Protein AF-A0A1F9M3B6-F1 (afdb_monomer)

Structure (mmCIF, N/CA/C/O backbone):
data_AF-A0A1F9M3B6-F1
#
_entry.id   AF-A0A1F9M3B6-F1
#
loop_
_atom_site.group_PDB
_atom_site.id
_atom_site.type_symbol
_atom_site.label_atom_id
_atom_site.label_alt_id
_atom_site.label_comp_id
_atom_site.label_asym_id
_atom_site.label_entity_id
_atom_site.label_seq_id
_atom_site.pdbx_PDB_ins_code
_atom_site.Cartn_x
_atom_site.Cartn_y
_atom_site.Cartn_z
_atom_site.occupancy
_atom_site.B_iso_or_equiv
_atom_site.auth_seq_id
_atom_site.auth_comp_id
_atom_site.auth_asym_id
_atom_site.auth_atom_id
_atom_site.pdbx_PDB_model_num
ATOM 1 N N . MET A 1 1 ? 60.936 -4.540 32.575 1.00 33.62 1 MET A N 1
ATOM 2 C CA . MET A 1 1 ? 61.205 -4.247 31.145 1.00 33.62 1 MET A CA 1
ATOM 3 C C . MET A 1 1 ? 60.098 -4.897 30.308 1.00 33.62 1 MET A C 1
ATOM 5 O O . MET A 1 1 ? 59.907 -6.091 30.442 1.00 33.62 1 MET A O 1
ATOM 9 N N . ARG A 1 2 ? 59.137 -4.101 29.801 1.00 29.03 2 ARG A N 1
ATOM 10 C CA . ARG A 1 2 ? 58.834 -3.843 28.363 1.00 29.03 2 ARG A CA 1
ATOM 11 C C . ARG A 1 2 ? 58.482 -5.090 27.513 1.00 29.03 2 ARG A C 1
ATOM 13 O O . ARG A 1 2 ? 59.373 -5.875 27.248 1.00 29.03 2 ARG A O 1
ATOM 20 N N . ARG A 1 3 ? 57.188 -5.215 27.123 1.00 29.23 3 ARG A N 1
ATOM 21 C CA . ARG A 1 3 ? 56.575 -5.156 25.745 1.00 29.23 3 ARG A CA 1
ATOM 22 C C . ARG A 1 3 ? 56.938 -6.348 24.826 1.00 29.23 3 ARG A C 1
ATOM 24 O O . ARG A 1 3 ? 58.091 -6.720 24.800 1.00 29.23 3 ARG A O 1
ATOM 31 N N . ASN A 1 4 ? 56.085 -6.974 24.000 1.00 26.50 4 ASN A N 1
ATOM 32 C CA . ASN A 1 4 ? 54.889 -6.592 23.217 1.00 26.50 4 ASN A CA 1
ATOM 33 C C . ASN A 1 4 ? 54.205 -7.903 22.711 1.00 26.50 4 ASN A C 1
ATOM 35 O O . ASN A 1 4 ? 54.915 -8.844 22.389 1.00 26.50 4 ASN A O 1
ATOM 39 N N . ARG A 1 5 ? 52.870 -8.069 22.769 1.00 28.47 5 ARG A N 1
ATOM 40 C CA . ARG A 1 5 ? 51.833 -7.854 21.712 1.00 28.47 5 ARG A CA 1
ATOM 41 C C . ARG A 1 5 ? 51.874 -8.749 20.448 1.00 28.47 5 ARG A C 1
ATOM 43 O O . ARG A 1 5 ? 52.707 -8.509 19.583 1.00 28.47 5 ARG A O 1
ATOM 50 N N . ARG A 1 6 ? 50.836 -9.596 20.288 1.00 27.84 6 ARG A N 1
ATOM 51 C CA . ARG A 1 6 ? 49.785 -9.660 19.216 1.00 27.84 6 ARG A CA 1
ATOM 52 C C . ARG A 1 6 ? 49.130 -11.062 19.261 1.00 27.84 6 ARG A C 1
ATOM 54 O O . ARG A 1 6 ? 49.827 -12.044 19.074 1.00 27.84 6 ARG A O 1
ATOM 61 N N . PHE A 1 7 ? 47.921 -11.236 19.808 1.00 27.02 7 PHE A N 1
ATOM 62 C CA . PHE A 1 7 ? 46.591 -11.142 19.164 1.00 27.02 7 PHE A CA 1
ATOM 63 C C . PHE A 1 7 ? 46.457 -11.896 17.830 1.00 27.02 7 PHE A C 1
ATOM 65 O O . PHE A 1 7 ? 46.957 -11.416 16.819 1.00 27.02 7 PHE A O 1
ATOM 72 N N . LEU A 1 8 ? 45.689 -12.993 17.838 1.00 26.89 8 LEU A N 1
ATOM 73 C CA . LEU A 1 8 ? 44.470 -13.144 17.032 1.00 26.89 8 LEU A CA 1
ATOM 74 C C . LEU A 1 8 ? 43.601 -14.277 17.603 1.00 26.89 8 LEU A C 1
ATOM 76 O O . LEU A 1 8 ? 44.039 -15.413 17.754 1.00 26.89 8 LEU A O 1
ATOM 80 N N . ALA A 1 9 ? 42.380 -13.895 17.967 1.00 25.42 9 ALA A N 1
ATOM 81 C CA . ALA A 1 9 ? 41.282 -14.757 18.359 1.00 25.42 9 ALA A CA 1
ATOM 82 C C . ALA A 1 9 ? 40.594 -15.313 17.103 1.00 25.42 9 ALA A C 1
ATOM 84 O O . ALA A 1 9 ? 40.478 -14.605 16.105 1.00 25.42 9 ALA A O 1
ATOM 85 N N . GLY A 1 10 ? 40.109 -16.550 17.172 1.00 22.55 10 GLY A N 1
ATOM 86 C CA . GLY A 1 10 ? 39.183 -17.121 16.199 1.00 22.55 10 GLY A CA 1
ATOM 87 C C . GLY A 1 10 ? 37.981 -17.672 16.949 1.00 22.55 10 GLY A C 1
ATOM 88 O O . GLY A 1 10 ? 38.063 -18.753 17.523 1.00 22.55 10 GLY A O 1
ATOM 89 N N . ALA A 1 11 ? 36.893 -16.907 16.984 1.00 25.41 11 ALA A N 1
ATOM 90 C CA . ALA A 1 11 ? 35.610 -17.338 17.516 1.00 25.41 11 ALA A CA 1
ATOM 91 C C . ALA A 1 11 ? 34.472 -16.830 16.620 1.00 25.41 11 ALA A C 1
ATOM 93 O O . ALA A 1 11 ? 34.481 -15.672 16.219 1.00 25.41 11 ALA A O 1
ATOM 94 N N . ALA A 1 12 ? 33.503 -17.727 16.417 1.00 24.95 12 ALA A N 1
ATOM 95 C CA . ALA A 1 12 ? 32.073 -17.493 16.211 1.00 24.95 12 ALA A CA 1
ATOM 96 C C . ALA A 1 12 ? 31.567 -16.832 14.906 1.00 24.95 12 ALA A C 1
ATOM 98 O O . ALA A 1 12 ? 31.822 -15.673 14.610 1.00 24.95 12 ALA A O 1
ATOM 99 N N . VAL A 1 13 ? 30.771 -17.628 14.175 1.00 26.39 13 VAL A N 1
ATOM 100 C CA . VAL A 1 13 ? 29.361 -17.381 13.797 1.00 26.39 13 VAL A CA 1
ATOM 101 C C . VAL A 1 13 ? 28.926 -15.916 13.691 1.00 26.39 13 VAL A C 1
ATOM 103 O O . VAL A 1 13 ? 28.887 -15.231 14.705 1.00 26.39 13 VAL A O 1
ATOM 106 N N . LEU A 1 14 ? 28.424 -15.520 12.515 1.00 25.77 14 LEU A N 1
ATOM 107 C CA . LEU A 1 14 ? 27.197 -14.723 12.371 1.00 25.77 14 LEU A CA 1
ATOM 108 C C . LEU A 1 14 ? 26.766 -14.673 10.899 1.00 25.77 14 LEU A C 1
ATOM 110 O O . LEU A 1 14 ? 27.479 -14.162 10.038 1.00 25.77 14 LEU A O 1
ATOM 114 N N . GLY A 1 15 ? 25.577 -15.217 10.631 1.00 27.16 15 GLY A N 1
ATOM 115 C CA . GLY A 1 15 ? 24.799 -14.845 9.461 1.00 27.16 15 GLY A CA 1
ATOM 116 C C . GLY A 1 15 ? 24.265 -13.428 9.657 1.00 27.16 15 GLY A C 1
ATOM 117 O O . GLY A 1 15 ? 23.541 -13.167 10.612 1.00 27.16 15 GLY A O 1
ATOM 118 N N . LEU A 1 16 ? 24.643 -12.525 8.757 1.00 26.03 16 LEU A N 1
ATOM 119 C CA . LEU A 1 16 ? 23.864 -11.337 8.413 1.00 26.03 16 LEU A CA 1
ATOM 120 C C . LEU A 1 16 ? 22.920 -11.790 7.285 1.00 26.03 16 LEU A C 1
ATOM 122 O O . LEU A 1 16 ? 23.377 -12.390 6.319 1.00 26.03 16 LEU A O 1
ATOM 126 N N . GLY A 1 17 ? 21.600 -11.652 7.365 1.00 24.17 17 GLY A N 1
ATOM 127 C CA . GLY A 1 17 ? 20.894 -10.433 7.743 1.00 24.17 17 GLY A CA 1
ATOM 128 C C . GLY A 1 17 ? 20.456 -9.729 6.460 1.00 24.17 17 GLY A C 1
ATOM 129 O O . GLY A 1 17 ? 20.950 -8.652 6.153 1.00 24.17 17 GLY A O 1
ATOM 130 N N . VAL A 1 18 ? 19.582 -10.371 5.674 1.00 26.06 18 VAL A N 1
ATOM 131 C CA . VAL A 1 18 ? 18.881 -9.715 4.562 1.00 26.06 18 VAL A CA 1
ATOM 132 C C . VAL A 1 18 ? 17.763 -8.888 5.189 1.00 26.06 18 VAL A C 1
ATOM 134 O O . VAL A 1 18 ? 16.643 -9.356 5.360 1.00 26.06 18 VAL A O 1
ATOM 137 N N . VAL A 1 19 ? 18.118 -7.679 5.612 1.00 29.34 19 VAL A N 1
ATOM 138 C CA . VAL A 1 19 ? 17.183 -6.580 5.842 1.00 29.34 19 VAL A CA 1
ATOM 139 C C . VAL A 1 19 ? 17.275 -5.709 4.591 1.00 29.34 19 VAL A C 1
ATOM 141 O O . VAL A 1 19 ? 18.247 -4.992 4.392 1.00 29.34 19 VAL A O 1
ATOM 144 N N . LEU A 1 20 ? 16.297 -5.853 3.706 1.00 32.09 20 LEU A N 1
ATOM 145 C CA . LEU A 1 20 ? 16.024 -4.989 2.556 1.00 32.09 20 LEU A CA 1
ATOM 146 C C . LEU A 1 20 ? 14.514 -4.744 2.654 1.00 32.09 20 LEU A C 1
ATOM 148 O O . LEU A 1 20 ? 13.760 -5.709 2.660 1.00 32.09 20 LEU A O 1
ATOM 152 N N . GLY A 1 21 ? 13.968 -3.548 2.812 1.00 27.00 21 GLY A N 1
ATOM 153 C CA . GLY A 1 21 ? 14.497 -2.198 2.684 1.00 27.00 21 GLY A CA 1
ATOM 154 C C . GLY A 1 21 ? 13.285 -1.339 2.334 1.00 27.00 21 GLY A C 1
ATOM 155 O O . GLY A 1 21 ? 13.084 -1.019 1.174 1.00 27.00 21 GLY A O 1
ATOM 156 N N . PHE A 1 22 ? 12.421 -1.073 3.318 1.00 28.47 22 PHE A N 1
ATOM 157 C CA . PHE A 1 22 ? 11.375 -0.054 3.213 1.00 28.47 22 PHE A CA 1
ATOM 158 C C . PHE A 1 22 ? 11.881 1.169 3.973 1.00 28.47 22 PHE A C 1
ATOM 160 O O . PHE A 1 22 ? 11.623 1.329 5.162 1.00 28.47 22 PHE A O 1
ATOM 167 N N . ILE A 1 23 ? 12.679 1.985 3.288 1.00 28.38 23 ILE A N 1
ATOM 168 C CA . ILE A 1 23 ? 12.999 3.345 3.714 1.00 28.38 23 ILE A CA 1
ATOM 169 C C . ILE A 1 23 ? 12.337 4.281 2.705 1.00 28.38 23 ILE A C 1
ATOM 171 O O . ILE A 1 23 ? 12.361 4.050 1.500 1.00 28.38 23 ILE A O 1
ATOM 175 N N . LEU A 1 24 ? 11.673 5.284 3.263 1.00 30.67 24 LEU A N 1
ATOM 176 C CA . LEU A 1 24 ? 10.805 6.258 2.623 1.00 30.67 24 LEU A CA 1
ATOM 177 C C . LEU A 1 24 ? 11.565 7.198 1.682 1.00 30.67 24 LEU A C 1
ATOM 179 O O . LEU A 1 24 ? 12.669 7.630 2.005 1.00 30.67 24 LEU A O 1
ATOM 183 N N . VAL A 1 25 ? 10.892 7.661 0.627 1.00 25.55 25 VAL A N 1
ATOM 184 C CA . VAL A 1 25 ? 11.222 8.931 -0.034 1.00 25.55 25 VAL A CA 1
ATOM 185 C C . VAL A 1 25 ? 9.966 9.811 -0.061 1.00 25.55 25 VAL A C 1
ATOM 187 O O . VAL A 1 25 ? 8.895 9.385 -0.479 1.00 25.55 25 VAL A O 1
ATOM 190 N N . ARG A 1 26 ? 10.095 11.032 0.480 1.00 27.73 26 ARG A N 1
ATOM 191 C CA . ARG A 1 26 ? 9.114 12.136 0.435 1.00 27.73 26 ARG A CA 1
ATOM 192 C C . ARG A 1 26 ? 9.364 12.997 -0.811 1.00 27.73 26 ARG A C 1
ATOM 194 O O . ARG A 1 26 ? 10.528 13.198 -1.153 1.00 27.73 26 ARG A O 1
ATOM 201 N N . PRO A 1 27 ? 8.326 13.680 -1.327 1.00 29.05 27 PRO A N 1
ATOM 202 C CA . PRO A 1 27 ? 8.353 15.150 -1.281 1.00 29.05 27 PRO A CA 1
ATOM 203 C C . PRO A 1 27 ? 6.993 15.789 -0.926 1.00 29.05 27 PRO A C 1
ATOM 205 O O . PRO A 1 27 ? 5.942 15.217 -1.183 1.00 29.05 27 PRO A O 1
ATOM 208 N N . GLY A 1 28 ? 7.032 16.993 -0.332 1.00 23.86 28 GLY A N 1
ATOM 209 C CA . GLY A 1 28 ? 5.853 17.854 -0.128 1.00 23.86 28 GLY A CA 1
ATOM 210 C C . GLY A 1 28 ? 5.350 18.011 1.313 1.00 23.86 28 GLY A C 1
ATOM 211 O O . GLY A 1 28 ? 4.154 17.940 1.549 1.00 23.86 28 GLY A O 1
ATOM 212 N N . VAL A 1 29 ? 6.226 18.225 2.304 1.00 30.44 29 VAL A N 1
ATOM 213 C CA . VAL A 1 29 ? 5.779 18.753 3.611 1.00 30.44 29 VAL A CA 1
ATOM 214 C C . VAL A 1 29 ? 6.211 20.219 3.693 1.00 30.44 29 VAL A C 1
ATOM 216 O O . VAL A 1 29 ? 7.397 20.485 3.480 1.00 30.44 29 VAL A O 1
ATOM 219 N N . PRO A 1 30 ? 5.294 21.177 3.948 1.00 26.62 30 PRO A N 1
ATOM 220 C CA . PRO A 1 30 ? 5.658 22.578 4.154 1.00 26.62 30 PRO A CA 1
ATOM 221 C C . PRO A 1 30 ? 6.675 22.707 5.302 1.00 26.62 30 PRO A C 1
ATOM 223 O O . PRO A 1 30 ? 6.781 21.794 6.121 1.00 26.62 30 PRO A O 1
ATOM 226 N N . PRO A 1 31 ? 7.449 23.807 5.377 1.00 26.52 31 PRO A N 1
ATOM 227 C CA . PRO A 1 31 ? 8.522 23.969 6.353 1.00 26.52 31 PRO A CA 1
ATOM 228 C C . PRO A 1 31 ? 7.940 24.150 7.760 1.00 26.52 31 PRO A C 1
ATOM 230 O O . PRO A 1 31 ? 7.831 25.256 8.286 1.00 26.52 31 PRO A O 1
ATOM 233 N N . GLU A 1 32 ? 7.561 23.043 8.379 1.00 34.53 32 GLU A N 1
ATOM 234 C CA . GLU A 1 32 ? 7.251 22.936 9.792 1.00 34.53 32 GLU A CA 1
ATOM 235 C C . GLU A 1 32 ? 8.414 22.212 10.466 1.00 34.53 32 GLU A C 1
ATOM 237 O O . GLU A 1 32 ? 9.011 21.293 9.910 1.00 34.53 32 GLU A O 1
ATOM 242 N N . ALA A 1 33 ? 8.814 22.734 11.622 1.00 32.44 33 ALA A N 1
ATOM 243 C CA . ALA A 1 33 ? 10.117 22.495 12.223 1.00 32.44 33 ALA A CA 1
ATOM 244 C C . ALA A 1 33 ? 10.504 21.015 12.295 1.00 32.44 33 ALA A C 1
ATOM 246 O O . ALA A 1 33 ? 9.775 20.206 12.865 1.00 32.44 33 ALA A O 1
ATOM 247 N N . GLU A 1 34 ? 11.689 20.704 11.772 1.00 33.47 34 GLU A N 1
ATOM 248 C CA . GLU A 1 34 ? 12.340 19.405 11.900 1.00 33.47 34 GLU A CA 1
ATOM 249 C C . GLU A 1 34 ? 12.463 19.035 13.386 1.00 33.47 34 GLU A C 1
ATOM 251 O O . GLU A 1 34 ? 13.300 19.572 14.112 1.00 33.47 34 GLU A O 1
ATOM 256 N N . VAL A 1 35 ? 11.610 18.126 13.860 1.00 39.12 35 VAL A N 1
ATOM 257 C CA . VAL A 1 35 ? 11.829 17.417 15.123 1.00 39.12 35 VAL A CA 1
ATOM 258 C C . VAL A 1 35 ? 12.514 16.101 14.753 1.00 39.12 35 VAL A C 1
ATOM 260 O O . VAL A 1 35 ? 11.899 15.283 14.063 1.00 39.12 35 VAL A O 1
ATOM 263 N N . PRO A 1 36 ? 13.779 15.875 15.145 1.00 37.34 36 PRO A N 1
ATOM 264 C CA . PRO A 1 36 ? 14.452 14.625 14.830 1.00 37.34 36 PRO A CA 1
ATOM 265 C C . PRO A 1 36 ? 13.763 13.472 15.572 1.00 37.34 36 PRO A C 1
ATOM 267 O O . PRO A 1 36 ? 13.664 13.489 16.801 1.00 37.34 36 PRO A O 1
ATOM 270 N N . ALA A 1 37 ? 13.285 12.461 14.842 1.00 42.44 37 ALA A N 1
ATOM 271 C CA . ALA A 1 37 ? 12.822 11.220 15.460 1.00 42.44 37 ALA A CA 1
ATOM 272 C C . ALA A 1 37 ? 14.002 10.450 16.059 1.00 42.44 37 ALA A C 1
ATOM 274 O O . ALA A 1 37 ? 15.045 10.296 15.422 1.00 42.44 37 ALA A O 1
ATOM 275 N N . GLY A 1 38 ? 13.800 9.902 17.258 1.00 44.03 38 GLY A N 1
ATOM 276 C CA . GLY A 1 38 ? 14.740 8.958 17.859 1.00 44.03 38 GLY A CA 1
ATOM 277 C C . GLY A 1 38 ? 15.958 9.588 18.536 1.00 44.03 38 GLY A C 1
ATOM 278 O O . GLY A 1 38 ? 16.966 8.904 18.680 1.00 44.03 38 GLY A O 1
ATOM 279 N N . VAL A 1 39 ? 15.899 10.854 18.973 1.00 49.16 39 VAL A N 1
ATOM 280 C CA . VAL A 1 39 ? 16.942 11.406 19.858 1.00 49.16 39 VAL A CA 1
ATOM 281 C C . VAL A 1 39 ? 16.865 10.676 21.208 1.00 49.16 39 VAL A C 1
ATOM 283 O O . VAL A 1 39 ? 15.843 10.791 21.891 1.00 49.16 39 VAL A O 1
ATOM 286 N N . PRO A 1 40 ? 17.905 9.927 21.623 1.00 49.44 40 PRO A N 1
ATOM 287 C CA . PRO A 1 40 ? 17.935 9.325 22.953 1.00 49.44 40 PRO A CA 1
ATOM 288 C C . PRO A 1 40 ? 17.766 10.423 24.009 1.00 49.44 40 PRO A C 1
ATOM 290 O O . PRO A 1 40 ? 18.475 11.429 23.958 1.00 49.44 40 PRO A O 1
ATOM 293 N N . GLY A 1 41 ? 16.823 10.264 24.938 1.00 57.09 41 GLY A N 1
ATOM 294 C CA . GLY A 1 41 ? 16.530 11.287 25.944 1.00 57.09 41 GLY A CA 1
ATOM 295 C C . GLY A 1 41 ? 15.456 12.314 25.577 1.00 57.09 41 GLY A C 1
ATOM 296 O O . GLY A 1 41 ? 15.132 13.128 26.435 1.00 57.09 41 GLY A O 1
ATOM 297 N N . LEU A 1 42 ? 14.883 12.299 24.360 1.00 64.56 42 LEU A N 1
ATOM 298 C CA . LEU A 1 42 ? 13.908 13.321 23.928 1.00 64.56 42 LEU A CA 1
ATOM 299 C C . LEU A 1 42 ? 12.679 13.398 24.840 1.00 64.56 42 LEU A C 1
ATOM 301 O O . LEU A 1 42 ? 12.251 14.487 25.202 1.00 64.56 42 LEU A O 1
ATOM 305 N N . CYS A 1 43 ? 12.131 12.237 25.197 1.00 67.88 43 CYS A N 1
ATOM 306 C CA . CYS A 1 43 ? 10.897 12.115 25.972 1.00 67.88 43 CYS A CA 1
ATOM 307 C C . CYS A 1 43 ? 11.151 11.619 27.407 1.00 67.88 43 CYS A C 1
ATOM 309 O O . CYS A 1 43 ? 10.217 11.482 28.190 1.00 67.88 43 CYS A O 1
ATOM 311 N N . ASP A 1 44 ? 12.409 11.361 27.779 1.00 67.94 44 ASP A N 1
ATOM 312 C CA . ASP A 1 44 ? 12.769 10.788 29.087 1.00 67.94 44 ASP A CA 1
ATOM 313 C C . ASP A 1 44 ? 12.580 11.785 30.247 1.00 67.94 44 ASP A C 1
ATOM 315 O O . ASP A 1 44 ? 12.563 11.387 31.410 1.00 67.94 44 ASP A O 1
ATOM 319 N N . GLY A 1 45 ? 12.437 13.078 29.933 1.00 65.50 45 GLY A N 1
ATOM 320 C CA . GLY A 1 45 ? 12.120 14.138 30.892 1.00 65.50 45 GLY A CA 1
ATOM 321 C C . GLY A 1 45 ? 10.626 14.305 31.192 1.00 65.50 45 GLY A C 1
ATOM 322 O O . GLY A 1 45 ? 10.285 15.129 32.041 1.00 65.50 45 GLY A O 1
ATOM 323 N N . GLU A 1 46 ? 9.744 13.561 30.515 1.00 66.75 46 GLU A N 1
ATOM 324 C CA . GLU A 1 46 ? 8.296 13.667 30.715 1.00 66.75 46 GLU A CA 1
ATOM 325 C C . GLU A 1 46 ? 7.869 13.068 32.072 1.00 66.75 46 GLU A C 1
ATOM 327 O O . GLU A 1 46 ? 8.308 11.973 32.439 1.00 66.75 46 GLU A O 1
ATOM 332 N N . PRO A 1 47 ? 7.019 13.770 32.845 1.00 62.50 47 PRO A N 1
ATOM 333 C CA . PRO A 1 47 ? 6.751 13.440 34.245 1.00 62.50 47 PRO A CA 1
ATOM 334 C C . PRO A 1 47 ? 5.819 12.238 34.445 1.00 62.50 47 PRO A C 1
ATOM 336 O O . PRO A 1 47 ? 5.815 11.653 35.530 1.00 62.50 47 PRO A O 1
ATOM 339 N N . ASP A 1 48 ? 5.030 11.867 33.435 1.00 72.00 48 ASP A N 1
ATOM 340 C CA . ASP A 1 48 ? 4.110 10.732 33.482 1.00 72.00 48 ASP A CA 1
ATOM 341 C C . ASP A 1 48 ? 4.233 9.840 32.237 1.00 72.00 48 ASP A C 1
ATOM 343 O O . ASP A 1 48 ? 4.729 10.248 31.183 1.00 72.00 48 ASP A O 1
ATOM 347 N N . SER A 1 49 ? 3.809 8.579 32.376 1.00 72.88 49 SER A N 1
ATOM 348 C CA . SER A 1 49 ? 3.990 7.566 31.335 1.00 72.88 49 SER A CA 1
ATOM 349 C C . SER A 1 49 ? 3.202 7.873 30.063 1.00 72.88 49 SER A C 1
ATOM 351 O O . SER A 1 49 ? 3.693 7.579 28.979 1.00 72.88 49 SER A O 1
ATOM 353 N N . LEU A 1 50 ? 2.018 8.486 30.172 1.00 73.75 50 LEU A N 1
ATOM 354 C CA . LEU A 1 50 ? 1.199 8.817 29.011 1.00 73.75 50 LEU A CA 1
ATOM 355 C C . LEU A 1 50 ? 1.793 10.008 28.251 1.00 73.75 50 LEU A C 1
ATOM 357 O O . LEU A 1 50 ? 1.896 9.953 27.031 1.00 73.75 50 LEU A O 1
ATOM 361 N N . ALA A 1 51 ? 2.243 11.054 28.944 1.00 69.00 51 ALA A N 1
ATOM 362 C CA . ALA A 1 51 ? 2.944 12.188 28.347 1.00 69.00 51 ALA A CA 1
ATOM 363 C C . ALA A 1 51 ? 4.198 11.732 27.588 1.00 69.00 51 ALA A C 1
ATOM 365 O O . ALA A 1 51 ? 4.420 12.139 26.445 1.00 69.00 51 ALA A O 1
ATOM 366 N N . ARG A 1 52 ? 4.962 10.803 28.172 1.00 73.19 52 ARG A N 1
ATOM 367 C CA . ARG A 1 52 ? 6.115 10.185 27.512 1.00 73.19 52 ARG A CA 1
ATOM 368 C C . ARG A 1 52 ? 5.725 9.421 26.245 1.00 73.19 52 ARG A C 1
ATOM 370 O O . ARG A 1 52 ? 6.319 9.634 25.189 1.00 73.19 52 ARG A O 1
ATOM 377 N N . ASP A 1 53 ? 4.724 8.552 26.333 1.00 75.06 53 ASP A N 1
ATOM 378 C CA . ASP A 1 53 ? 4.240 7.742 25.210 1.00 75.06 53 ASP A CA 1
ATOM 379 C C . ASP A 1 53 ? 3.694 8.618 24.070 1.00 75.06 53 ASP A C 1
ATOM 381 O O . ASP A 1 53 ? 3.956 8.376 22.889 1.00 75.06 53 ASP A O 1
ATOM 385 N N . LEU A 1 54 ? 3.003 9.703 24.421 1.00 73.69 54 LEU A N 1
ATOM 386 C CA . LEU A 1 54 ? 2.525 10.717 23.488 1.00 73.69 54 LEU A CA 1
ATOM 387 C C . LEU A 1 54 ? 3.667 11.488 22.827 1.00 73.69 54 LEU A C 1
ATOM 389 O O . LEU A 1 54 ? 3.568 11.788 21.636 1.00 73.69 54 LEU A O 1
ATOM 393 N N . CYS A 1 55 ? 4.729 11.809 23.564 1.00 70.56 55 CYS A N 1
ATOM 394 C CA . CYS A 1 55 ? 5.932 12.433 23.019 1.00 70.56 55 CYS A CA 1
ATOM 395 C C . CYS A 1 55 ? 6.616 11.506 21.997 1.00 70.56 55 CYS A C 1
ATOM 397 O O . CYS A 1 55 ? 6.908 11.935 20.875 1.00 70.56 55 CYS A O 1
ATOM 399 N N . PHE A 1 56 ? 6.780 10.215 22.312 1.00 73.75 56 PHE A N 1
ATOM 400 C CA . PHE A 1 56 ? 7.323 9.229 21.370 1.00 73.75 56 PHE A CA 1
ATOM 401 C C . PHE A 1 56 ? 6.446 9.077 20.125 1.00 73.75 56 PHE A C 1
ATOM 403 O O . PHE A 1 56 ? 6.942 9.179 19.003 1.00 73.75 56 PHE A O 1
ATOM 410 N N . PHE A 1 57 ? 5.133 8.917 20.301 1.00 74.56 57 PHE A N 1
ATOM 411 C CA . PHE A 1 57 ? 4.207 8.804 19.179 1.00 74.56 57 PHE A CA 1
ATOM 412 C C . PHE A 1 57 ? 4.210 10.061 18.297 1.00 74.56 57 PHE A C 1
ATOM 414 O O . PHE A 1 57 ? 4.293 9.960 17.076 1.00 74.56 57 PHE A O 1
ATOM 421 N N . SER A 1 58 ? 4.158 11.255 18.898 1.00 69.56 58 SER A N 1
ATOM 422 C CA . SER A 1 58 ? 4.127 12.527 18.156 1.00 69.56 58 SER A CA 1
ATOM 423 C C . SER A 1 58 ? 5.426 12.787 17.414 1.00 69.56 58 SER A C 1
ATOM 425 O O . SER A 1 58 ? 5.391 13.208 16.260 1.00 69.56 58 SER A O 1
ATOM 427 N N . SER A 1 59 ? 6.570 12.552 18.060 1.00 67.25 59 SER A N 1
ATOM 428 C CA . SER A 1 59 ? 7.875 12.721 17.416 1.00 67.25 59 SER A CA 1
ATOM 429 C C . SER A 1 59 ? 8.016 11.782 16.221 1.00 67.25 59 SER A C 1
ATOM 431 O O . SER A 1 59 ? 8.495 12.205 15.175 1.00 67.25 59 SER A O 1
ATOM 433 N N . TYR A 1 60 ? 7.510 10.552 16.317 1.00 70.88 60 TYR A N 1
ATOM 434 C CA . TYR A 1 60 ? 7.532 9.597 15.214 1.00 70.88 60 TYR A CA 1
ATOM 435 C C . TYR A 1 60 ? 6.548 9.930 14.087 1.00 70.88 60 TYR A C 1
ATOM 437 O O . TYR A 1 60 ? 6.928 9.961 12.914 1.00 70.88 60 TYR A O 1
ATOM 445 N N . ALA A 1 61 ? 5.289 10.207 14.433 1.00 66.56 61 ALA A N 1
ATOM 446 C CA . ALA A 1 61 ? 4.234 10.508 13.470 1.00 66.56 61 ALA A CA 1
ATOM 447 C C . ALA A 1 61 ? 4.556 11.761 12.636 1.00 66.56 61 ALA A C 1
ATOM 449 O O . ALA A 1 61 ? 4.233 11.805 11.446 1.00 66.56 61 ALA A O 1
ATOM 450 N N . ASN A 1 62 ? 5.241 12.738 13.244 1.00 60.44 62 ASN A N 1
ATOM 451 C CA . ASN A 1 62 ? 5.623 13.997 12.603 1.00 60.44 62 ASN A CA 1
ATOM 452 C C . ASN A 1 62 ? 7.041 13.996 12.013 1.00 60.44 62 ASN A C 1
ATOM 454 O O . ASN A 1 62 ? 7.375 14.888 11.232 1.00 60.44 62 ASN A O 1
ATOM 458 N N . ALA A 1 63 ? 7.879 13.007 12.333 1.00 59.66 63 ALA A N 1
ATOM 459 C CA . ALA A 1 63 ? 9.232 12.968 11.804 1.00 59.66 63 ALA A CA 1
ATOM 460 C C . ALA A 1 63 ? 9.256 12.829 10.283 1.00 59.66 63 ALA A C 1
ATOM 462 O O . ALA A 1 63 ? 8.497 12.068 9.664 1.00 59.66 63 ALA A O 1
ATOM 463 N N . ALA A 1 64 ? 10.203 13.550 9.688 1.00 50.78 64 ALA A N 1
ATOM 464 C CA . ALA A 1 64 ? 10.558 13.426 8.292 1.00 50.78 64 ALA A CA 1
ATOM 465 C C . ALA A 1 64 ? 11.227 12.082 8.025 1.00 50.78 64 ALA A C 1
ATOM 467 O O . ALA A 1 64 ? 12.436 12.013 8.006 1.00 50.78 64 ALA A O 1
ATOM 468 N N . ALA A 1 65 ? 10.422 11.032 7.858 1.00 48.41 65 ALA A N 1
ATOM 469 C CA . ALA A 1 65 ? 10.684 9.796 7.114 1.00 48.41 65 ALA A CA 1
ATOM 470 C C . ALA A 1 65 ? 12.047 9.050 7.237 1.00 48.41 65 ALA A C 1
ATOM 472 O O . ALA A 1 65 ? 12.227 8.062 6.538 1.00 48.41 65 ALA A O 1
ATOM 473 N N . SER A 1 66 ? 12.985 9.426 8.109 1.00 46.16 66 SER A N 1
ATOM 474 C CA . SER A 1 66 ? 14.386 8.980 8.005 1.00 46.16 66 SER A CA 1
ATOM 475 C C . SER A 1 66 ? 15.039 8.534 9.314 1.00 46.16 66 SER A C 1
ATOM 477 O O . SER A 1 66 ? 16.261 8.429 9.376 1.00 46.16 66 SER A O 1
ATOM 479 N N . SER A 1 67 ? 14.273 8.258 10.373 1.00 50.03 67 SER A N 1
ATOM 480 C CA . SER A 1 67 ? 14.877 7.683 11.581 1.00 50.03 67 SER A CA 1
ATOM 481 C C . SER A 1 67 ? 14.922 6.160 11.484 1.00 50.03 67 SER A C 1
ATOM 483 O O . SER A 1 67 ? 13.876 5.513 11.460 1.00 50.03 67 SER A O 1
ATOM 485 N N . ASP A 1 68 ? 16.136 5.601 11.479 1.00 52.12 68 ASP A N 1
ATOM 486 C CA . ASP A 1 68 ? 16.406 4.154 11.551 1.00 52.12 68 ASP A CA 1
ATOM 487 C C . ASP A 1 68 ? 15.988 3.533 12.900 1.00 52.12 68 ASP A C 1
ATOM 489 O O . ASP A 1 68 ? 16.018 2.313 13.078 1.00 52.12 68 ASP A O 1
ATOM 493 N N . VAL A 1 69 ? 15.611 4.359 13.882 1.00 63.16 69 VAL A N 1
ATOM 494 C CA . VAL A 1 69 ? 15.200 3.910 15.213 1.00 63.16 69 VAL A CA 1
ATOM 495 C C . VAL A 1 69 ? 13.680 3.894 15.287 1.00 63.16 69 VAL A C 1
ATOM 497 O O . VAL A 1 69 ? 13.049 4.946 15.369 1.00 63.16 69 VAL A O 1
ATOM 500 N N . ASN A 1 70 ? 13.094 2.694 15.309 1.00 68.88 70 ASN A N 1
ATOM 501 C CA . ASN A 1 70 ? 11.682 2.509 15.634 1.00 68.88 70 ASN A CA 1
ATOM 502 C C . ASN A 1 70 ? 11.454 2.858 17.128 1.00 68.88 70 ASN A C 1
ATOM 504 O O . ASN A 1 70 ? 11.956 2.127 17.987 1.00 68.88 70 ASN A O 1
ATOM 508 N N . PRO A 1 71 ? 10.719 3.937 17.468 1.00 72.06 71 PRO A N 1
ATOM 509 C CA . PRO A 1 71 ? 10.484 4.330 18.856 1.00 72.06 71 PRO A CA 1
ATOM 510 C C . PRO A 1 71 ? 9.325 3.565 19.512 1.00 72.06 71 PRO A C 1
ATOM 512 O O . PRO A 1 71 ? 9.142 3.664 20.724 1.00 72.06 71 PRO A O 1
ATOM 515 N N . CYS A 1 72 ? 8.548 2.798 18.744 1.00 78.69 72 CYS A N 1
ATOM 516 C CA . CYS A 1 72 ? 7.338 2.127 19.212 1.00 78.69 72 CYS A CA 1
ATOM 517 C C . CYS A 1 72 ? 7.565 1.125 20.360 1.00 78.69 72 CYS A C 1
ATOM 519 O O . CYS A 1 72 ? 6.749 1.124 21.280 1.00 78.69 72 CYS A O 1
ATOM 521 N N . PRO A 1 73 ? 8.683 0.363 20.430 1.00 80.06 73 PRO A N 1
ATOM 522 C CA . PRO A 1 73 ? 8.983 -0.481 21.592 1.00 80.06 73 PRO A CA 1
ATOM 523 C C . PRO A 1 73 ? 9.144 0.282 22.919 1.00 80.06 73 PRO A C 1
ATOM 525 O O . PRO A 1 73 ? 9.118 -0.337 23.980 1.00 80.06 73 PRO A O 1
ATOM 528 N N . GLY A 1 74 ? 9.355 1.605 22.876 1.00 74.81 74 GLY A N 1
ATOM 529 C CA . GLY A 1 74 ? 9.449 2.467 24.058 1.00 74.81 74 GLY A CA 1
ATOM 530 C C . GLY A 1 74 ? 8.101 2.964 24.594 1.00 74.81 74 GLY A C 1
ATOM 531 O O . GLY A 1 74 ? 8.071 3.553 25.676 1.00 74.81 74 GLY A O 1
ATOM 532 N N . ILE A 1 75 ? 7.005 2.731 23.863 1.00 80.06 75 ILE A N 1
ATOM 533 C CA . ILE A 1 75 ? 5.649 3.154 24.226 1.00 80.06 75 ILE A CA 1
ATOM 534 C C . ILE A 1 75 ? 4.997 2.080 25.106 1.00 80.06 75 ILE A C 1
ATOM 536 O O . ILE A 1 75 ? 4.929 0.914 24.719 1.00 80.06 75 ILE A O 1
ATOM 540 N N . VAL A 1 76 ? 4.520 2.464 26.293 1.00 84.31 76 VAL A N 1
ATOM 541 C CA . VAL A 1 76 ? 3.899 1.536 27.257 1.00 84.31 76 VAL A CA 1
ATOM 542 C C . VAL A 1 76 ? 2.400 1.364 27.008 1.00 84.31 76 VAL A C 1
ATOM 544 O O . VAL A 1 76 ? 1.884 0.259 27.180 1.00 84.31 76 VAL A O 1
ATOM 547 N N . ASP A 1 77 ? 1.698 2.424 26.606 1.00 83.19 77 ASP A N 1
ATOM 548 C CA . ASP A 1 77 ? 0.291 2.352 26.224 1.00 83.19 77 ASP A CA 1
ATOM 549 C C . ASP A 1 77 ? 0.118 1.410 25.017 1.00 83.19 77 ASP A C 1
ATOM 551 O O . ASP A 1 77 ? 0.682 1.656 23.945 1.00 83.19 77 ASP A O 1
ATOM 555 N N . PRO A 1 78 ? -0.663 0.324 25.152 1.00 82.06 78 PRO A N 1
ATOM 556 C CA . PRO A 1 78 ? -0.730 -0.712 24.127 1.00 82.06 78 PRO A CA 1
ATOM 557 C C . PRO A 1 78 ? -1.386 -0.222 22.831 1.00 82.06 78 PRO A C 1
ATOM 559 O O . PRO A 1 78 ? -1.073 -0.739 21.759 1.00 82.06 78 PRO A O 1
ATOM 562 N N . TYR A 1 79 ? -2.270 0.776 22.896 1.00 86.06 79 TYR A N 1
ATOM 563 C CA . TYR A 1 79 ? -2.987 1.284 21.729 1.00 86.06 79 TYR A CA 1
ATOM 564 C C . TYR A 1 79 ? -2.114 2.254 20.931 1.00 86.06 79 TYR A C 1
ATOM 566 O O . TYR A 1 79 ? -2.032 2.144 19.706 1.00 86.06 79 TYR A O 1
ATOM 574 N N . LEU A 1 80 ? -1.406 3.159 21.616 1.00 80.94 80 LEU A N 1
ATOM 575 C CA . LEU A 1 80 ? -0.408 4.037 21.003 1.00 80.94 80 LEU A CA 1
ATOM 576 C C . LEU A 1 80 ? 0.776 3.242 20.457 1.00 80.94 80 LEU A C 1
ATOM 578 O O . LEU A 1 80 ? 1.222 3.525 19.346 1.00 80.94 80 LEU A O 1
ATOM 582 N N . GLY A 1 81 ? 1.248 2.233 21.193 1.00 84.50 81 GLY A N 1
ATOM 583 C CA . GLY A 1 81 ? 2.306 1.335 20.739 1.00 84.50 81 GLY A CA 1
ATOM 584 C C . GLY A 1 81 ? 1.894 0.607 19.461 1.00 84.50 81 GLY A C 1
ATOM 585 O O . GLY A 1 81 ? 2.606 0.665 18.460 1.00 84.50 81 GLY A O 1
ATOM 586 N N . ARG A 1 82 ? 0.680 0.036 19.436 1.00 86.56 82 ARG A N 1
ATOM 587 C CA . ARG A 1 82 ? 0.144 -0.645 18.248 1.00 86.56 82 ARG A CA 1
ATOM 588 C C . ARG A 1 82 ? -0.038 0.294 17.059 1.00 86.56 82 ARG A C 1
ATOM 590 O O . ARG A 1 82 ? 0.311 -0.074 15.939 1.00 86.56 82 ARG A O 1
ATOM 597 N N . LEU A 1 83 ? -0.567 1.499 17.273 1.00 86.44 83 LEU A N 1
ATOM 598 C CA . LEU A 1 83 ? -0.704 2.490 16.203 1.00 86.44 83 LEU A CA 1
ATOM 599 C C . LEU A 1 83 ? 0.664 2.929 15.667 1.00 86.44 83 LEU A C 1
ATOM 601 O O . LEU A 1 83 ? 0.828 3.065 14.457 1.00 86.44 83 LEU A O 1
ATOM 605 N N . CYS A 1 84 ? 1.641 3.128 16.552 1.00 82.38 84 CYS A N 1
ATOM 606 C CA . CYS A 1 84 ? 3.014 3.462 16.192 1.00 82.38 84 CYS A CA 1
ATOM 607 C C . CYS A 1 84 ? 3.640 2.363 15.320 1.00 82.38 84 CYS A C 1
ATOM 609 O O . CYS A 1 84 ? 4.165 2.654 14.241 1.00 82.38 84 CYS A O 1
ATOM 611 N N . ASP A 1 85 ? 3.530 1.099 15.742 1.00 83.31 85 ASP A N 1
ATOM 612 C CA . ASP A 1 85 ? 4.034 -0.041 14.974 1.00 83.31 85 ASP A CA 1
ATOM 613 C C . ASP A 1 85 ? 3.386 -0.080 13.590 1.00 83.31 85 ASP A C 1
ATOM 615 O O . ASP A 1 85 ? 4.080 -0.197 12.580 1.00 83.31 85 ASP A O 1
ATOM 619 N N . ARG A 1 86 ? 2.062 0.116 13.508 1.00 85.06 86 ARG A N 1
ATOM 620 C CA . ARG A 1 86 ? 1.376 0.198 12.214 1.00 85.06 86 ARG A CA 1
ATOM 621 C C . ARG A 1 86 ? 1.910 1.343 11.360 1.00 85.06 86 ARG A C 1
ATOM 623 O O . ARG A 1 86 ? 2.232 1.096 10.208 1.00 85.06 86 ARG A O 1
ATOM 630 N N . LEU A 1 87 ? 2.105 2.551 11.895 1.00 80.62 87 LEU A N 1
ATOM 631 C CA . LEU A 1 87 ? 2.674 3.681 11.138 1.00 80.62 87 LEU A CA 1
ATOM 632 C C . LEU A 1 87 ? 4.088 3.426 10.600 1.00 80.62 87 LEU A C 1
ATOM 634 O O . LEU A 1 87 ? 4.495 4.102 9.651 1.00 80.62 87 LEU A O 1
ATOM 638 N N . THR A 1 88 ? 4.824 2.487 11.198 1.00 76.81 88 THR A N 1
ATOM 639 C CA . THR A 1 88 ? 6.149 2.066 10.724 1.00 76.81 88 THR A CA 1
ATOM 640 C C . THR A 1 88 ? 6.045 1.265 9.436 1.00 76.81 88 THR A C 1
ATOM 642 O O . THR A 1 88 ? 6.762 1.536 8.478 1.00 76.81 88 THR A O 1
ATOM 645 N N . TRP A 1 89 ? 5.105 0.325 9.380 1.00 74.44 89 TRP A N 1
ATOM 646 C CA . TRP A 1 89 ? 4.902 -0.542 8.216 1.00 74.44 89 TRP A CA 1
ATOM 647 C C . TRP A 1 89 ? 3.903 0.039 7.205 1.00 74.44 89 TRP A C 1
ATOM 649 O O . TRP A 1 89 ? 3.839 -0.407 6.064 1.00 74.44 89 TRP A O 1
ATOM 659 N N . ARG A 1 90 ? 3.125 1.048 7.617 1.00 79.31 90 ARG A N 1
ATOM 660 C CA . ARG A 1 90 ? 1.983 1.635 6.896 1.00 79.31 90 ARG A CA 1
ATOM 661 C C . ARG A 1 90 ? 2.060 3.162 6.893 1.00 79.31 90 ARG A C 1
ATOM 663 O O . ARG A 1 90 ? 1.187 3.841 7.440 1.00 79.31 90 ARG A O 1
ATOM 670 N N . PRO A 1 91 ? 3.108 3.746 6.294 1.00 73.50 91 PRO A N 1
ATOM 671 C CA . PRO A 1 91 ? 3.358 5.181 6.381 1.00 73.50 91 PRO A CA 1
ATOM 672 C C . PRO A 1 91 ? 2.261 6.042 5.741 1.00 73.50 91 PRO A C 1
ATOM 674 O O . PRO A 1 91 ? 2.077 7.182 6.172 1.00 73.50 91 PRO A O 1
ATOM 677 N N . HIS A 1 92 ? 1.487 5.507 4.788 1.00 75.94 92 HIS A N 1
ATOM 678 C CA . HIS A 1 92 ? 0.326 6.191 4.203 1.00 75.94 92 HIS A CA 1
ATOM 679 C C . HIS A 1 92 ? -0.738 6.546 5.247 1.00 75.94 92 HIS A C 1
ATOM 681 O O . HIS A 1 92 ? -1.458 7.524 5.078 1.00 75.94 92 HIS A O 1
ATOM 687 N N . MET A 1 93 ? -0.813 5.807 6.364 1.00 79.94 93 MET A N 1
ATOM 688 C CA . MET A 1 93 ? -1.749 6.111 7.449 1.00 79.94 93 MET A CA 1
ATOM 689 C C . MET A 1 93 ? -1.529 7.501 8.029 1.00 79.94 93 MET A C 1
ATOM 691 O O . MET A 1 93 ? -2.462 8.127 8.520 1.00 79.94 93 MET A O 1
ATOM 695 N N . ARG A 1 94 ? -0.298 8.015 7.942 1.00 75.75 94 ARG A N 1
ATOM 696 C CA . ARG A 1 94 ? 0.003 9.371 8.382 1.00 75.75 94 ARG A CA 1
ATOM 697 C C . ARG A 1 94 ? -0.931 10.369 7.683 1.00 75.75 94 ARG A C 1
ATOM 699 O O . ARG A 1 94 ? -1.307 11.330 8.328 1.00 75.75 94 ARG A O 1
ATOM 706 N N . GLU A 1 95 ? -1.301 10.161 6.415 1.00 73.50 95 GLU A N 1
ATOM 707 C CA . GLU A 1 95 ? -2.018 11.133 5.565 1.00 73.50 95 GLU A CA 1
ATOM 708 C C . GLU A 1 95 ? -3.378 11.569 6.065 1.00 73.50 95 GLU A C 1
ATOM 710 O O . GLU A 1 95 ? -3.757 12.710 5.829 1.00 73.50 95 GLU A O 1
ATOM 715 N N . PHE A 1 96 ? -4.079 10.691 6.767 1.00 75.94 96 PHE A N 1
ATOM 716 C CA . PHE A 1 96 ? -5.441 10.956 7.204 1.00 75.94 96 PHE A CA 1
ATOM 717 C C . PHE A 1 96 ? -5.586 10.996 8.722 1.00 75.94 96 PHE A C 1
ATOM 719 O O . PHE A 1 96 ? -6.651 11.357 9.202 1.00 75.94 96 PHE A O 1
ATOM 726 N N . LEU A 1 97 ? -4.544 10.669 9.494 1.00 76.25 97 LEU A N 1
ATOM 727 C CA . LEU A 1 97 ? -4.569 10.876 10.941 1.00 76.25 97 LEU A CA 1
ATOM 728 C C . LEU A 1 97 ? -4.535 12.378 11.245 1.00 76.25 97 LEU A C 1
ATOM 730 O O . LEU A 1 97 ? -3.639 13.104 10.802 1.00 76.25 97 LEU A O 1
ATOM 734 N N . THR A 1 98 ? -5.498 12.856 12.033 1.00 61.69 98 THR A N 1
ATOM 735 C CA . THR A 1 98 ? -5.756 14.295 12.215 1.00 61.69 98 THR A CA 1
ATOM 736 C C . THR A 1 98 ? -4.637 15.021 12.965 1.00 61.69 98 THR A C 1
ATOM 738 O O . THR A 1 98 ? -4.573 16.252 12.965 1.00 61.69 98 THR A O 1
ATOM 741 N N . ARG A 1 99 ? -3.687 14.286 13.557 1.00 58.31 99 ARG A N 1
ATOM 742 C CA . ARG A 1 99 ? -2.545 14.850 14.294 1.00 58.31 99 ARG A CA 1
ATOM 743 C C . ARG A 1 99 ? -1.388 15.351 13.414 1.00 58.31 99 ARG A C 1
ATOM 745 O O . ARG A 1 99 ? -0.326 15.652 13.948 1.00 58.31 99 ARG A O 1
ATOM 752 N N . ARG A 1 100 ? -1.578 15.489 12.097 1.00 51.72 100 ARG A N 1
ATOM 753 C CA . ARG A 1 100 ? -0.531 15.943 11.160 1.00 51.72 100 ARG A CA 1
ATOM 754 C C . ARG A 1 100 ? -0.124 17.422 11.238 1.00 51.72 100 ARG A C 1
ATOM 756 O O . ARG A 1 100 ? 0.844 17.768 10.577 1.00 51.72 100 ARG A O 1
ATOM 763 N N . GLY A 1 101 ? -0.825 18.298 11.973 1.00 35.81 101 GLY A N 1
ATOM 764 C CA . GLY A 1 101 ? -0.729 19.737 11.657 1.00 35.81 101 GLY A CA 1
ATOM 765 C C . GLY A 1 101 ? -0.544 20.788 12.754 1.00 35.81 101 GLY A C 1
ATOM 766 O O . GLY A 1 101 ? -0.317 21.932 12.385 1.00 35.81 101 GLY A O 1
ATOM 767 N N . LYS A 1 102 ? -0.677 20.531 14.067 1.00 33.09 102 LYS A N 1
ATOM 768 C CA . LYS A 1 102 ? -0.623 21.641 15.059 1.00 33.09 102 LYS A CA 1
ATOM 769 C C . LYS A 1 102 ? -0.203 21.235 16.472 1.00 33.09 102 LYS A C 1
ATOM 771 O O . LYS A 1 102 ? -1.003 21.357 17.387 1.00 33.09 102 LYS A O 1
ATOM 776 N N . THR A 1 103 ? 1.049 20.854 16.691 1.00 34.22 103 THR A N 1
ATOM 777 C CA . THR A 1 103 ? 1.658 20.951 18.035 1.00 34.22 103 THR A CA 1
ATOM 778 C C . THR A 1 103 ? 3.165 21.088 17.898 1.00 34.22 103 THR A C 1
ATOM 780 O O . THR A 1 103 ? 3.919 20.125 18.015 1.00 34.22 103 THR A O 1
ATOM 783 N N . ARG A 1 104 ? 3.609 22.318 17.631 1.00 34.22 104 ARG A N 1
ATOM 784 C CA . ARG A 1 104 ? 4.943 22.744 18.039 1.00 34.22 104 ARG A CA 1
ATOM 785 C C . ARG A 1 104 ? 4.852 22.989 19.552 1.00 34.22 104 ARG A C 1
ATOM 787 O O . ARG A 1 104 ? 3.999 23.763 19.972 1.00 34.22 104 ARG A O 1
ATOM 794 N N . GLU A 1 105 ? 5.724 22.305 20.290 1.00 35.09 105 GLU A N 1
ATOM 795 C CA . GLU A 1 105 ? 5.911 22.281 21.755 1.00 35.09 105 GLU A CA 1
ATOM 796 C C . GLU A 1 105 ? 4.981 21.367 22.583 1.00 35.09 105 GLU A C 1
ATOM 798 O O . GLU A 1 105 ? 3.802 21.674 22.755 1.00 35.09 105 GLU A O 1
ATOM 803 N N . PRO A 1 106 ? 5.519 20.310 23.228 1.00 36.78 106 PRO A N 1
ATOM 804 C CA . PRO A 1 106 ? 4.983 19.831 24.490 1.00 36.78 106 PRO A CA 1
ATOM 805 C C . PRO A 1 106 ? 5.528 20.750 25.593 1.00 36.78 106 PRO A C 1
ATOM 807 O O . PRO A 1 106 ? 6.553 20.484 26.210 1.00 36.78 106 PRO A O 1
ATOM 810 N N . SER A 1 107 ? 4.883 21.892 25.811 1.00 32.19 107 SER A N 1
ATOM 811 C CA . SER A 1 107 ? 5.104 22.712 27.008 1.00 32.19 107 SER A CA 1
ATOM 812 C C . SER A 1 107 ? 3.831 22.710 27.855 1.00 32.19 107 SER A C 1
ATOM 814 O O . SER A 1 107 ? 3.190 23.729 28.094 1.00 32.19 107 SER A O 1
ATOM 816 N N . GLY A 1 108 ? 3.423 21.521 28.303 1.00 37.66 108 GLY A N 1
ATOM 817 C CA . GLY A 1 108 ? 2.274 21.366 29.187 1.00 37.66 108 GLY A CA 1
ATOM 818 C C . GLY A 1 108 ? 2.172 19.964 29.771 1.00 37.66 108 GLY A C 1
ATOM 819 O O . GLY A 1 108 ? 2.242 18.982 29.046 1.00 37.66 108 GLY A O 1
ATOM 820 N N . SER A 1 109 ? 1.982 19.883 31.088 1.00 36.53 109 SER A N 1
ATOM 821 C CA . SER A 1 109 ? 1.647 18.641 31.786 1.00 36.53 109 SER A CA 1
ATOM 822 C C . SER A 1 109 ? 0.324 18.086 31.249 1.00 36.53 109 SER A C 1
ATOM 824 O O . SER A 1 109 ? -0.721 18.728 31.409 1.00 36.53 109 SER A O 1
ATOM 826 N N . PHE A 1 110 ? 0.356 16.908 30.631 1.00 43.53 110 PHE A N 1
ATOM 827 C CA . PHE A 1 110 ? -0.842 16.229 30.153 1.00 43.53 110 PHE A CA 1
ATOM 828 C C . PHE A 1 110 ? -1.486 15.450 31.298 1.00 43.53 110 PHE A C 1
ATOM 830 O O . PHE A 1 110 ? -0.880 14.574 31.894 1.00 43.53 110 PHE A O 1
ATOM 837 N N . SER A 1 111 ? -2.741 15.760 31.619 1.00 40.69 111 SER A N 1
ATOM 838 C CA . SER A 1 111 ? -3.548 14.908 32.495 1.00 40.69 111 SER A CA 1
ATOM 839 C C . SER A 1 111 ? -4.936 14.763 31.885 1.00 40.69 111 SER A C 1
ATOM 841 O O . SER A 1 111 ? -5.669 15.745 31.766 1.00 40.69 111 SER A O 1
ATOM 843 N N . CYS A 1 112 ? -5.293 13.553 31.458 1.00 52.94 112 CYS A N 1
ATOM 844 C CA . CYS A 1 112 ? -6.690 13.185 31.242 1.00 52.94 112 CYS A CA 1
ATOM 845 C C . CYS A 1 112 ? -7.215 12.772 32.637 1.00 52.94 112 CYS A C 1
ATOM 847 O O . CYS A 1 112 ? -6.543 11.943 33.255 1.00 52.94 112 CYS A O 1
ATOM 849 N N . PRO A 1 113 ? -8.324 13.303 33.203 1.00 42.22 113 PRO A N 1
ATOM 850 C CA . PRO A 1 113 ? -9.454 14.021 32.599 1.00 42.22 113 PRO A CA 1
ATOM 851 C C . PRO A 1 113 ? -9.790 15.395 33.251 1.00 42.22 113 PRO A C 1
ATOM 853 O O . PRO A 1 113 ? -9.499 15.649 34.419 1.00 42.22 113 PRO A O 1
ATOM 856 N N . GLY A 1 114 ? -10.519 16.269 32.532 1.00 43.44 114 GLY A N 1
ATOM 857 C CA . GLY A 1 114 ? -11.330 17.337 33.153 1.00 43.44 114 GLY A CA 1
ATOM 858 C C . GLY A 1 114 ? -11.000 18.814 32.885 1.00 43.44 114 GLY A C 1
ATOM 859 O O . GLY A 1 114 ? -11.715 19.657 33.422 1.00 43.44 114 GLY A O 1
ATOM 860 N N . ARG A 1 115 ? -10.021 19.189 32.050 1.00 36.84 115 ARG A N 1
ATOM 861 C CA . ARG A 1 115 ? -9.868 20.576 31.542 1.00 36.84 115 ARG A CA 1
ATOM 862 C C . ARG A 1 115 ? -9.317 20.564 30.116 1.00 36.84 115 ARG A C 1
ATOM 864 O O . ARG A 1 115 ? -8.341 19.883 29.846 1.00 36.84 115 ARG A O 1
ATOM 871 N N . VAL A 1 116 ? -9.976 21.300 29.221 1.00 50.16 116 VAL A N 1
ATOM 872 C CA . VAL A 1 116 ? -9.663 21.388 27.783 1.00 50.16 116 VAL A CA 1
ATOM 873 C C . VAL A 1 116 ? -8.437 22.280 27.543 1.00 50.16 116 VAL A C 1
ATOM 875 O O . VAL A 1 116 ? -8.477 23.462 27.887 1.00 50.16 116 VAL A O 1
ATOM 878 N N . PRO A 1 117 ? -7.379 21.726 26.929 1.00 42.75 117 PRO A N 1
ATOM 879 C CA . PRO A 1 117 ? -6.677 22.336 25.790 1.00 42.75 117 PRO A CA 1
ATOM 880 C C . PRO A 1 117 ? -6.578 21.306 24.613 1.00 42.75 117 PRO A C 1
ATOM 882 O O . PRO A 1 117 ? -7.261 20.281 24.690 1.00 42.75 117 PRO A O 1
ATOM 885 N N . PRO A 1 118 ? -5.857 21.555 23.490 1.00 48.19 118 PRO A N 1
ATOM 886 C CA . PRO A 1 118 ? -6.018 20.837 22.204 1.00 48.19 118 PRO A CA 1
ATOM 887 C C . PRO A 1 118 ? -5.918 19.301 22.238 1.00 48.19 118 PRO A C 1
ATOM 889 O O . PRO A 1 118 ? -6.465 18.637 21.360 1.00 48.19 118 PRO A O 1
ATOM 892 N N . ASP A 1 119 ? -5.292 18.725 23.262 1.00 54.38 119 ASP A N 1
ATOM 893 C CA . ASP A 1 119 ? -5.042 17.284 23.407 1.00 54.38 119 ASP A CA 1
ATOM 894 C C . ASP A 1 119 ? -6.236 16.467 23.942 1.00 54.38 119 ASP A C 1
ATOM 896 O O . ASP A 1 119 ? -6.143 15.256 24.146 1.00 54.38 119 ASP A O 1
ATOM 900 N N . GLY A 1 120 ? -7.406 17.095 24.102 1.00 60.62 120 GLY A N 1
ATOM 901 C CA . GLY A 1 120 ? -8.632 16.415 24.530 1.00 60.62 120 GLY A CA 1
ATOM 902 C C . GLY A 1 120 ? -9.196 15.389 23.535 1.00 60.62 120 GLY A C 1
ATOM 903 O O . GLY A 1 120 ? -9.961 14.522 23.951 1.00 60.62 120 GLY A O 1
ATOM 904 N N . LEU A 1 121 ? -8.854 15.461 22.241 1.00 69.81 121 LEU A N 1
ATOM 905 C CA . LEU A 1 121 ? -9.316 14.480 21.244 1.00 69.81 121 LEU A CA 1
ATOM 906 C C . LEU A 1 121 ? -8.599 13.137 21.394 1.00 69.81 121 LEU A C 1
ATOM 908 O O . LEU A 1 121 ? -9.251 12.101 21.452 1.00 69.81 121 LEU A O 1
ATOM 912 N N . LEU A 1 122 ? -7.275 13.152 21.544 1.00 75.25 122 LEU A N 1
ATOM 913 C CA . LEU A 1 122 ? -6.505 11.921 21.694 1.00 75.25 122 LEU A CA 1
ATOM 914 C C . LEU A 1 122 ? -6.795 11.223 23.028 1.00 75.25 122 LEU A C 1
ATOM 916 O O . LEU A 1 122 ? -6.973 10.009 23.030 1.00 75.25 122 LEU A O 1
ATOM 920 N N . CYS A 1 123 ? -6.953 11.972 24.131 1.00 73.19 123 CYS A N 1
ATOM 921 C CA . CYS A 1 123 ? -7.460 11.402 25.389 1.00 73.19 123 CYS A CA 1
ATOM 922 C C . CYS A 1 123 ? -8.782 10.647 25.156 1.00 73.19 123 CYS A C 1
ATOM 924 O O . CYS A 1 123 ? -8.910 9.508 25.588 1.00 73.19 123 CYS A O 1
ATOM 926 N N . ARG A 1 124 ? -9.740 11.231 24.416 1.00 73.38 124 ARG A N 1
ATOM 927 C CA . ARG A 1 124 ? -11.021 10.566 24.107 1.00 73.38 124 ARG A CA 1
ATOM 928 C C . ARG A 1 124 ? -10.844 9.309 23.265 1.00 73.38 124 ARG A C 1
ATOM 930 O O . ARG A 1 124 ? -11.567 8.343 23.473 1.00 73.38 124 ARG A O 1
ATOM 937 N N . TYR A 1 125 ? -9.915 9.307 22.313 1.00 82.50 125 TYR A N 1
ATOM 938 C CA . TYR A 1 125 ? -9.655 8.122 21.493 1.00 82.50 125 TYR A CA 1
ATOM 939 C C . TYR A 1 125 ? -9.068 6.985 22.337 1.00 82.50 125 TYR A C 1
ATOM 941 O O . TYR A 1 125 ? -9.481 5.837 22.190 1.00 82.50 125 TYR A O 1
ATOM 949 N N . LEU A 1 126 ? -8.163 7.306 23.268 1.00 80.81 126 LEU A N 1
ATOM 950 C CA . LEU A 1 126 ? -7.602 6.340 24.215 1.00 80.81 126 LEU A CA 1
ATOM 951 C C . LEU A 1 126 ? -8.646 5.855 25.227 1.00 80.81 126 LEU A C 1
ATOM 953 O O . LEU A 1 126 ? -8.709 4.661 25.508 1.00 80.81 126 LEU A O 1
ATOM 957 N N . GLU A 1 127 ? -9.522 6.738 25.711 1.00 77.81 127 GLU A N 1
ATOM 958 C CA . GLU A 1 127 ? -10.684 6.366 26.528 1.00 77.81 127 GLU A CA 1
ATOM 959 C C . GLU A 1 127 ? -11.619 5.419 25.762 1.00 77.81 127 GLU A C 1
ATOM 961 O O . GLU A 1 127 ? -12.029 4.391 26.296 1.00 77.81 127 GLU A O 1
ATOM 966 N N . ALA A 1 128 ? -11.912 5.711 24.492 1.00 80.81 128 ALA A N 1
ATOM 967 C CA . ALA A 1 128 ? -12.743 4.864 23.640 1.00 80.81 128 ALA A CA 1
ATOM 968 C C . ALA A 1 128 ? -12.103 3.491 23.374 1.00 80.81 128 ALA A C 1
ATOM 970 O O . ALA A 1 128 ? -12.806 2.475 23.371 1.00 80.81 128 ALA A O 1
ATOM 971 N N . ALA A 1 129 ? -10.784 3.444 23.164 1.00 83.50 129 ALA A N 1
ATOM 972 C CA . ALA A 1 129 ? -10.014 2.212 23.010 1.00 83.50 129 ALA A CA 1
ATOM 973 C C . ALA A 1 129 ? -10.037 1.374 24.300 1.00 83.50 129 ALA A C 1
ATOM 975 O O . ALA A 1 129 ? -10.382 0.192 24.265 1.00 83.50 129 ALA A O 1
ATOM 976 N N . ALA A 1 130 ? -9.774 1.999 25.450 1.00 81.25 130 ALA A N 1
ATOM 977 C CA . ALA A 1 130 ? -9.830 1.348 26.755 1.00 81.25 130 ALA A CA 1
ATOM 978 C C . ALA A 1 130 ? -11.241 0.836 27.094 1.00 81.25 130 ALA A C 1
ATOM 980 O O . ALA A 1 130 ? -11.392 -0.292 27.560 1.00 81.25 130 ALA A O 1
ATOM 981 N N . ALA A 1 131 ? -12.283 1.620 26.803 1.00 78.19 131 ALA A N 1
ATOM 982 C CA . ALA A 1 131 ? -13.676 1.209 26.980 1.00 78.19 131 ALA A CA 1
ATOM 983 C C . ALA A 1 131 ? -14.053 0.039 26.057 1.00 78.19 131 ALA A C 1
ATOM 985 O O . ALA A 1 131 ? -14.748 -0.884 26.478 1.00 78.19 131 ALA A O 1
ATOM 986 N N . SER A 1 132 ? -13.546 0.032 24.819 1.00 80.31 132 SER A N 1
ATOM 987 C CA . SER A 1 132 ? -13.726 -1.090 23.888 1.00 80.31 132 SER A CA 1
ATOM 988 C C . SER A 1 132 ? -13.091 -2.366 24.432 1.00 80.31 132 SER A C 1
ATOM 990 O O . SER A 1 132 ? -13.709 -3.424 24.391 1.00 80.31 132 SER A O 1
ATOM 992 N N . ALA A 1 133 ? -11.905 -2.275 25.035 1.00 72.25 133 ALA A N 1
ATOM 993 C CA . ALA A 1 133 ? -11.317 -3.412 25.734 1.00 72.25 133 ALA A CA 1
ATOM 994 C C . ALA A 1 133 ? -12.183 -3.887 26.923 1.00 72.25 133 ALA A C 1
ATOM 996 O O . ALA A 1 133 ? -12.174 -5.078 27.242 1.00 72.25 133 ALA A O 1
ATOM 997 N N . ALA A 1 134 ? -12.962 -2.989 27.538 1.00 65.31 134 ALA A N 1
ATOM 998 C CA . ALA A 1 134 ? -13.727 -3.254 28.750 1.00 65.31 134 ALA A CA 1
ATOM 999 C C . ALA A 1 134 ? -15.137 -3.858 28.550 1.00 65.31 134 ALA A C 1
ATOM 1001 O O . ALA A 1 134 ? -15.420 -4.751 29.334 1.00 65.31 134 ALA A O 1
ATOM 1002 N N . ILE A 1 135 ? -15.997 -3.429 27.592 1.00 59.69 135 ILE A N 1
ATOM 1003 C CA . ILE A 1 135 ? -17.307 -4.042 27.172 1.00 59.69 135 ILE A CA 1
ATOM 1004 C C . ILE A 1 135 ? -18.009 -3.193 26.056 1.00 59.69 135 ILE A C 1
ATOM 1006 O O . ILE A 1 135 ? -17.980 -1.967 26.070 1.00 59.69 135 ILE A O 1
ATOM 1010 N N . HIS A 1 136 ? -18.714 -3.842 25.109 1.00 54.59 136 HIS A N 1
ATOM 1011 C CA . HIS A 1 136 ? -19.161 -3.347 23.779 1.00 54.59 136 HIS A CA 1
ATOM 1012 C C . HIS A 1 136 ? -20.214 -2.213 23.643 1.00 54.59 136 HIS A C 1
ATOM 1014 O O . HIS A 1 136 ? -20.560 -1.869 22.513 1.00 54.59 136 HIS A O 1
ATOM 1020 N N . GLY A 1 137 ? -20.746 -1.620 24.715 1.00 52.78 137 GLY A N 1
ATOM 1021 C CA . GLY A 1 137 ? -21.820 -0.609 24.605 1.00 52.78 137 GLY A CA 1
ATOM 1022 C C . GLY A 1 137 ? -21.345 0.840 24.731 1.00 52.78 137 GLY A C 1
ATOM 1023 O O . GLY A 1 137 ? -21.603 1.673 23.868 1.00 52.78 137 GLY A O 1
ATOM 1024 N N . GLU A 1 138 ? -20.612 1.125 25.806 1.00 55.88 138 GLU A N 1
ATOM 1025 C CA . GLU A 1 138 ? -20.248 2.488 26.222 1.00 55.88 138 GLU A CA 1
ATOM 1026 C C . GLU A 1 138 ? -19.234 3.150 25.278 1.00 55.88 138 GLU A C 1
ATOM 1028 O O . GLU A 1 138 ? -19.186 4.371 25.146 1.00 55.88 138 GLU A O 1
ATOM 1033 N N . ALA A 1 139 ? -18.443 2.345 24.568 1.00 62.25 139 ALA A N 1
ATOM 1034 C CA . ALA A 1 139 ? -17.395 2.838 23.688 1.00 62.25 139 ALA A CA 1
ATOM 1035 C C . ALA A 1 139 ? -17.950 3.584 22.455 1.00 62.25 139 ALA A C 1
ATOM 1037 O O . ALA A 1 139 ? -17.346 4.558 21.999 1.00 62.25 139 ALA A O 1
ATOM 1038 N N . ALA A 1 140 ? -19.103 3.168 21.915 1.00 63.75 140 ALA A N 1
ATOM 1039 C CA . ALA A 1 140 ? -19.709 3.819 20.750 1.00 63.75 140 ALA A CA 1
ATOM 1040 C C . ALA A 1 140 ? -20.100 5.278 21.055 1.00 63.75 140 ALA A C 1
ATOM 1042 O O . ALA A 1 140 ? -19.861 6.168 20.234 1.00 63.75 140 ALA A O 1
ATOM 1043 N N . ASP A 1 141 ? -20.612 5.532 22.262 1.00 68.19 141 ASP A N 1
ATOM 1044 C CA . ASP A 1 141 ? -21.041 6.861 22.700 1.00 68.19 141 ASP A CA 1
ATOM 1045 C C . ASP A 1 141 ? -19.862 7.842 22.797 1.00 68.19 141 ASP A C 1
ATOM 1047 O O . ASP A 1 141 ? -19.994 8.997 22.380 1.00 68.19 141 ASP A O 1
ATOM 1051 N N . VAL A 1 142 ? -18.679 7.382 23.232 1.00 73.69 142 VAL A N 1
ATOM 1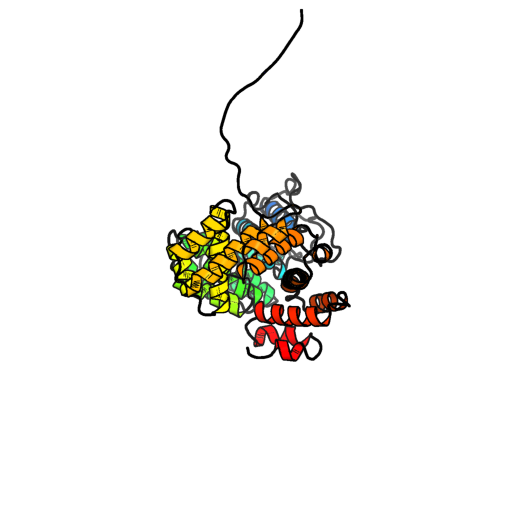052 C CA . VAL A 1 142 ? -17.467 8.221 23.334 1.00 73.69 142 VAL A CA 1
ATOM 1053 C C . VAL A 1 142 ? -17.095 8.832 21.983 1.00 73.69 142 VAL A C 1
ATOM 1055 O O . VAL A 1 142 ? -16.826 10.034 21.896 1.00 73.69 142 VAL A O 1
ATOM 1058 N N . CYS A 1 143 ? -17.132 8.035 20.913 1.00 80.44 143 CYS A N 1
ATOM 1059 C CA . CYS A 1 143 ? -16.768 8.520 19.587 1.00 80.44 143 CYS A CA 1
ATOM 1060 C C . CYS A 1 143 ? -17.838 9.426 18.979 1.00 80.44 143 CYS A C 1
ATOM 1062 O O . CYS A 1 143 ? -17.485 10.376 18.289 1.00 80.44 143 CYS A O 1
ATOM 1064 N N . THR A 1 144 ? -19.132 9.214 19.254 1.00 77.44 144 THR A N 1
ATOM 1065 C CA . THR A 1 144 ? -20.196 10.090 18.714 1.00 77.44 144 THR A CA 1
ATOM 1066 C C . THR A 1 144 ? -20.085 11.548 19.165 1.00 77.44 144 THR A C 1
ATOM 1068 O O . THR A 1 144 ? -20.554 12.436 18.454 1.00 77.44 144 THR A O 1
ATOM 1071 N N . ALA A 1 145 ? -19.419 11.805 20.295 1.00 72.25 145 ALA A N 1
ATOM 1072 C CA . ALA A 1 145 ? -19.199 13.146 20.825 1.00 72.25 145 ALA A CA 1
ATOM 1073 C C . ALA A 1 145 ? -18.158 13.971 20.039 1.00 72.25 145 ALA A C 1
ATOM 1075 O O . ALA A 1 145 ? -18.040 15.175 20.281 1.00 72.25 145 ALA A O 1
ATOM 1076 N N . ALA A 1 146 ? -17.395 13.366 19.119 1.00 75.31 146 ALA A N 1
ATOM 1077 C CA . ALA A 1 146 ? -16.448 14.104 18.287 1.00 75.31 146 ALA A CA 1
ATOM 1078 C C . ALA A 1 146 ? -17.181 14.945 17.210 1.00 75.31 146 ALA A C 1
ATOM 1080 O O . ALA A 1 146 ? -18.146 14.466 16.598 1.00 75.31 146 ALA A O 1
ATOM 1081 N N . PRO A 1 147 ? -16.763 16.205 16.967 1.00 73.56 147 PRO A N 1
ATOM 1082 C CA . PRO A 1 147 ? -17.557 17.161 16.195 1.00 73.56 147 PRO A CA 1
ATOM 1083 C C . PRO A 1 147 ? -17.586 16.868 14.689 1.00 73.56 147 PRO A C 1
ATOM 1085 O O . PRO A 1 147 ? -18.647 16.999 14.071 1.00 73.56 147 PRO A O 1
ATOM 1088 N N . THR A 1 148 ? -16.476 16.430 14.089 1.00 83.19 148 THR A N 1
ATOM 1089 C CA . THR A 1 148 ? -16.409 16.137 12.645 1.00 83.19 148 THR A CA 1
ATOM 1090 C C . THR A 1 148 ? -16.548 14.645 12.351 1.00 83.19 148 THR A C 1
ATOM 1092 O O . THR A 1 148 ? -16.328 13.804 13.217 1.00 83.19 148 THR A O 1
ATOM 1095 N N . GLU A 1 149 ? -16.948 14.300 11.124 1.00 85.88 149 GLU A N 1
ATOM 1096 C CA . GLU A 1 149 ? -17.034 12.898 10.693 1.00 85.88 149 GLU A CA 1
ATOM 1097 C C . GLU A 1 149 ? -15.667 12.205 10.724 1.00 85.88 149 GLU A C 1
ATOM 1099 O O . GLU A 1 149 ? -15.558 11.121 11.287 1.00 85.88 149 GLU A O 1
ATOM 1104 N N . GLU A 1 150 ? -14.624 12.888 10.251 1.00 84.75 150 GLU A N 1
ATOM 1105 C CA . GLU A 1 150 ? -13.235 12.417 10.290 1.00 84.75 150 GLU A CA 1
ATOM 1106 C C . GLU A 1 150 ? -12.777 12.089 11.716 1.00 84.75 150 GLU A C 1
ATOM 1108 O O . GLU A 1 150 ? -12.251 11.011 11.957 1.00 84.75 150 GLU A O 1
ATOM 1113 N N . GLN A 1 151 ? -13.049 12.960 12.695 1.00 84.81 151 GLN A N 1
ATOM 1114 C CA . GLN A 1 151 ? -12.665 12.713 14.090 1.00 84.81 151 GLN A CA 1
ATOM 1115 C C . GLN A 1 151 ? -13.465 11.569 14.727 1.00 84.81 151 GLN A C 1
ATOM 1117 O O . GLN A 1 151 ? -12.948 10.834 15.569 1.00 84.81 151 GLN A O 1
ATOM 1122 N N . ARG A 1 152 ? -14.733 11.390 14.329 1.00 87.06 152 ARG A N 1
ATOM 1123 C CA . ARG A 1 152 ? -15.527 10.229 14.760 1.00 87.06 152 ARG A CA 1
ATOM 1124 C C . ARG A 1 152 ? -14.944 8.929 14.209 1.00 87.06 152 ARG A C 1
ATOM 1126 O O . ARG A 1 152 ? -14.879 7.944 14.940 1.00 87.06 152 ARG A O 1
ATOM 1133 N N . ASP A 1 153 ? -14.527 8.921 12.949 1.00 90.69 153 ASP A N 1
ATOM 1134 C CA . ASP A 1 153 ? -13.954 7.740 12.300 1.00 90.69 153 ASP A CA 1
ATOM 1135 C C . ASP A 1 153 ? -12.532 7.441 12.784 1.00 90.69 153 ASP A C 1
ATOM 1137 O O . ASP A 1 153 ? -12.197 6.277 12.993 1.00 90.69 153 ASP A O 1
ATOM 1141 N N . GLU A 1 154 ? -11.738 8.468 13.085 1.00 89.38 154 GLU A N 1
ATOM 1142 C CA . GLU A 1 154 ? -10.448 8.312 13.755 1.00 89.38 154 GLU A CA 1
ATOM 1143 C C . GLU A 1 154 ? -10.600 7.679 15.137 1.00 89.38 154 GLU A C 1
ATOM 1145 O O . GLU A 1 154 ? -9.915 6.709 15.455 1.00 89.38 154 GLU A O 1
ATOM 1150 N N . CYS A 1 155 ? -11.550 8.170 15.940 1.00 87.94 155 CYS A N 1
ATOM 1151 C CA . CYS A 1 155 ? -11.871 7.584 17.238 1.00 87.94 155 CYS A CA 1
ATOM 1152 C C . CYS A 1 155 ? -12.244 6.101 17.107 1.00 87.94 155 CYS A C 1
ATOM 1154 O O . CYS A 1 155 ? -11.710 5.257 17.828 1.00 87.94 155 CYS A O 1
ATOM 1156 N N . ARG A 1 156 ? -13.107 5.757 16.140 1.00 91.38 156 ARG A N 1
ATOM 1157 C CA . ARG A 1 156 ? -13.458 4.358 15.844 1.00 91.38 156 ARG A CA 1
ATOM 1158 C C . ARG A 1 156 ? -12.248 3.540 15.417 1.00 91.38 156 ARG A C 1
ATOM 1160 O O . ARG A 1 156 ? -12.163 2.365 15.754 1.00 91.38 156 ARG A O 1
ATOM 1167 N N . TYR A 1 157 ? -11.300 4.133 14.699 1.00 92.38 157 TYR A N 1
ATOM 1168 C CA . TYR A 1 157 ? -10.092 3.429 14.294 1.00 92.38 157 TYR A CA 1
ATOM 1169 C C . TYR A 1 157 ? -9.215 3.061 15.500 1.00 92.38 157 TYR A C 1
ATOM 1171 O O . TYR A 1 157 ? -8.700 1.948 15.562 1.00 92.38 157 TYR A O 1
ATOM 1179 N N . TYR A 1 158 ? -9.140 3.908 16.530 1.00 90.50 158 TYR A N 1
ATOM 1180 C CA . TYR A 1 158 ? -8.511 3.529 17.804 1.00 90.50 158 TYR A CA 1
ATOM 1181 C C . TYR A 1 158 ? -9.230 2.355 18.491 1.00 90.50 158 TYR A C 1
ATOM 1183 O O . TYR A 1 158 ? -8.578 1.473 19.051 1.00 90.50 158 TYR A O 1
ATOM 1191 N N . GLN A 1 159 ? -10.562 2.281 18.399 1.00 90.88 159 GLN A N 1
ATOM 1192 C CA . GLN A 1 159 ? -11.321 1.120 18.886 1.00 90.88 159 GLN A CA 1
ATOM 1193 C C . GLN A 1 159 ? -10.998 -0.147 18.087 1.00 90.88 159 GLN A C 1
ATOM 1195 O O . GLN A 1 159 ? -10.865 -1.220 18.670 1.00 90.88 159 GLN A O 1
ATOM 1200 N N . VAL A 1 160 ? -10.823 -0.031 16.766 1.00 92.31 160 VAL A N 1
ATOM 1201 C CA . VAL A 1 160 ? -10.390 -1.142 15.902 1.00 92.31 160 VAL A CA 1
ATOM 1202 C C . VAL A 1 160 ? -9.032 -1.677 16.346 1.00 92.31 160 VAL A C 1
ATOM 1204 O O . VAL A 1 160 ? -8.880 -2.890 16.451 1.00 92.31 160 VAL A O 1
ATOM 1207 N N . LEU A 1 161 ? -8.073 -0.805 16.674 1.00 90.75 161 LEU A N 1
ATOM 1208 C CA . LEU A 1 161 ? -6.771 -1.229 17.207 1.00 90.75 161 LEU A CA 1
ATOM 1209 C C . LEU A 1 161 ? -6.897 -1.934 18.561 1.00 90.75 161 LEU A C 1
ATOM 1211 O O . LEU A 1 161 ? -6.227 -2.935 18.800 1.00 90.75 161 LEU A O 1
ATOM 1215 N N . ALA A 1 162 ? -7.777 -1.452 19.440 1.00 89.25 162 ALA A N 1
ATOM 1216 C CA . ALA A 1 162 ? -8.043 -2.118 20.712 1.00 89.25 162 ALA A CA 1
ATOM 1217 C C . ALA A 1 162 ? -8.611 -3.534 20.510 1.00 89.25 162 ALA A C 1
ATOM 1219 O O . ALA A 1 162 ? -8.189 -4.476 21.183 1.00 89.25 162 ALA A O 1
ATOM 1220 N N . TRP A 1 163 ? -9.532 -3.701 19.556 1.00 88.88 163 TRP A N 1
ATOM 1221 C CA . TRP A 1 163 ? -10.066 -5.014 19.192 1.00 88.88 163 TRP A CA 1
ATOM 1222 C C . TRP A 1 163 ? -9.038 -5.902 18.495 1.00 88.88 163 TRP A C 1
ATOM 1224 O O . TRP A 1 163 ? -9.017 -7.106 18.750 1.00 88.88 163 TRP A O 1
ATOM 1234 N N . SER A 1 164 ? -8.167 -5.340 17.653 1.00 89.12 164 SER A N 1
ATOM 1235 C CA . SER A 1 164 ? -7.194 -6.131 16.895 1.00 89.12 164 SER A CA 1
ATOM 1236 C C . SER A 1 164 ? -6.163 -6.805 17.796 1.00 89.12 164 SER A C 1
ATOM 1238 O O . SER A 1 164 ? -5.800 -7.953 17.553 1.00 89.12 164 SER A O 1
ATOM 1240 N N . ILE A 1 165 ? -5.783 -6.161 18.905 1.00 86.50 165 ILE A N 1
ATOM 1241 C CA . ILE A 1 165 ? -4.905 -6.747 19.931 1.00 86.50 165 ILE A CA 1
ATOM 1242 C C . ILE A 1 165 ? -5.481 -8.063 20.497 1.00 86.50 165 ILE A C 1
ATOM 1244 O O . ILE A 1 165 ? -4.717 -8.945 20.882 1.00 86.50 165 ILE A O 1
ATOM 1248 N N . ARG A 1 166 ? -6.812 -8.227 20.515 1.00 79.69 166 ARG A N 1
ATOM 1249 C CA . ARG A 1 166 ? -7.522 -9.400 21.068 1.00 79.69 166 ARG A CA 1
ATOM 1250 C C . ARG A 1 166 ? -7.962 -10.413 20.012 1.00 79.69 166 ARG A C 1
ATOM 1252 O O . ARG A 1 166 ? -8.536 -11.444 20.357 1.00 79.69 166 ARG A O 1
ATOM 1259 N N . LEU A 1 167 ? -7.721 -10.137 18.729 1.00 81.38 167 LEU A N 1
ATOM 1260 C CA . LEU A 1 167 ? -8.301 -10.890 17.614 1.00 81.38 167 LEU A CA 1
ATOM 1261 C C . LEU A 1 167 ? -7.981 -12.389 17.663 1.00 81.38 167 LEU A C 1
ATOM 1263 O O . LEU A 1 167 ? -8.822 -13.212 17.314 1.00 81.38 167 LEU A O 1
ATOM 1267 N N . LYS A 1 168 ? -6.780 -12.737 18.135 1.00 70.94 168 LYS A N 1
ATOM 1268 C CA . LYS A 1 168 ? -6.315 -14.124 18.249 1.00 70.94 168 LYS A CA 1
ATOM 1269 C C . LYS A 1 168 ? -7.120 -14.953 19.255 1.00 70.94 168 LYS A C 1
ATOM 1271 O O . LYS A 1 168 ? -7.234 -16.165 19.089 1.00 70.94 168 LYS A O 1
ATOM 1276 N N . ASP A 1 169 ? -7.673 -14.305 20.274 1.00 65.50 169 ASP A N 1
ATOM 1277 C CA . ASP A 1 169 ? -8.241 -14.975 21.442 1.00 65.50 169 ASP A CA 1
ATOM 1278 C C . ASP A 1 169 ? -9.780 -14.907 21.474 1.00 65.50 169 ASP A C 1
ATOM 1280 O O . ASP A 1 169 ? -10.416 -15.628 22.245 1.00 65.50 169 ASP A O 1
ATOM 1284 N N . GLU A 1 170 ? -10.408 -14.076 20.628 1.00 71.12 170 GLU A N 1
ATOM 1285 C CA . GLU A 1 170 ? -11.842 -13.780 20.714 1.00 71.12 170 GLU A CA 1
ATOM 1286 C C . GLU A 1 170 ? -12.531 -13.641 19.347 1.00 71.12 170 GLU A C 1
ATOM 1288 O O . GLU A 1 170 ? -12.427 -12.619 18.673 1.00 71.12 170 GLU A O 1
ATOM 1293 N N . ALA A 1 171 ? -13.375 -14.616 18.983 1.00 72.19 171 ALA A N 1
ATOM 1294 C CA . ALA A 1 171 ? -14.200 -14.555 17.766 1.00 72.19 171 ALA A CA 1
ATOM 1295 C C . ALA A 1 171 ? -15.115 -13.309 17.702 1.00 72.19 171 ALA A C 1
ATOM 1297 O O . ALA A 1 171 ? -15.457 -12.830 16.622 1.00 72.19 171 ALA A O 1
ATOM 1298 N N . MET A 1 172 ? -15.485 -12.758 18.862 1.00 81.56 172 MET A N 1
ATOM 1299 C CA . MET A 1 172 ? -16.271 -11.527 18.978 1.00 81.56 172 MET A CA 1
ATOM 1300 C C . MET A 1 172 ? -15.500 -10.284 18.501 1.00 81.56 172 MET A C 1
ATOM 1302 O O . MET A 1 172 ? -16.116 -9.362 17.965 1.00 81.56 172 MET A O 1
ATOM 1306 N N . ALA A 1 173 ? -14.166 -10.272 18.622 1.00 85.94 173 ALA A N 1
ATOM 1307 C CA . ALA A 1 173 ? -13.333 -9.146 18.203 1.00 85.94 173 ALA A CA 1
ATOM 1308 C C . ALA A 1 173 ? -13.435 -8.895 16.694 1.00 85.94 173 ALA A C 1
ATOM 1310 O O . ALA A 1 173 ? -13.549 -7.748 16.266 1.00 85.94 173 ALA A O 1
ATOM 1311 N N . ARG A 1 174 ? -13.494 -9.963 15.886 1.00 88.19 174 ARG A N 1
ATOM 1312 C CA . ARG A 1 174 ? -13.699 -9.850 14.436 1.00 88.19 174 ARG A CA 1
ATOM 1313 C C . ARG A 1 174 ? -15.020 -9.152 14.113 1.00 88.19 174 ARG A C 1
ATOM 1315 O O . ARG A 1 174 ? -15.012 -8.151 13.406 1.00 88.19 174 ARG A O 1
ATOM 1322 N N . ALA A 1 175 ? -16.134 -9.637 14.663 1.00 88.12 175 ALA A N 1
ATOM 1323 C CA . ALA A 1 175 ? -17.457 -9.059 14.410 1.00 88.12 175 ALA A CA 1
ATOM 1324 C C . ALA A 1 175 ? -17.548 -7.586 14.853 1.00 88.12 175 ALA A C 1
ATOM 1326 O O . ALA A 1 175 ? -18.212 -6.767 14.213 1.00 88.12 175 ALA A O 1
ATOM 1327 N N . ALA A 1 176 ? -16.852 -7.231 15.935 1.00 88.44 176 ALA A N 1
ATOM 1328 C CA . ALA A 1 176 ? -16.763 -5.860 16.413 1.00 88.44 176 ALA A CA 1
ATOM 1329 C C . ALA A 1 176 ? -15.989 -4.951 15.451 1.00 88.44 176 ALA A C 1
ATOM 1331 O O 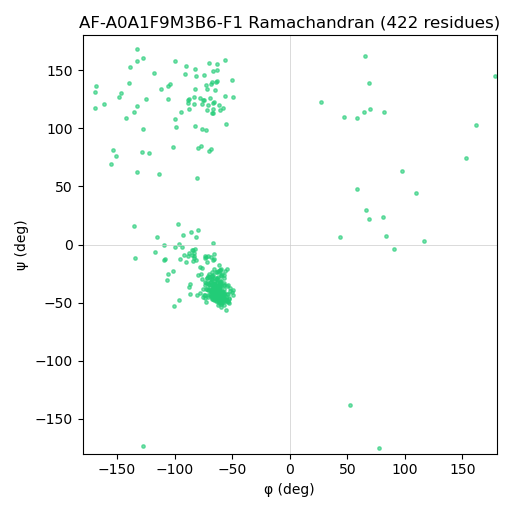. ALA A 1 176 ? -16.473 -3.868 15.125 1.00 88.44 176 ALA A O 1
ATOM 1332 N N . ILE A 1 177 ? -14.831 -5.402 14.956 1.00 92.25 177 ILE A N 1
ATOM 1333 C CA . ILE A 1 177 ? -14.055 -4.670 13.947 1.00 92.25 177 ILE A CA 1
ATOM 1334 C C . ILE A 1 177 ? -14.878 -4.505 12.673 1.00 92.25 177 ILE A C 1
ATOM 1336 O O . ILE A 1 177 ? -15.000 -3.389 12.180 1.00 92.25 177 ILE A O 1
ATOM 1340 N N . GLU A 1 178 ? -15.504 -5.578 12.182 1.00 92.75 178 GLU A N 1
ATOM 1341 C CA . GLU A 1 178 ? -16.365 -5.533 10.996 1.00 92.75 178 GLU A CA 1
ATOM 1342 C C . GLU A 1 178 ? -17.473 -4.481 11.157 1.00 92.75 178 GLU A C 1
ATOM 1344 O O . GLU A 1 178 ? -17.674 -3.644 10.277 1.00 92.75 178 GLU A O 1
ATOM 1349 N N . THR A 1 179 ? -18.129 -4.453 12.320 1.00 91.69 179 THR A N 1
ATOM 1350 C CA . THR A 1 179 ? -19.160 -3.456 12.643 1.00 91.69 179 THR A CA 1
ATOM 1351 C C . THR A 1 179 ? -18.603 -2.030 12.653 1.00 91.69 179 THR A C 1
ATOM 1353 O O . THR A 1 179 ? -19.230 -1.123 12.105 1.00 91.69 179 THR A O 1
ATOM 1356 N N . LEU A 1 180 ? -17.431 -1.808 13.255 1.00 92.62 180 LEU A N 1
ATOM 1357 C CA . LEU A 1 180 ? -16.786 -0.492 13.290 1.00 92.62 180 LEU A CA 1
ATOM 1358 C C . LEU A 1 180 ? -16.399 -0.018 11.884 1.00 92.62 180 LEU A C 1
ATOM 1360 O O . LEU A 1 180 ? -16.668 1.134 11.541 1.00 92.62 180 LEU A O 1
ATOM 1364 N N . CYS A 1 181 ? -15.836 -0.900 11.055 1.00 94.25 181 CYS A N 1
ATOM 1365 C CA . CYS A 1 181 ? -15.465 -0.575 9.681 1.00 94.25 181 CYS A CA 1
ATOM 1366 C C . CYS A 1 181 ? -16.687 -0.168 8.837 1.00 94.25 181 CYS A C 1
ATOM 1368 O O . CYS A 1 181 ? -16.596 0.765 8.041 1.00 94.25 181 CYS A O 1
ATOM 1370 N N . GLU A 1 182 ? -17.843 -0.816 9.021 1.00 92.88 182 GLU A N 1
ATOM 1371 C CA . GLU A 1 182 ? -19.089 -0.442 8.327 1.00 92.88 182 GLU A CA 1
ATOM 1372 C C . GLU A 1 182 ? -19.633 0.925 8.760 1.00 92.88 182 GLU A C 1
ATOM 1374 O O . GLU A 1 182 ? -20.259 1.638 7.972 1.00 92.88 182 GLU A O 1
ATOM 1379 N N . GLN A 1 183 ? -19.398 1.313 10.015 1.00 91.69 183 GLN A N 1
ATOM 1380 C CA . GLN A 1 183 ? -19.837 2.603 10.547 1.00 91.69 183 GLN A CA 1
ATOM 1381 C C . GLN A 1 183 ? -18.961 3.773 10.093 1.00 91.69 183 GLN A C 1
ATOM 1383 O O . GLN A 1 183 ? -19.448 4.908 10.067 1.00 91.69 183 GLN A O 1
ATOM 1388 N N . MET A 1 184 ? -17.692 3.521 9.754 1.00 92.12 184 MET A N 1
ATOM 1389 C CA . MET A 1 184 ? -16.784 4.552 9.250 1.00 92.12 184 MET A CA 1
ATOM 1390 C C . MET A 1 184 ? -17.273 5.063 7.907 1.00 92.12 184 MET A C 1
ATOM 1392 O O . MET A 1 184 ? -17.609 4.260 7.044 1.00 92.12 184 MET A O 1
ATOM 1396 N N . ARG A 1 185 ? -17.317 6.376 7.702 1.00 90.19 185 ARG A N 1
ATOM 1397 C CA . ARG A 1 185 ? -17.811 7.012 6.467 1.00 90.19 185 ARG A CA 1
ATOM 1398 C C . ARG A 1 185 ? -16.700 7.591 5.608 1.00 90.19 185 ARG A C 1
ATOM 1400 O O . ARG A 1 185 ? -16.811 7.565 4.385 1.00 90.19 185 ARG A O 1
ATOM 1407 N N . THR A 1 186 ? -15.628 8.024 6.251 1.00 88.81 186 THR A N 1
ATOM 1408 C CA . THR A 1 186 ? -14.416 8.517 5.612 1.00 88.81 186 THR A CA 1
ATOM 1409 C C . THR A 1 186 ? -13.723 7.364 4.868 1.00 88.81 186 THR A C 1
ATOM 1411 O O . THR A 1 186 ? -13.399 6.347 5.499 1.00 88.81 186 THR A O 1
ATOM 1414 N N . PRO A 1 187 ? -13.495 7.478 3.545 1.00 88.19 187 PRO A N 1
ATOM 1415 C CA . PRO A 1 187 ? -12.910 6.415 2.727 1.00 88.19 187 PRO A CA 1
ATOM 1416 C C . PRO A 1 187 ? -11.575 5.882 3.261 1.00 88.19 187 PRO A C 1
ATOM 1418 O O . PRO A 1 187 ? -11.366 4.670 3.306 1.00 88.19 187 PRO A O 1
ATOM 1421 N N . GLU A 1 188 ? -10.692 6.771 3.701 1.00 88.12 188 GLU A N 1
ATOM 1422 C CA . GLU A 1 188 ? -9.354 6.457 4.195 1.00 88.12 188 GLU A CA 1
ATOM 1423 C C . GLU A 1 188 ? -9.416 5.566 5.450 1.00 88.12 188 GLU A C 1
ATOM 1425 O O . GLU A 1 188 ? -8.854 4.468 5.453 1.00 88.12 188 GLU A O 1
ATOM 1430 N N . TYR A 1 189 ? -10.193 5.967 6.466 1.00 91.31 189 TYR A N 1
ATOM 1431 C CA . TYR A 1 189 ? -10.389 5.174 7.688 1.00 91.31 189 TYR A CA 1
ATOM 1432 C C . TYR A 1 189 ? -11.068 3.834 7.409 1.00 91.31 189 TYR A C 1
ATOM 1434 O O . TYR A 1 189 ? -10.626 2.806 7.920 1.00 91.31 189 TYR A O 1
ATOM 1442 N N . ARG A 1 190 ? -12.107 3.815 6.564 1.00 92.88 190 ARG A N 1
ATOM 1443 C CA . ARG A 1 190 ? -12.803 2.572 6.207 1.00 92.88 190 ARG A CA 1
ATOM 1444 C C . ARG A 1 190 ? -11.863 1.586 5.508 1.00 92.88 190 ARG A C 1
ATOM 1446 O O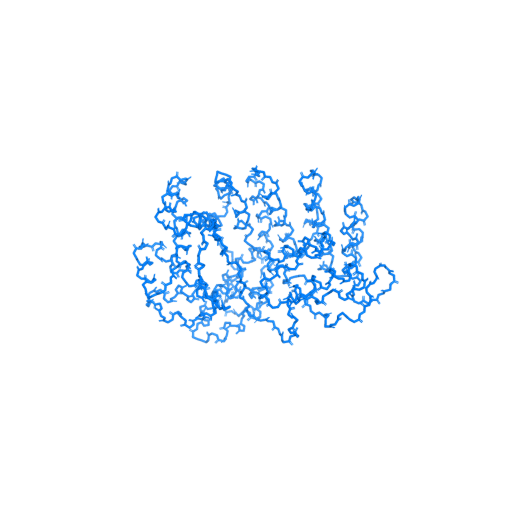 . ARG A 1 190 ? -11.870 0.400 5.830 1.00 92.88 190 ARG A O 1
ATOM 1453 N N . SER A 1 191 ? -11.051 2.072 4.571 1.00 92.31 191 SER A N 1
ATOM 1454 C CA . SER A 1 191 ? -10.101 1.243 3.819 1.00 92.31 191 SER A CA 1
ATOM 1455 C C . SER A 1 191 ? -9.018 0.675 4.725 1.00 92.31 191 SER A C 1
ATOM 1457 O O . SER A 1 191 ? -8.726 -0.520 4.656 1.00 92.31 191 SER A O 1
ATOM 1459 N N . GLU A 1 192 ? -8.460 1.511 5.604 1.00 92.44 192 GLU A N 1
ATOM 1460 C CA . GLU A 1 192 ? -7.455 1.087 6.575 1.00 92.44 192 GLU A CA 1
ATOM 1461 C C . GLU A 1 192 ? -8.040 0.114 7.607 1.00 92.44 192 GLU A C 1
ATOM 1463 O O . GLU A 1 192 ? -7.376 -0.849 7.961 1.00 92.44 192 GLU A O 1
ATOM 1468 N N . CYS A 1 193 ? -9.294 0.283 8.034 1.00 94.44 193 CYS A N 1
ATOM 1469 C CA . CYS A 1 193 ? -9.966 -0.632 8.961 1.00 94.44 193 CYS A CA 1
ATOM 1470 C C . CYS A 1 193 ? -10.046 -2.066 8.415 1.00 94.44 193 CYS A C 1
ATOM 1472 O O . CYS A 1 193 ? -9.611 -3.013 9.076 1.00 94.44 193 CYS A O 1
ATOM 1474 N N . TRP A 1 194 ? -10.529 -2.225 7.176 1.00 95.62 194 TRP A N 1
ATOM 1475 C CA . TRP A 1 194 ? -10.591 -3.530 6.505 1.00 95.62 194 TRP A CA 1
ATOM 1476 C C . TRP A 1 194 ? -9.213 -4.144 6.293 1.00 95.62 194 TRP A C 1
ATOM 1478 O O . TRP A 1 194 ? -9.035 -5.352 6.445 1.00 95.62 194 TRP A O 1
ATOM 1488 N N . TYR A 1 195 ? -8.232 -3.304 5.971 1.00 93.94 195 TYR A N 1
ATOM 1489 C CA . TYR A 1 195 ? -6.856 -3.742 5.818 1.00 93.94 195 TYR A CA 1
ATOM 1490 C C . TYR A 1 195 ? -6.282 -4.219 7.150 1.00 93.94 195 TYR A C 1
ATOM 1492 O O . TYR A 1 195 ? -5.726 -5.308 7.203 1.00 93.94 195 TYR A O 1
ATOM 1500 N N . THR A 1 196 ? -6.450 -3.459 8.233 1.00 93.12 196 THR A N 1
ATOM 1501 C CA . THR A 1 196 ? -6.032 -3.868 9.578 1.00 93.12 196 THR A CA 1
ATOM 1502 C C . THR A 1 196 ? -6.603 -5.238 9.910 1.00 93.12 196 THR A C 1
ATOM 1504 O O . THR A 1 196 ? -5.846 -6.116 10.291 1.00 93.12 196 THR A O 1
ATOM 1507 N N . LEU A 1 197 ? -7.892 -5.492 9.668 1.00 94.00 197 LEU A N 1
ATOM 1508 C CA . LEU A 1 197 ? -8.454 -6.821 9.916 1.00 94.00 197 LEU A CA 1
ATOM 1509 C C . LEU A 1 197 ? -7.796 -7.926 9.065 1.00 94.00 197 LEU A C 1
ATOM 1511 O O . LEU A 1 197 ? -7.466 -8.983 9.596 1.00 94.00 197 LEU A O 1
ATOM 1515 N N . ALA A 1 198 ? -7.581 -7.693 7.766 1.00 93.88 198 ALA A N 1
ATOM 1516 C CA . ALA A 1 198 ? -6.929 -8.669 6.885 1.00 93.88 198 ALA A CA 1
ATOM 1517 C C . ALA A 1 198 ? -5.488 -8.982 7.324 1.00 93.88 198 ALA A C 1
ATOM 1519 O O . ALA A 1 198 ? -5.077 -10.138 7.365 1.00 93.88 198 ALA A O 1
ATOM 1520 N N . ASP A 1 199 ? -4.739 -7.939 7.668 1.00 91.50 199 ASP A N 1
ATOM 1521 C CA . ASP A 1 199 ? -3.348 -7.992 8.110 1.00 91.50 199 ASP A CA 1
ATOM 1522 C C . ASP A 1 199 ? -3.202 -8.780 9.420 1.00 91.50 199 ASP A C 1
ATOM 1524 O O . ASP A 1 199 ? -2.366 -9.673 9.545 1.00 91.50 199 ASP A O 1
ATOM 1528 N N . GLU A 1 200 ? -4.090 -8.510 10.372 1.00 89.62 200 GLU A N 1
ATOM 1529 C CA . GLU A 1 200 ? -4.099 -9.146 11.687 1.00 89.62 200 GLU A CA 1
ATOM 1530 C C . GLU A 1 200 ? -4.469 -10.630 11.602 1.00 89.62 200 GLU A C 1
ATOM 1532 O O . GLU A 1 200 ? -3.818 -11.462 12.231 1.00 89.62 200 GLU A O 1
ATOM 1537 N N . LEU A 1 201 ? -5.451 -10.996 10.769 1.00 90.62 201 LEU A N 1
ATOM 1538 C CA . LEU A 1 201 ? -5.783 -12.404 10.520 1.00 90.62 201 LEU A CA 1
ATOM 1539 C C . LEU A 1 201 ? -4.641 -13.145 9.816 1.00 90.62 201 LEU A C 1
ATOM 1541 O O . LEU A 1 201 ? -4.340 -14.286 10.167 1.00 90.62 201 LEU A O 1
ATOM 1545 N N . ALA A 1 202 ? -3.974 -12.496 8.856 1.00 89.88 202 ALA A N 1
ATOM 1546 C CA . ALA A 1 202 ? -2.844 -13.088 8.149 1.00 89.88 202 ALA A CA 1
ATOM 1547 C C . ALA A 1 202 ? -1.652 -13.382 9.076 1.00 89.88 202 ALA A C 1
ATOM 1549 O O . ALA A 1 202 ? -0.947 -14.366 8.861 1.00 89.88 202 ALA A O 1
ATOM 1550 N N . GLN A 1 203 ? -1.442 -12.556 10.107 1.00 86.00 203 GLN A N 1
ATOM 1551 C CA . GLN A 1 203 ? -0.362 -12.720 11.086 1.00 86.00 203 GLN A CA 1
ATOM 1552 C C . GLN A 1 203 ? -0.731 -13.635 12.265 1.00 86.00 203 GLN A C 1
ATOM 1554 O O . GLN A 1 203 ? 0.134 -14.324 12.810 1.00 86.00 203 GLN A O 1
ATOM 1559 N N . ALA A 1 204 ? -1.993 -13.632 12.703 1.00 80.88 204 ALA A N 1
ATOM 1560 C CA . ALA A 1 204 ? -2.422 -14.354 13.901 1.00 80.88 204 ALA A CA 1
ATOM 1561 C C . ALA A 1 204 ? -2.552 -15.870 13.687 1.00 80.88 204 ALA A C 1
ATOM 1563 O O . ALA A 1 204 ? -2.359 -16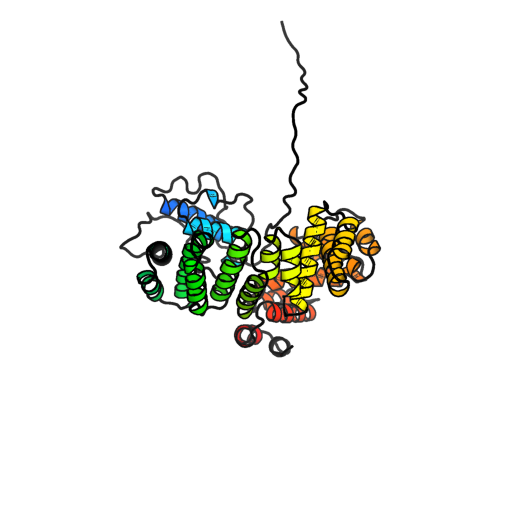.646 14.631 1.00 80.88 204 ALA A O 1
ATOM 1564 N N . GLU A 1 205 ? -2.880 -16.296 12.466 1.00 75.62 205 GLU A N 1
ATOM 1565 C CA . GLU A 1 205 ? -3.186 -17.686 12.135 1.00 75.62 205 GLU A CA 1
ATOM 1566 C C . GLU A 1 205 ? -2.030 -18.367 11.391 1.00 75.62 205 GLU A C 1
ATOM 1568 O O . GLU A 1 205 ? -1.442 -17.819 10.466 1.00 75.62 205 GLU A O 1
ATOM 1573 N N . ALA A 1 206 ? -1.723 -19.619 11.744 1.00 70.56 206 ALA A N 1
ATOM 1574 C CA . ALA A 1 206 ? -0.685 -20.389 11.046 1.00 70.56 206 ALA A CA 1
ATOM 1575 C C . ALA A 1 206 ? -1.070 -20.738 9.592 1.00 70.56 206 ALA A C 1
ATOM 1577 O O . ALA A 1 206 ? -0.204 -21.013 8.762 1.00 70.56 206 ALA A O 1
ATOM 1578 N N . SER A 1 207 ? -2.372 -20.767 9.296 1.00 76.19 207 SER A N 1
ATOM 1579 C CA . SER A 1 207 ? -2.925 -21.040 7.970 1.00 76.19 207 SER A CA 1
ATOM 1580 C C . SER A 1 207 ? -4.263 -20.307 7.819 1.00 76.19 207 SER A C 1
ATOM 1582 O O . SER A 1 207 ? -5.307 -20.953 7.932 1.00 76.19 207 SER A O 1
ATOM 1584 N N . PRO A 1 208 ? -4.243 -18.982 7.593 1.00 84.31 208 PRO A N 1
ATOM 1585 C CA . PRO A 1 208 ? -5.461 -18.195 7.448 1.00 84.31 208 PRO A CA 1
ATOM 1586 C C . PRO A 1 208 ? -6.269 -18.647 6.230 1.00 84.31 208 PRO A C 1
ATOM 1588 O O . PRO A 1 208 ? -5.696 -19.094 5.233 1.00 84.31 208 PRO A O 1
ATOM 1591 N N . ASP A 1 209 ? -7.595 -18.503 6.293 1.00 91.25 209 ASP A N 1
ATOM 1592 C CA . ASP A 1 209 ? -8.474 -18.768 5.151 1.00 91.25 209 ASP A CA 1
ATOM 1593 C C . ASP A 1 209 ? -8.228 -17.746 4.020 1.00 91.25 209 ASP A C 1
ATOM 1595 O O . ASP A 1 209 ? -8.559 -16.563 4.172 1.00 91.25 209 ASP A O 1
ATOM 1599 N N . PRO A 1 210 ? -7.699 -18.171 2.853 1.00 93.31 210 PRO A N 1
ATOM 1600 C CA . PRO A 1 210 ? -7.418 -17.262 1.749 1.00 93.31 210 PRO A CA 1
ATOM 1601 C C . PRO A 1 210 ? -8.658 -16.534 1.225 1.00 93.31 210 PRO A C 1
ATOM 1603 O O . PRO A 1 210 ? -8.539 -15.396 0.776 1.00 93.31 210 PRO A O 1
ATOM 1606 N N . ALA A 1 211 ? -9.836 -17.167 1.269 1.00 93.88 211 ALA A N 1
ATOM 1607 C CA . ALA A 1 211 ? -11.066 -16.564 0.762 1.00 93.88 211 ALA A CA 1
ATOM 1608 C C . ALA A 1 211 ? -11.483 -15.362 1.618 1.00 93.88 211 ALA A C 1
ATOM 1610 O O . ALA A 1 211 ? -11.728 -14.281 1.080 1.00 93.88 211 ALA A O 1
ATOM 1611 N N . THR A 1 212 ? -11.459 -15.528 2.943 1.00 93.00 212 THR A N 1
ATOM 1612 C CA . THR A 1 212 ? -11.677 -14.440 3.904 1.00 93.00 212 THR A CA 1
ATOM 1613 C C . THR A 1 212 ? -10.702 -13.281 3.677 1.00 93.00 212 THR A C 1
ATOM 1615 O O . THR A 1 212 ? -11.119 -12.125 3.621 1.00 93.00 212 THR A O 1
ATOM 1618 N N . LEU A 1 213 ? -9.405 -13.558 3.502 1.00 94.25 213 LEU A N 1
ATOM 1619 C CA . LEU A 1 213 ? -8.411 -12.500 3.283 1.00 94.25 213 LEU A CA 1
ATOM 1620 C C . LEU A 1 213 ? -8.656 -11.726 1.977 1.00 94.25 213 LEU A C 1
ATOM 1622 O O . LEU A 1 213 ? -8.540 -10.499 1.957 1.00 94.25 213 LEU A O 1
ATOM 1626 N N . VAL A 1 214 ? -9.012 -12.421 0.887 1.00 94.25 214 VAL A N 1
ATOM 1627 C CA . VAL A 1 214 ? -9.340 -11.776 -0.398 1.00 94.25 214 VAL A CA 1
ATOM 1628 C C . VAL A 1 214 ? -10.564 -10.879 -0.255 1.00 94.25 214 VAL A C 1
ATOM 1630 O O . VAL A 1 214 ? -10.554 -9.758 -0.763 1.00 94.25 214 VAL A O 1
ATOM 1633 N N . GLU A 1 215 ? -11.598 -11.340 0.451 1.00 93.81 215 GLU A N 1
ATOM 1634 C CA . GLU A 1 215 ? -12.798 -10.546 0.717 1.00 93.81 215 GLU A CA 1
ATOM 1635 C C . GLU A 1 215 ? -12.453 -9.258 1.475 1.00 93.81 215 GLU A C 1
ATOM 1637 O O . GLU A 1 215 ? -12.807 -8.164 1.033 1.00 93.81 215 GLU A O 1
ATOM 1642 N N . LEU A 1 216 ? -11.705 -9.362 2.574 1.00 94.25 216 LEU A N 1
ATOM 1643 C CA . LEU A 1 216 ? -11.319 -8.206 3.385 1.00 94.25 216 LEU A CA 1
ATOM 1644 C C . LEU A 1 216 ? -10.460 -7.211 2.595 1.00 94.25 216 LEU A C 1
ATOM 1646 O O . LEU A 1 216 ? -10.717 -6.005 2.634 1.00 94.25 216 LEU A O 1
ATOM 1650 N N . CYS A 1 217 ? -9.495 -7.694 1.809 1.00 93.00 217 CYS A N 1
ATOM 1651 C CA . CYS A 1 217 ? -8.716 -6.814 0.947 1.00 93.00 217 CYS A CA 1
ATOM 1652 C C . CYS A 1 217 ? -9.564 -6.164 -0.150 1.00 93.00 217 CYS A C 1
ATOM 1654 O O . CYS A 1 217 ? -9.384 -4.978 -0.420 1.00 93.00 217 CYS A O 1
ATOM 1656 N N . ALA A 1 218 ? -10.523 -6.877 -0.749 1.00 90.81 218 ALA A N 1
ATOM 1657 C CA . ALA A 1 218 ? -11.437 -6.279 -1.718 1.00 90.81 218 ALA A CA 1
ATOM 1658 C C . ALA A 1 218 ? -12.220 -5.115 -1.091 1.00 90.81 218 ALA A C 1
ATOM 1660 O O . ALA A 1 218 ? -12.279 -4.033 -1.677 1.00 90.81 218 ALA A O 1
ATOM 1661 N N . ARG A 1 219 ? -12.729 -5.294 0.134 1.00 91.81 219 ARG A N 1
ATOM 1662 C CA . ARG A 1 219 ? -13.426 -4.244 0.895 1.00 91.81 219 ARG A CA 1
ATOM 1663 C C . ARG A 1 219 ? -12.528 -3.055 1.223 1.00 91.81 219 ARG A C 1
ATOM 1665 O O . ARG A 1 219 ? -12.977 -1.917 1.106 1.00 91.81 219 ARG A O 1
ATOM 1672 N N . SER A 1 220 ? -11.264 -3.306 1.565 1.00 91.81 220 SER A N 1
ATOM 1673 C CA . SER A 1 220 ? -10.262 -2.252 1.757 1.00 91.81 220 SER A CA 1
ATOM 1674 C C . SER A 1 220 ? -10.090 -1.412 0.487 1.00 91.81 220 SER A C 1
ATOM 1676 O O . SER A 1 220 ? -10.174 -0.191 0.539 1.00 91.81 220 SER A O 1
ATOM 1678 N N . THR A 1 221 ? -9.973 -2.053 -0.679 1.00 87.62 221 THR A N 1
ATOM 1679 C CA . THR A 1 221 ? -9.732 -1.347 -1.952 1.00 87.62 221 THR A CA 1
ATOM 1680 C C . THR A 1 221 ? -10.932 -0.590 -2.524 1.00 87.62 221 THR A C 1
ATOM 1682 O O . THR A 1 221 ? -10.769 0.151 -3.492 1.00 87.62 221 THR A O 1
ATOM 1685 N N . MET A 1 222 ? -12.141 -0.761 -1.977 1.00 79.56 222 MET A N 1
ATOM 1686 C CA . MET A 1 222 ? -13.326 -0.072 -2.502 1.00 79.56 222 MET A CA 1
ATOM 1687 C C . MET A 1 222 ? -13.241 1.442 -2.320 1.00 79.56 222 MET A C 1
ATOM 1689 O O . MET A 1 222 ? -13.660 2.187 -3.199 1.00 79.56 222 MET A O 1
ATOM 1693 N N . ALA A 1 223 ? -12.722 1.895 -1.183 1.00 80.06 223 ALA A N 1
ATOM 1694 C CA . ALA A 1 223 ? -12.691 3.309 -0.840 1.00 80.06 223 ALA A CA 1
ATOM 1695 C C . ALA A 1 223 ? -11.341 3.946 -1.201 1.00 80.06 223 ALA A C 1
ATOM 1697 O O . ALA A 1 223 ? -11.319 4.981 -1.865 1.00 80.06 223 ALA A O 1
ATOM 1698 N N . ARG A 1 224 ? -10.230 3.309 -0.823 1.00 84.62 224 ARG A N 1
ATOM 1699 C CA . ARG A 1 224 ? -8.875 3.699 -1.201 1.00 84.62 224 ARG A CA 1
ATOM 1700 C C . ARG A 1 224 ? -7.983 2.467 -1.306 1.00 84.62 224 ARG A C 1
ATOM 1702 O O . ARG A 1 224 ? -7.901 1.660 -0.383 1.00 84.62 224 ARG A O 1
ATOM 1709 N N . ASN A 1 225 ? -7.309 2.313 -2.437 1.00 83.75 225 ASN A N 1
ATOM 1710 C CA . ASN A 1 225 ? -6.410 1.195 -2.660 1.00 83.75 225 ASN A CA 1
ATOM 1711 C C . ASN A 1 225 ? -5.040 1.467 -2.028 1.00 83.75 225 ASN A C 1
ATOM 1713 O O . ASN A 1 225 ? -4.222 2.189 -2.584 1.00 83.75 225 ASN A O 1
ATOM 1717 N N . TYR A 1 226 ? -4.800 0.857 -0.869 1.00 83.50 226 TYR A N 1
ATOM 1718 C CA . TYR A 1 226 ? -3.499 0.853 -0.194 1.00 83.50 226 TYR A CA 1
ATOM 1719 C C . TYR A 1 226 ? -2.677 -0.416 -0.484 1.00 83.50 226 TYR A C 1
ATOM 1721 O O . TYR A 1 226 ? -1.771 -0.757 0.276 1.00 83.50 226 TYR A O 1
ATOM 1729 N N . HIS A 1 227 ? -3.028 -1.162 -1.537 1.00 85.75 227 HIS A N 1
ATOM 1730 C CA . HIS A 1 227 ? -2.395 -2.431 -1.913 1.00 85.75 227 HIS A CA 1
ATOM 1731 C C . HIS A 1 227 ? -2.462 -3.502 -0.814 1.00 85.75 227 HIS A C 1
ATOM 1733 O O . HIS A 1 227 ? -1.477 -4.167 -0.503 1.00 85.75 227 HIS A O 1
ATOM 1739 N N . CYS A 1 228 ? -3.654 -3.701 -0.231 1.00 89.19 228 CYS A N 1
ATOM 1740 C CA . CYS A 1 228 ? -3.890 -4.702 0.823 1.00 89.19 228 CYS A CA 1
ATOM 1741 C C . CYS A 1 228 ? -3.349 -6.091 0.486 1.00 89.19 228 CYS A C 1
ATOM 1743 O O . CYS A 1 228 ? -2.713 -6.738 1.317 1.00 89.19 228 CYS A O 1
ATOM 1745 N N . GLN A 1 229 ? -3.566 -6.530 -0.752 1.00 88.94 229 GLN A N 1
ATOM 1746 C CA . GLN A 1 229 ? -3.174 -7.864 -1.189 1.00 88.94 229 GLN A CA 1
ATOM 1747 C C . GLN A 1 229 ? -1.658 -8.063 -1.167 1.00 88.94 229 GLN A C 1
ATOM 1749 O O . GLN A 1 229 ? -1.199 -9.113 -0.724 1.00 88.94 229 GLN A O 1
ATOM 1754 N N . ASP A 1 230 ? -0.892 -7.055 -1.588 1.00 86.25 230 ASP A N 1
ATOM 1755 C CA . ASP A 1 230 ? 0.570 -7.116 -1.641 1.00 86.25 230 ASP A CA 1
ATOM 1756 C C . ASP A 1 230 ? 1.167 -7.326 -0.244 1.00 86.25 230 ASP A C 1
ATOM 1758 O O . ASP A 1 230 ? 2.066 -8.146 -0.056 1.00 86.25 230 ASP A O 1
ATOM 1762 N N . HIS A 1 231 ? 0.637 -6.616 0.750 1.00 86.25 231 HIS A N 1
ATOM 1763 C CA . HIS A 1 231 ? 1.115 -6.679 2.129 1.00 86.25 231 HIS A CA 1
ATOM 1764 C C . HIS A 1 231 ? 0.631 -7.926 2.863 1.00 86.25 231 HIS A C 1
ATOM 1766 O O . HIS A 1 231 ? 1.414 -8.571 3.550 1.00 86.25 231 HIS A O 1
ATOM 1772 N N . VAL A 1 232 ? -0.635 -8.322 2.688 1.00 89.75 232 VAL A N 1
ATOM 1773 C CA . VAL A 1 232 ? -1.143 -9.577 3.263 1.00 89.75 232 VAL A CA 1
ATOM 1774 C C . VAL A 1 232 ? -0.328 -10.761 2.749 1.00 89.75 232 VAL A C 1
ATOM 1776 O O . VAL A 1 232 ? 0.094 -11.603 3.538 1.00 89.75 232 VAL A O 1
ATOM 1779 N N . LEU A 1 233 ? -0.028 -10.792 1.447 1.00 88.44 233 LEU A N 1
ATOM 1780 C CA . LEU A 1 233 ? 0.781 -11.843 0.836 1.00 88.44 233 LEU A CA 1
ATOM 1781 C C . LEU A 1 233 ? 2.170 -11.981 1.481 1.00 88.44 233 LEU A C 1
ATOM 1783 O O . LEU A 1 233 ? 2.681 -13.097 1.572 1.00 88.44 233 LEU A O 1
ATOM 1787 N N . TYR A 1 234 ? 2.768 -10.883 1.951 1.00 82.50 234 TYR A N 1
ATOM 1788 C CA . TYR A 1 234 ? 4.061 -10.906 2.639 1.00 82.50 234 TYR A CA 1
ATOM 1789 C C . TYR A 1 234 ? 4.023 -11.712 3.949 1.00 82.50 234 TYR A C 1
ATOM 1791 O O . TYR A 1 234 ? 4.984 -12.421 4.259 1.00 82.50 234 TYR A O 1
ATOM 1799 N N . PHE A 1 235 ? 2.909 -11.668 4.685 1.00 83.44 235 PHE A N 1
ATOM 1800 C CA . PHE A 1 235 ? 2.741 -12.420 5.935 1.00 83.44 235 PHE A CA 1
ATOM 1801 C C . PHE A 1 235 ? 2.346 -13.881 5.732 1.00 83.44 235 PHE A C 1
ATOM 1803 O O . PHE A 1 235 ? 2.474 -14.690 6.650 1.00 83.44 235 PHE A O 1
ATOM 1810 N N . LEU A 1 236 ? 1.926 -14.268 4.525 1.00 86.25 236 LEU A N 1
ATOM 1811 C CA . LEU A 1 236 ? 1.588 -15.656 4.232 1.00 86.25 236 LEU A CA 1
ATOM 1812 C C . LEU A 1 236 ? 2.858 -16.515 4.151 1.00 86.25 236 LEU A C 1
ATOM 1814 O O . LEU A 1 236 ? 3.549 -16.597 3.133 1.00 86.25 236 LEU A O 1
ATOM 1818 N N . HIS A 1 237 ? 3.159 -17.206 5.250 1.00 79.31 237 HIS A N 1
ATOM 1819 C CA . HIS A 1 237 ? 4.329 -18.079 5.350 1.00 79.31 237 HIS A CA 1
ATOM 1820 C C . HIS A 1 237 ? 4.218 -19.351 4.494 1.00 79.31 237 HIS A C 1
ATOM 1822 O O . HIS A 1 237 ? 5.236 -19.883 4.044 1.00 79.31 237 HIS A O 1
ATOM 1828 N N . SER A 1 238 ? 2.997 -19.832 4.239 1.00 87.38 238 SER A N 1
ATOM 1829 C CA . SER A 1 238 ? 2.746 -20.993 3.381 1.00 87.38 238 SER A CA 1
ATOM 1830 C C . SER A 1 238 ? 2.594 -20.575 1.921 1.00 87.38 238 SER A C 1
ATOM 1832 O O . SER A 1 238 ? 1.693 -19.816 1.566 1.00 87.38 238 SER A O 1
ATOM 1834 N N . GLU A 1 239 ? 3.438 -21.132 1.048 1.00 88.88 239 GLU A N 1
ATOM 1835 C CA . GLU A 1 239 ? 3.321 -20.912 -0.397 1.00 88.88 239 GLU A CA 1
ATOM 1836 C C . GLU A 1 239 ? 1.974 -21.410 -0.943 1.00 88.88 239 GLU A C 1
ATOM 1838 O O . GLU A 1 239 ? 1.416 -20.795 -1.848 1.00 88.88 239 GLU A O 1
ATOM 1843 N N . GLU A 1 240 ? 1.415 -22.491 -0.385 1.00 91.19 240 GLU A N 1
ATOM 1844 C CA . GLU A 1 240 ? 0.122 -23.037 -0.819 1.00 91.19 240 GLU A CA 1
ATOM 1845 C C . GLU A 1 240 ? -1.026 -22.075 -0.515 1.00 91.19 240 GLU A C 1
ATOM 1847 O O . GLU A 1 240 ? -1.867 -21.838 -1.386 1.00 91.19 240 GLU A O 1
ATOM 1852 N N . VAL A 1 241 ? -1.008 -21.479 0.682 1.00 91.44 241 VAL A N 1
ATOM 1853 C CA . VAL A 1 241 ? -1.964 -20.449 1.114 1.00 91.44 241 VAL A CA 1
ATOM 1854 C C . VAL A 1 241 ? -1.800 -19.196 0.254 1.00 91.44 241 VAL A C 1
ATOM 1856 O O . VAL A 1 241 ? -2.785 -18.696 -0.280 1.00 91.44 241 VAL A O 1
ATOM 1859 N N . ALA A 1 242 ? -0.563 -18.747 0.014 1.00 91.19 242 ALA A N 1
ATOM 1860 C CA . ALA A 1 242 ? -0.258 -17.612 -0.859 1.00 91.19 242 ALA A CA 1
ATOM 1861 C C . ALA A 1 242 ? -0.760 -17.815 -2.302 1.00 91.19 242 ALA A C 1
ATOM 1863 O O . ALA A 1 242 ? -1.384 -16.931 -2.888 1.00 91.19 242 ALA A O 1
ATOM 1864 N N . ARG A 1 243 ? -0.564 -19.010 -2.875 1.00 93.50 243 ARG A N 1
ATOM 1865 C CA . ARG A 1 243 ? -1.092 -19.346 -4.206 1.00 93.50 243 ARG A CA 1
ATOM 1866 C C . ARG A 1 243 ? -2.613 -19.363 -4.220 1.00 93.50 243 ARG A C 1
ATOM 1868 O O . ARG A 1 243 ? -3.199 -18.884 -5.191 1.00 93.50 243 ARG A O 1
ATOM 1875 N N . ALA A 1 244 ? -3.249 -19.943 -3.204 1.00 94.12 244 ALA A N 1
ATOM 1876 C CA . ALA A 1 244 ? -4.705 -19.959 -3.100 1.00 94.12 244 ALA A CA 1
ATOM 1877 C C . ALA A 1 244 ? -5.261 -18.531 -3.002 1.00 94.12 244 ALA A C 1
ATOM 1879 O O . ALA A 1 244 ? -6.170 -18.192 -3.754 1.00 94.12 244 ALA A O 1
ATOM 1880 N N . PHE A 1 245 ? -4.642 -17.683 -2.177 1.00 94.25 245 PHE A N 1
ATOM 1881 C CA . PHE A 1 245 ? -4.965 -16.265 -2.035 1.00 94.25 245 PHE A CA 1
ATOM 1882 C C . PHE A 1 245 ? -4.910 -15.538 -3.384 1.00 94.25 245 PHE A C 1
ATOM 1884 O O . PHE A 1 245 ? -5.936 -15.047 -3.849 1.00 94.25 245 PHE A O 1
ATOM 1891 N N . CYS A 1 246 ? -3.774 -15.587 -4.091 1.00 93.50 246 CYS A N 1
ATOM 1892 C CA . CYS A 1 246 ? -3.663 -14.947 -5.406 1.00 93.50 246 CYS A CA 1
ATOM 1893 C C . CYS A 1 246 ? -4.639 -15.531 -6.439 1.00 93.50 246 CYS A C 1
ATOM 1895 O O . CYS A 1 246 ? -5.158 -14.807 -7.281 1.00 93.50 246 CYS A O 1
ATOM 1897 N N . SER A 1 247 ? -4.920 -16.836 -6.394 1.00 93.06 247 SER A N 1
ATOM 1898 C CA . SER A 1 247 ? -5.843 -17.472 -7.347 1.00 93.06 247 SER A CA 1
ATOM 1899 C C . SER A 1 247 ? -7.297 -17.033 -7.155 1.00 93.06 247 SER A C 1
ATOM 1901 O O . SER A 1 247 ? -8.052 -17.017 -8.128 1.00 93.06 247 SER A O 1
ATOM 1903 N N . LEU A 1 248 ? -7.683 -16.694 -5.922 1.00 94.00 248 LEU A N 1
ATOM 1904 C CA . LEU A 1 248 ? -9.024 -16.231 -5.566 1.00 94.00 248 LEU A CA 1
ATOM 1905 C C . LEU A 1 248 ? -9.224 -14.729 -5.808 1.00 94.00 248 LEU A C 1
ATOM 1907 O O . LEU A 1 248 ? -10.367 -14.275 -5.852 1.00 94.00 248 LEU A O 1
ATOM 1911 N N . THR A 1 249 ? -8.151 -13.961 -6.021 1.00 87.00 249 THR A N 1
ATOM 1912 C CA . THR A 1 249 ? -8.245 -12.546 -6.392 1.00 87.00 249 THR A CA 1
ATOM 1913 C C . THR A 1 249 ? -9.045 -12.371 -7.688 1.00 87.00 249 THR A C 1
ATOM 1915 O O . THR A 1 249 ? -8.665 -12.849 -8.759 1.00 87.00 249 THR A O 1
ATOM 1918 N N . VAL A 1 250 ? -10.173 -11.662 -7.582 1.00 78.88 250 VAL A N 1
ATOM 1919 C CA . VAL A 1 250 ? -11.190 -11.572 -8.644 1.00 78.88 250 VAL A CA 1
ATOM 1920 C C . VAL A 1 250 ? -10.739 -10.693 -9.811 1.00 78.88 250 VAL A C 1
ATOM 1922 O O . VAL A 1 250 ? -10.942 -11.043 -10.975 1.00 78.88 250 VAL A O 1
ATOM 1925 N N . ARG A 1 251 ? -10.126 -9.541 -9.521 1.00 79.94 251 ARG A N 1
ATOM 1926 C CA . ARG A 1 251 ? -9.667 -8.604 -10.551 1.00 79.94 251 ARG A CA 1
ATOM 1927 C C . ARG A 1 251 ? -8.409 -9.153 -11.217 1.00 79.94 251 ARG A C 1
ATOM 1929 O O . ARG A 1 251 ? -7.421 -9.438 -10.547 1.00 79.94 251 ARG A O 1
ATOM 1936 N N . ALA A 1 252 ? -8.442 -9.287 -12.544 1.00 80.38 252 ALA A N 1
ATOM 1937 C CA . ALA A 1 252 ? -7.356 -9.907 -13.306 1.00 80.38 252 ALA A CA 1
ATOM 1938 C C . ALA A 1 252 ? -6.005 -9.210 -13.083 1.00 80.38 252 ALA A C 1
ATOM 1940 O O . ALA A 1 252 ? -5.002 -9.888 -12.878 1.00 80.38 252 ALA A O 1
ATOM 1941 N N . ARG A 1 253 ? -6.005 -7.872 -13.059 1.00 79.62 253 ARG A N 1
ATOM 1942 C CA . ARG A 1 253 ? -4.815 -7.059 -12.806 1.00 79.62 253 ARG A CA 1
ATOM 1943 C C . ARG A 1 253 ? -4.244 -7.281 -11.403 1.00 79.62 253 ARG A C 1
ATOM 1945 O O . ARG A 1 253 ? -3.053 -7.543 -11.272 1.00 79.62 253 ARG A O 1
ATOM 1952 N N . ASP A 1 254 ? -5.089 -7.229 -10.377 1.00 82.38 254 ASP A N 1
ATOM 1953 C CA . ASP A 1 254 ? -4.675 -7.438 -8.983 1.00 82.38 254 ASP A CA 1
ATOM 1954 C C . ASP A 1 254 ? -4.135 -8.862 -8.786 1.00 82.38 254 ASP A C 1
ATOM 1956 O O . ASP A 1 254 ? -3.132 -9.080 -8.112 1.00 82.38 254 ASP A O 1
ATOM 1960 N N . ARG A 1 255 ? -4.739 -9.843 -9.466 1.00 89.50 255 ARG A N 1
ATOM 1961 C CA . ARG A 1 255 ? -4.266 -11.229 -9.483 1.00 89.50 255 ARG A CA 1
ATOM 1962 C C . ARG A 1 255 ? -2.879 -11.364 -10.112 1.00 89.50 255 ARG A C 1
ATOM 1964 O O . ARG A 1 255 ? -2.033 -12.072 -9.568 1.00 89.50 255 ARG A O 1
ATOM 1971 N N . GLU A 1 256 ? -2.638 -10.727 -11.256 1.00 90.06 256 GLU A N 1
ATOM 1972 C CA . GLU A 1 256 ? -1.308 -10.704 -11.880 1.00 90.06 256 GLU A CA 1
ATOM 1973 C C . GLU A 1 256 ? -0.278 -10.028 -10.967 1.00 90.06 256 GLU A C 1
ATOM 1975 O O . GLU A 1 256 ? 0.808 -10.577 -10.772 1.00 90.06 256 GLU A O 1
ATOM 1980 N N . GLY A 1 257 ? -0.643 -8.902 -10.342 1.00 89.19 257 GLY A N 1
ATOM 1981 C CA . GLY A 1 257 ? 0.171 -8.222 -9.331 1.00 89.19 257 GLY A CA 1
ATOM 1982 C C . GLY A 1 257 ? 0.526 -9.132 -8.152 1.00 89.19 257 GLY A C 1
ATOM 1983 O O . GLY A 1 257 ? 1.702 -9.272 -7.817 1.00 89.19 257 GLY A O 1
ATOM 1984 N N . CYS A 1 258 ? -0.456 -9.850 -7.605 1.00 91.69 258 CYS A N 1
ATOM 1985 C CA . CYS A 1 258 ? -0.264 -10.807 -6.515 1.00 91.69 258 CYS A CA 1
ATOM 1986 C C . CYS A 1 258 ? 0.747 -11.906 -6.891 1.00 91.69 258 CYS A C 1
ATOM 1988 O O . CYS A 1 258 ? 1.699 -12.172 -6.152 1.00 91.69 258 CYS A O 1
ATOM 1990 N N . PHE A 1 259 ? 0.624 -12.503 -8.083 1.00 94.94 259 PHE A N 1
ATOM 1991 C CA . PHE A 1 259 ? 1.603 -13.493 -8.545 1.00 94.94 259 PHE A CA 1
ATOM 1992 C C . PHE A 1 259 ? 2.989 -12.887 -8.794 1.00 94.94 259 PHE A C 1
ATOM 1994 O O . PHE A 1 259 ? 3.990 -13.535 -8.480 1.00 94.94 259 PHE A O 1
ATOM 2001 N N . ALA A 1 260 ? 3.081 -11.652 -9.294 1.00 93.88 260 ALA A N 1
ATOM 2002 C CA . ALA A 1 260 ? 4.357 -10.950 -9.409 1.00 93.88 260 ALA A CA 1
ATOM 2003 C C . ALA A 1 260 ? 5.016 -10.746 -8.032 1.00 93.88 260 ALA A C 1
ATOM 2005 O O . ALA A 1 260 ? 6.204 -11.028 -7.865 1.00 93.88 260 ALA A O 1
ATOM 2006 N N . ARG A 1 261 ? 4.258 -10.365 -7.001 1.00 91.94 261 ARG A N 1
ATOM 2007 C CA . ARG A 1 261 ? 4.778 -10.265 -5.627 1.00 91.94 261 ARG A CA 1
ATOM 2008 C C . ARG A 1 261 ? 5.268 -11.606 -5.079 1.00 91.94 261 ARG A C 1
ATOM 2010 O O . ARG A 1 261 ? 6.336 -11.645 -4.467 1.00 91.94 261 ARG A O 1
ATOM 2017 N N . MET A 1 2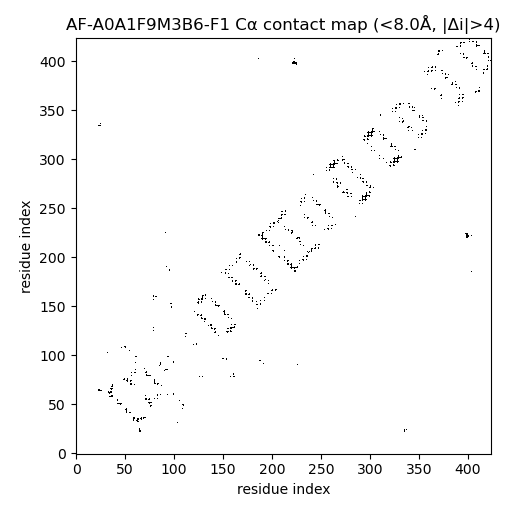62 ? 4.591 -12.721 -5.379 1.00 93.31 262 MET A N 1
ATOM 2018 C CA . MET A 1 262 ? 5.126 -14.056 -5.052 1.00 93.31 262 MET A CA 1
ATOM 2019 C C . MET A 1 262 ? 6.506 -14.285 -5.690 1.00 93.31 262 MET A C 1
ATOM 2021 O O . MET A 1 262 ? 7.425 -14.776 -5.035 1.00 93.31 262 MET A O 1
ATOM 2025 N N . GLY A 1 263 ? 6.673 -13.887 -6.953 1.00 93.75 263 GLY A N 1
ATOM 2026 C CA . GLY A 1 263 ? 7.949 -13.957 -7.666 1.00 93.75 263 GLY A CA 1
ATOM 2027 C C . GLY A 1 263 ? 9.065 -13.132 -7.026 1.00 93.75 263 GLY A C 1
ATOM 2028 O O . GLY A 1 263 ? 10.192 -13.618 -6.896 1.00 93.75 263 GLY A O 1
ATOM 2029 N N . GLN A 1 264 ? 8.749 -11.914 -6.573 1.00 92.31 264 GLN A N 1
ATOM 2030 C CA . GLN A 1 264 ? 9.677 -11.087 -5.795 1.00 92.31 264 GLN A CA 1
ATOM 2031 C C . GLN A 1 264 ? 10.101 -11.814 -4.510 1.00 92.31 264 GLN A C 1
ATOM 2033 O O . GLN A 1 264 ? 11.295 -11.942 -4.239 1.00 92.31 264 GLN A O 1
ATOM 2038 N N . GLY A 1 265 ? 9.145 -12.384 -3.768 1.00 89.38 265 GLY A N 1
ATOM 2039 C CA . GLY A 1 265 ? 9.419 -13.163 -2.558 1.00 89.38 265 GLY A CA 1
ATOM 2040 C C . GLY A 1 265 ? 10.321 -14.378 -2.805 1.00 89.38 265 GLY A C 1
ATOM 2041 O O . GLY A 1 265 ? 11.255 -14.625 -2.038 1.00 89.38 265 GLY A O 1
ATOM 2042 N N . PHE A 1 266 ? 10.107 -15.117 -3.900 1.00 91.56 266 PHE A N 1
ATOM 2043 C CA . PHE A 1 266 ? 10.986 -16.227 -4.288 1.00 91.56 266 PHE A CA 1
ATOM 2044 C C . PHE A 1 266 ? 12.403 -15.766 -4.631 1.00 91.56 266 PHE A C 1
ATOM 2046 O O . PHE A 1 266 ? 13.363 -16.429 -4.240 1.00 91.56 266 PHE A O 1
ATOM 2053 N N . SER A 1 267 ? 12.544 -14.630 -5.318 1.00 90.81 267 SER A N 1
ATOM 2054 C CA . SER A 1 267 ? 13.847 -14.025 -5.613 1.00 90.81 267 SER A CA 1
ATOM 2055 C C . SER A 1 267 ? 14.603 -13.661 -4.335 1.00 90.81 267 SER A C 1
ATOM 2057 O O . SER A 1 267 ? 15.747 -14.086 -4.165 1.00 90.81 267 SER A O 1
ATOM 2059 N N . VAL A 1 268 ? 13.953 -12.978 -3.388 1.00 86.62 268 VAL A N 1
ATOM 2060 C CA . VAL A 1 268 ? 14.561 -12.600 -2.101 1.00 86.62 268 VAL A CA 1
ATOM 2061 C C . VAL A 1 268 ? 15.009 -13.833 -1.308 1.00 86.62 268 VAL A C 1
ATOM 2063 O O . VAL A 1 268 ? 16.157 -13.896 -0.869 1.00 86.62 268 VAL A O 1
ATOM 2066 N N . ARG A 1 269 ? 14.156 -14.862 -1.185 1.00 86.31 269 ARG A N 1
ATOM 2067 C CA . ARG A 1 269 ? 14.503 -16.121 -0.491 1.00 86.31 269 ARG A CA 1
ATOM 2068 C C . ARG A 1 269 ? 15.651 -16.878 -1.164 1.00 86.31 269 ARG A C 1
ATOM 2070 O O . ARG A 1 269 ? 16.396 -17.581 -0.488 1.00 86.31 269 ARG A O 1
ATOM 2077 N N . ALA A 1 270 ? 15.805 -16.726 -2.477 1.00 87.19 270 ALA A N 1
ATOM 2078 C CA . ALA A 1 270 ? 16.906 -17.292 -3.248 1.00 87.19 270 ALA A CA 1
ATOM 2079 C C . ALA A 1 270 ? 18.170 -16.407 -3.260 1.00 87.19 270 ALA A C 1
ATOM 2081 O O . ALA A 1 270 ? 19.074 -16.654 -4.058 1.00 87.19 270 ALA A O 1
ATOM 2082 N N . GLY A 1 271 ? 18.240 -15.360 -2.427 1.00 84.88 271 GLY A N 1
ATOM 2083 C CA . GLY A 1 271 ? 19.387 -14.448 -2.375 1.00 84.88 271 GLY A CA 1
ATOM 2084 C C . GLY A 1 271 ? 19.566 -13.616 -3.649 1.00 84.88 271 GLY A C 1
ATOM 2085 O O . GLY A 1 271 ? 20.693 -13.310 -4.026 1.00 84.88 271 GLY A O 1
ATOM 2086 N N . GLY A 1 272 ? 18.474 -13.303 -4.353 1.00 82.19 272 GLY A N 1
ATOM 2087 C CA . GLY A 1 272 ? 18.480 -12.538 -5.605 1.00 82.19 272 GLY A CA 1
ATOM 2088 C C . GLY A 1 272 ? 18.764 -13.367 -6.863 1.00 82.19 272 GLY A C 1
ATOM 2089 O O . GLY A 1 272 ? 18.930 -12.812 -7.949 1.00 82.19 272 GLY A O 1
ATOM 2090 N N . ALA A 1 273 ? 18.827 -14.699 -6.768 1.00 89.38 273 ALA A N 1
ATOM 2091 C CA . ALA A 1 273 ? 19.072 -15.559 -7.923 1.00 89.38 273 ALA A CA 1
ATOM 2092 C C . ALA A 1 273 ? 17.817 -15.715 -8.811 1.00 89.38 273 ALA A C 1
ATOM 2094 O O . ALA A 1 273 ? 16.954 -16.559 -8.555 1.00 89.38 273 ALA A O 1
ATOM 2095 N N . PHE A 1 274 ? 17.751 -14.957 -9.915 1.00 93.62 274 PHE A N 1
ATOM 2096 C CA . PHE A 1 274 ? 16.622 -14.990 -10.860 1.00 93.62 274 PHE A CA 1
ATOM 2097 C C . PHE A 1 274 ? 16.298 -16.397 -11.391 1.00 93.62 274 PHE A C 1
ATOM 2099 O O . PHE A 1 274 ? 15.132 -16.777 -11.471 1.00 93.62 274 PHE A O 1
ATOM 2106 N N . SER A 1 275 ? 17.311 -17.199 -11.737 1.00 94.62 275 SER A N 1
ATOM 2107 C CA . SER A 1 275 ? 17.109 -18.550 -12.283 1.00 94.62 275 SER A CA 1
ATOM 2108 C C . SER A 1 275 ? 16.418 -19.491 -11.290 1.00 94.62 275 SER A C 1
ATOM 2110 O O . SER A 1 275 ? 15.529 -20.247 -11.685 1.00 94.62 275 SER A O 1
ATOM 2112 N N . ALA A 1 276 ? 16.774 -19.407 -10.005 1.00 94.38 276 ALA A N 1
ATOM 2113 C CA . ALA A 1 276 ? 16.152 -20.187 -8.940 1.00 94.38 276 ALA A CA 1
ATOM 2114 C C . ALA A 1 276 ? 14.699 -19.748 -8.701 1.00 94.38 276 ALA A C 1
ATOM 2116 O O . ALA A 1 276 ? 13.802 -20.589 -8.643 1.00 94.38 276 ALA A O 1
ATOM 2117 N N . ALA A 1 277 ? 14.444 -18.437 -8.654 1.00 93.69 277 ALA A N 1
ATOM 2118 C CA . ALA A 1 277 ? 13.094 -17.894 -8.513 1.00 93.69 277 ALA A CA 1
ATOM 2119 C C . ALA A 1 277 ? 12.190 -18.261 -9.702 1.00 93.69 277 ALA A C 1
ATOM 2121 O O . ALA A 1 277 ? 11.065 -18.723 -9.514 1.00 93.69 277 ALA A O 1
ATOM 2122 N N . LYS A 1 278 ? 12.705 -18.156 -10.934 1.00 95.62 278 LYS A N 1
ATOM 2123 C CA . LYS A 1 278 ? 12.009 -18.576 -12.159 1.00 95.62 278 LYS A CA 1
ATOM 2124 C C . LYS A 1 278 ? 11.653 -20.063 -12.133 1.00 95.62 278 LYS A C 1
ATOM 2126 O O . LYS A 1 278 ? 10.533 -20.427 -12.490 1.00 95.62 278 LYS A O 1
ATOM 2131 N N . ALA A 1 279 ? 12.584 -20.919 -11.707 1.00 95.69 279 ALA A N 1
ATOM 2132 C CA . ALA A 1 279 ? 12.320 -22.348 -11.555 1.00 95.69 279 ALA A CA 1
ATOM 2133 C C . ALA A 1 279 ? 11.213 -22.604 -10.521 1.00 95.69 279 ALA A C 1
ATOM 2135 O O . ALA A 1 279 ? 10.319 -23.413 -10.770 1.00 95.69 279 ALA A O 1
ATOM 2136 N N . ARG A 1 280 ? 11.216 -21.861 -9.406 1.00 94.69 280 ARG A N 1
ATOM 2137 C CA . ARG A 1 280 ? 10.176 -21.956 -8.377 1.00 94.69 280 ARG A CA 1
ATOM 2138 C C . ARG A 1 280 ? 8.799 -21.539 -8.898 1.00 94.69 280 ARG A C 1
ATOM 2140 O O . ARG A 1 280 ? 7.840 -22.280 -8.689 1.00 94.69 280 ARG A O 1
ATOM 2147 N N . CYS A 1 281 ? 8.707 -20.432 -9.641 1.00 95.50 281 CYS A N 1
ATOM 2148 C CA . CYS A 1 281 ? 7.468 -20.008 -10.305 1.00 95.50 281 CYS A CA 1
ATOM 2149 C C . CYS A 1 281 ? 6.907 -21.116 -11.213 1.00 95.50 281 CYS A C 1
ATOM 2151 O O . CYS A 1 281 ? 5.726 -21.441 -11.128 1.00 95.50 281 CYS A O 1
ATOM 2153 N N . ALA A 1 282 ? 7.753 -21.732 -12.047 1.00 94.75 282 ALA A N 1
ATOM 2154 C CA . ALA A 1 282 ? 7.337 -22.791 -12.969 1.00 94.75 282 ALA A CA 1
ATOM 2155 C C . ALA A 1 282 ? 6.934 -24.098 -12.263 1.00 94.75 282 ALA A C 1
ATOM 2157 O O . ALA A 1 282 ? 6.070 -24.820 -12.755 1.00 94.75 282 ALA A O 1
ATOM 2158 N N . GLN A 1 283 ? 7.557 -24.412 -11.125 1.00 93.62 283 GLN A N 1
ATOM 2159 C CA . GLN A 1 283 ? 7.238 -25.600 -10.333 1.00 93.62 283 GLN A CA 1
ATOM 2160 C C . GLN A 1 283 ? 5.885 -25.470 -9.622 1.00 93.62 283 GLN A C 1
ATOM 2162 O O . GLN A 1 283 ? 5.164 -26.457 -9.485 1.00 93.62 283 GLN A O 1
ATOM 2167 N N . PHE A 1 284 ? 5.572 -24.274 -9.121 1.00 90.19 284 PHE A N 1
ATOM 2168 C CA . PHE A 1 284 ? 4.498 -24.086 -8.147 1.00 90.19 284 PHE A CA 1
ATOM 2169 C C . PHE A 1 284 ? 3.197 -23.529 -8.741 1.00 90.19 284 PHE A C 1
ATOM 2171 O O . PHE A 1 284 ? 2.117 -23.711 -8.168 1.00 90.19 284 PHE A O 1
ATOM 2178 N N . LEU A 1 285 ? 3.286 -22.856 -9.893 1.00 94.12 285 LEU A N 1
ATOM 2179 C CA . LEU A 1 285 ? 2.173 -22.134 -10.500 1.00 94.12 285 LEU A CA 1
ATOM 2180 C C . LEU A 1 285 ? 1.796 -22.704 -11.874 1.00 94.12 285 LEU A C 1
ATOM 2182 O O . LEU A 1 285 ? 2.663 -23.146 -12.631 1.00 94.12 285 LEU A O 1
ATOM 2186 N N . PRO A 1 286 ? 0.504 -22.651 -12.250 1.00 90.12 286 PRO A N 1
ATOM 2187 C CA . PRO A 1 286 ? 0.098 -22.929 -13.620 1.00 90.12 286 PRO A CA 1
ATOM 2188 C C . PRO A 1 286 ? 0.715 -21.898 -14.573 1.00 90.12 286 PRO A C 1
ATOM 2190 O O . PRO A 1 286 ? 0.980 -20.759 -14.189 1.00 90.12 286 PRO A O 1
ATOM 2193 N N . ARG A 1 287 ? 0.883 -22.268 -15.848 1.00 85.94 287 ARG A N 1
ATOM 2194 C CA . ARG A 1 287 ? 1.535 -21.415 -16.860 1.00 85.94 287 ARG A CA 1
ATOM 2195 C C . ARG A 1 287 ? 0.943 -20.003 -16.945 1.00 85.94 287 ARG A C 1
ATOM 2197 O O . ARG A 1 287 ? 1.691 -19.049 -17.105 1.00 85.94 287 ARG A O 1
ATOM 2204 N N . SER A 1 288 ? -0.374 -19.869 -16.787 1.00 80.88 288 SER A N 1
ATOM 2205 C CA . SER A 1 288 ? -1.078 -18.580 -16.802 1.00 80.88 288 SER A CA 1
ATOM 2206 C C . SER A 1 288 ? -0.693 -17.633 -15.656 1.00 80.88 288 SER A C 1
ATOM 2208 O O . SER A 1 288 ? -0.865 -16.432 -15.800 1.00 80.88 288 SER A O 1
ATOM 2210 N N . ALA A 1 289 ? -0.182 -18.153 -14.536 1.00 90.50 289 ALA A N 1
ATOM 2211 C CA . ALA A 1 289 ? 0.282 -17.376 -13.381 1.00 90.50 289 ALA A CA 1
ATOM 2212 C C . ALA A 1 289 ? 1.819 -17.327 -13.279 1.00 90.50 289 ALA A C 1
ATOM 2214 O O . ALA A 1 289 ? 2.385 -16.385 -12.725 1.00 90.50 289 ALA A O 1
ATOM 2215 N N . ALA A 1 290 ? 2.502 -18.332 -13.835 1.00 94.06 290 ALA A N 1
ATOM 2216 C CA . ALA A 1 290 ? 3.956 -18.428 -13.816 1.00 94.06 290 ALA A CA 1
ATOM 2217 C C . ALA A 1 290 ? 4.627 -17.241 -14.523 1.00 94.06 290 ALA A C 1
ATOM 2219 O O . ALA A 1 290 ? 5.642 -16.760 -14.034 1.00 94.06 290 ALA A O 1
ATOM 2220 N N . ASP A 1 291 ? 4.054 -16.734 -15.618 1.00 94.25 291 ASP A N 1
ATOM 2221 C CA . ASP A 1 291 ? 4.616 -15.587 -16.341 1.00 94.25 291 ASP A CA 1
ATOM 2222 C C . ASP A 1 291 ? 4.667 -14.321 -15.467 1.00 94.25 291 ASP A C 1
ATOM 2224 O O . ASP A 1 291 ? 5.726 -13.707 -15.350 1.00 94.25 291 ASP A O 1
ATOM 2228 N N . ALA A 1 292 ? 3.566 -13.981 -14.786 1.00 94.81 292 ALA A N 1
ATOM 2229 C CA . ALA A 1 292 ? 3.513 -12.834 -13.874 1.00 94.81 292 ALA A CA 1
ATOM 2230 C C . ALA A 1 292 ? 4.490 -13.002 -12.696 1.00 94.81 292 ALA A C 1
ATOM 2232 O O . ALA A 1 292 ? 5.228 -12.080 -12.354 1.00 94.81 292 ALA A O 1
ATOM 2233 N N . CYS A 1 293 ? 4.579 -14.212 -12.135 1.00 96.44 293 CYS A N 1
ATOM 2234 C CA . CYS A 1 293 ? 5.579 -14.547 -11.118 1.00 96.44 293 CYS A CA 1
ATOM 2235 C C . CYS A 1 293 ? 7.017 -14.349 -11.624 1.00 96.44 293 CYS A C 1
ATOM 2237 O O . CYS A 1 293 ? 7.850 -13.775 -10.927 1.00 96.44 293 CYS A O 1
ATOM 2239 N N . VAL A 1 294 ? 7.324 -14.754 -12.857 1.00 96.94 294 VAL A N 1
ATOM 2240 C CA . VAL A 1 294 ? 8.655 -14.549 -13.447 1.00 96.94 294 VAL A CA 1
ATOM 2241 C C . VAL A 1 294 ? 8.957 -13.066 -13.661 1.00 96.94 294 VAL A C 1
ATOM 2243 O O . VAL A 1 294 ? 10.086 -12.646 -13.414 1.00 96.94 294 VAL A O 1
ATOM 2246 N N . GLU A 1 295 ? 7.978 -12.260 -14.075 1.00 96.25 295 GLU A N 1
ATOM 2247 C CA . GLU A 1 295 ? 8.140 -10.803 -14.169 1.00 96.25 295 GLU A CA 1
ATOM 2248 C C . GLU A 1 295 ? 8.458 -10.187 -12.800 1.00 96.25 295 GLU A C 1
ATOM 2250 O O . GLU A 1 295 ? 9.389 -9.393 -12.681 1.00 96.25 295 GLU A O 1
ATOM 2255 N N . GLY A 1 296 ? 7.772 -10.622 -11.744 1.00 95.75 296 GLY A N 1
ATOM 2256 C CA . GLY A 1 296 ? 8.077 -10.206 -10.378 1.00 95.75 296 GLY A CA 1
ATOM 2257 C C . GLY A 1 296 ? 9.473 -10.612 -9.898 1.00 95.75 296 GLY A C 1
ATOM 2258 O O . GLY A 1 296 ? 10.195 -9.803 -9.315 1.00 95.75 296 GLY A O 1
ATOM 2259 N N . ALA A 1 297 ? 9.904 -11.838 -10.199 1.00 96.69 297 ALA A N 1
ATOM 2260 C CA . ALA A 1 297 ? 11.269 -12.279 -9.919 1.00 96.69 297 ALA A CA 1
ATOM 2261 C C . ALA A 1 297 ? 12.310 -11.438 -10.680 1.00 96.69 297 ALA A C 1
ATOM 2263 O O . ALA A 1 297 ? 13.356 -11.104 -10.126 1.00 96.69 297 ALA A O 1
ATOM 2264 N N . ALA A 1 298 ? 12.021 -11.064 -11.930 1.00 97.00 298 ALA A N 1
ATOM 2265 C CA . ALA A 1 298 ? 12.887 -10.201 -12.726 1.00 97.00 298 ALA A CA 1
ATOM 2266 C C . ALA A 1 298 ? 12.952 -8.773 -12.163 1.00 97.00 298 ALA A C 1
ATOM 2268 O O . ALA A 1 298 ? 14.039 -8.207 -12.103 1.00 97.00 298 ALA A O 1
ATOM 2269 N N . PHE A 1 299 ? 11.828 -8.219 -11.697 1.00 95.19 299 PHE A N 1
ATOM 2270 C CA . PHE A 1 299 ? 11.792 -6.936 -10.991 1.00 95.19 299 PHE A CA 1
ATOM 2271 C C . PHE A 1 299 ? 12.692 -6.955 -9.750 1.00 95.19 299 PHE A C 1
ATOM 2273 O O . PHE A 1 299 ? 13.586 -6.123 -9.626 1.00 95.19 299 PHE A O 1
ATOM 2280 N N . SER A 1 300 ? 12.534 -7.956 -8.876 1.00 94.56 300 SER A N 1
ATOM 2281 C CA . SER A 1 300 ? 13.382 -8.097 -7.682 1.00 94.56 300 SER A CA 1
ATOM 2282 C C . SER A 1 300 ? 14.862 -8.287 -8.033 1.00 94.56 300 SER A C 1
ATOM 2284 O O . SER A 1 300 ? 15.726 -7.724 -7.366 1.00 94.56 300 SER A O 1
ATOM 2286 N N . PHE A 1 301 ? 15.168 -9.039 -9.094 1.00 94.75 301 PHE A N 1
ATOM 2287 C CA . PHE A 1 301 ? 16.534 -9.165 -9.598 1.00 94.75 301 PHE A CA 1
ATOM 2288 C C . PHE A 1 301 ? 17.107 -7.808 -10.022 1.00 94.75 301 PHE A C 1
ATOM 2290 O O . PHE A 1 301 ? 18.218 -7.477 -9.620 1.00 94.75 301 PHE A O 1
ATOM 2297 N N . GLY A 1 302 ? 16.334 -7.010 -10.766 1.00 93.38 302 GLY A N 1
ATOM 2298 C CA . GLY A 1 302 ? 16.709 -5.662 -11.194 1.00 93.38 302 GLY A CA 1
ATOM 2299 C C . GLY A 1 302 ? 17.024 -4.718 -10.034 1.00 93.38 302 GLY A C 1
ATOM 2300 O O . GLY A 1 302 ? 18.030 -4.017 -10.095 1.00 93.38 302 GLY A O 1
ATOM 2301 N N . MET A 1 303 ? 16.236 -4.765 -8.953 1.00 92.31 303 MET A N 1
ATOM 2302 C CA . MET A 1 303 ? 16.497 -3.972 -7.740 1.00 92.31 303 MET A CA 1
ATOM 2303 C C . MET A 1 303 ? 17.858 -4.279 -7.100 1.00 92.31 303 MET A C 1
ATOM 2305 O O . MET A 1 303 ? 18.471 -3.409 -6.491 1.00 92.31 303 MET A O 1
ATOM 2309 N N . GLY A 1 304 ? 18.335 -5.522 -7.220 1.00 89.8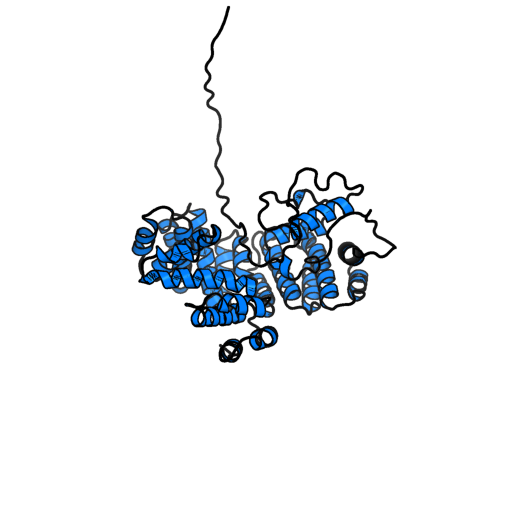8 304 GLY A N 1
ATOM 2310 C CA . GLY A 1 304 ? 19.623 -5.949 -6.671 1.00 89.88 304 GLY A CA 1
ATOM 2311 C C . GLY A 1 304 ? 20.826 -5.657 -7.573 1.00 89.88 304 GLY A C 1
ATOM 2312 O O . GLY A 1 304 ? 21.960 -5.941 -7.181 1.00 89.88 304 GLY A O 1
ATOM 2313 N N . LEU A 1 305 ? 20.615 -5.142 -8.790 1.00 90.69 305 LEU A N 1
ATOM 2314 C CA . LEU A 1 305 ? 21.700 -4.865 -9.728 1.00 90.69 305 LEU A CA 1
ATOM 2315 C C . LEU A 1 305 ? 22.376 -3.527 -9.429 1.00 90.69 305 LEU A C 1
ATOM 2317 O O . LEU A 1 305 ? 21.738 -2.490 -9.292 1.00 90.69 305 LEU A O 1
ATOM 2321 N N . THR A 1 306 ? 23.706 -3.543 -9.429 1.00 84.44 306 THR A N 1
ATOM 2322 C CA . THR A 1 306 ? 24.551 -2.355 -9.277 1.00 84.44 306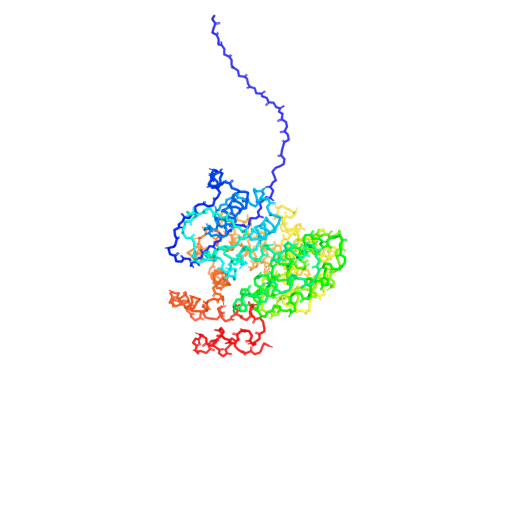 THR A CA 1
ATOM 2323 C C . THR A 1 306 ? 25.657 -2.350 -10.337 1.00 84.44 306 THR A C 1
ATOM 2325 O O . THR A 1 306 ? 25.864 -3.342 -11.040 1.00 84.44 306 THR A O 1
ATOM 2328 N N . GLY A 1 307 ? 26.361 -1.223 -10.477 1.00 83.06 307 GLY A N 1
ATOM 2329 C CA . GLY A 1 307 ? 27.486 -1.084 -11.409 1.00 83.06 307 GLY A CA 1
ATOM 2330 C C . GLY A 1 307 ? 27.092 -0.895 -12.879 1.00 83.06 307 GLY A C 1
ATOM 2331 O O . GLY A 1 307 ? 25.920 -0.745 -13.218 1.00 83.06 307 GLY A O 1
ATOM 2332 N N . GLU A 1 308 ? 28.096 -0.869 -13.756 1.00 75.75 308 GLU A N 1
ATOM 2333 C CA . GLU A 1 308 ? 27.947 -0.488 -15.172 1.00 75.75 308 GLU A CA 1
ATOM 2334 C C . GLU A 1 308 ? 27.208 -1.544 -16.017 1.00 75.75 308 GLU A C 1
ATOM 2336 O O . GLU A 1 308 ? 26.501 -1.207 -16.964 1.00 75.75 308 GLU A O 1
ATOM 2341 N N . GLU A 1 309 ? 27.290 -2.826 -15.648 1.00 84.06 309 GLU A N 1
ATOM 2342 C CA . GLU A 1 309 ? 26.725 -3.938 -16.433 1.00 84.06 309 GLU A CA 1
ATOM 2343 C C . GLU A 1 309 ? 25.222 -4.177 -16.199 1.00 84.06 309 GLU A C 1
ATOM 2345 O O . GLU A 1 309 ? 24.607 -5.026 -16.849 1.00 84.06 309 GLU A O 1
ATOM 2350 N N . ARG A 1 310 ? 24.597 -3.428 -15.282 1.00 87.56 310 ARG A N 1
ATOM 2351 C CA . ARG A 1 310 ? 23.202 -3.629 -14.849 1.00 87.56 310 ARG A CA 1
ATOM 2352 C C . ARG A 1 310 ? 22.193 -3.693 -16.004 1.00 87.56 310 ARG A C 1
ATOM 2354 O O . ARG A 1 310 ? 21.314 -4.553 -16.008 1.00 87.56 310 ARG A O 1
ATOM 2361 N N . PHE A 1 311 ? 22.352 -2.853 -17.027 1.00 87.88 311 PHE A N 1
ATOM 2362 C CA . PHE A 1 311 ? 21.445 -2.830 -18.179 1.00 87.88 311 PHE A CA 1
ATOM 2363 C C . PHE A 1 311 ? 21.606 -4.057 -19.083 1.00 87.88 311 PHE A C 1
ATOM 2365 O O . PHE A 1 311 ? 20.607 -4.609 -19.549 1.00 87.88 311 PHE A O 1
ATOM 2372 N N . ALA A 1 312 ? 22.844 -4.516 -19.295 1.00 89.00 312 ALA A N 1
ATOM 2373 C CA . ALA A 1 312 ? 23.123 -5.715 -20.084 1.00 89.00 312 ALA A CA 1
ATOM 2374 C C . ALA A 1 312 ? 22.495 -6.951 -19.426 1.00 89.00 312 ALA A C 1
ATOM 2376 O O . ALA A 1 312 ? 21.804 -7.723 -20.091 1.00 89.00 312 ALA A O 1
ATOM 2377 N N . ARG A 1 313 ? 22.610 -7.064 -18.098 1.00 92.06 313 ARG A N 1
ATOM 2378 C CA . ARG A 1 313 ? 22.003 -8.162 -17.331 1.00 92.06 313 ARG A CA 1
ATOM 2379 C C . ARG A 1 313 ? 20.475 -8.181 -17.415 1.00 92.06 313 ARG A C 1
ATOM 2381 O O . ARG A 1 313 ? 19.891 -9.257 -17.515 1.00 92.06 313 ARG A O 1
ATOM 2388 N N . CYS A 1 314 ? 19.808 -7.023 -17.428 1.00 92.50 314 CYS A N 1
ATOM 2389 C CA . CYS A 1 314 ? 18.364 -6.979 -17.690 1.00 92.50 314 CYS A CA 1
ATOM 2390 C C . CYS A 1 314 ? 18.018 -7.327 -19.147 1.00 92.50 314 CYS A C 1
ATOM 2392 O O . CYS A 1 314 ? 16.983 -7.947 -19.401 1.00 92.50 314 CYS A O 1
ATOM 2394 N N . ALA A 1 315 ? 18.849 -6.946 -20.121 1.00 90.69 315 ALA A N 1
ATOM 2395 C CA . ALA A 1 315 ? 18.622 -7.258 -21.533 1.00 90.69 315 ALA A CA 1
ATOM 2396 C C . ALA A 1 315 ? 18.695 -8.772 -21.820 1.00 90.69 315 ALA A C 1
ATOM 2398 O O . ALA A 1 315 ? 17.883 -9.285 -22.592 1.00 90.69 315 ALA A O 1
ATOM 2399 N N . GLU A 1 316 ? 19.590 -9.499 -21.144 1.00 93.12 316 GLU A N 1
ATOM 2400 C CA . GLU A 1 316 ? 19.753 -10.959 -21.268 1.00 93.12 316 GLU A CA 1
ATOM 2401 C C . GLU A 1 316 ? 18.485 -11.761 -20.930 1.00 93.12 316 GLU A C 1
ATOM 2403 O O . GLU A 1 316 ? 18.300 -12.868 -21.439 1.00 93.12 316 GLU A O 1
ATOM 2408 N N . LEU A 1 317 ? 17.583 -11.219 -20.101 1.00 91.25 317 LEU A N 1
ATOM 2409 C CA . LEU A 1 317 ? 16.352 -11.916 -19.708 1.00 91.25 317 LEU A CA 1
ATOM 2410 C C . LEU A 1 317 ? 15.328 -12.021 -20.850 1.00 91.25 317 LEU A C 1
ATOM 2412 O O . LEU A 1 317 ? 14.516 -12.950 -20.856 1.00 91.25 317 LEU A O 1
ATOM 2416 N N . GLY A 1 318 ? 15.367 -11.081 -21.803 1.00 86.75 318 GLY A N 1
ATOM 2417 C CA . GLY A 1 318 ? 14.451 -10.993 -22.941 1.00 86.75 318 GLY A CA 1
ATOM 2418 C C . GLY A 1 318 ? 12.980 -10.708 -22.584 1.00 86.75 318 GLY A C 1
ATOM 2419 O O . GLY A 1 318 ? 12.522 -10.881 -21.453 1.00 86.75 318 GLY A O 1
ATOM 2420 N N . GLY A 1 319 ? 12.210 -10.258 -23.581 1.00 88.25 319 GLY A N 1
ATOM 2421 C CA . GLY A 1 319 ? 10.751 -10.102 -23.494 1.00 88.25 319 GLY A CA 1
ATOM 2422 C C . GLY A 1 319 ? 10.262 -9.278 -22.292 1.00 88.25 319 GLY A C 1
ATOM 2423 O O . GLY A 1 319 ? 10.844 -8.253 -21.939 1.00 88.25 319 GLY A O 1
ATOM 2424 N N . ARG A 1 320 ? 9.176 -9.738 -21.653 1.00 90.81 320 ARG A N 1
ATOM 2425 C CA . ARG A 1 320 ? 8.555 -9.060 -20.498 1.00 90.81 320 ARG A CA 1
ATOM 2426 C C . ARG A 1 320 ? 9.450 -9.038 -19.254 1.00 90.81 320 ARG A C 1
ATOM 2428 O O . ARG A 1 320 ? 9.463 -8.040 -18.539 1.00 90.81 320 ARG A O 1
ATOM 2435 N N . ALA A 1 321 ? 10.255 -10.081 -19.043 1.00 93.19 321 ALA A N 1
ATOM 2436 C CA . ALA A 1 321 ? 11.193 -10.151 -17.923 1.00 93.19 321 ALA A CA 1
ATOM 2437 C C . ALA A 1 321 ? 12.271 -9.057 -18.006 1.00 93.19 321 ALA A C 1
ATOM 2439 O O . ALA A 1 321 ? 12.622 -8.468 -16.988 1.00 93.19 321 ALA A O 1
ATOM 2440 N N . SER A 1 322 ? 12.744 -8.727 -19.214 1.00 93.00 322 SER A N 1
ATOM 2441 C CA . SER A 1 322 ? 13.685 -7.617 -19.410 1.00 93.00 322 SER A CA 1
ATOM 2442 C C . SER A 1 322 ? 13.089 -6.277 -18.970 1.00 93.00 322 SER A C 1
ATOM 2444 O O . SER A 1 322 ? 13.696 -5.572 -18.167 1.00 93.00 322 SER A O 1
ATOM 2446 N N . ARG A 1 323 ? 11.856 -5.964 -19.403 1.00 91.88 323 ARG A N 1
ATOM 2447 C CA . ARG A 1 323 ? 11.155 -4.735 -18.987 1.00 91.88 323 ARG A CA 1
ATOM 2448 C C . ARG A 1 323 ? 10.930 -4.693 -17.474 1.00 91.88 323 ARG A C 1
ATOM 2450 O O . ARG A 1 323 ? 11.137 -3.650 -16.863 1.00 91.88 323 ARG A O 1
ATOM 2457 N N . ALA A 1 324 ? 10.526 -5.809 -16.868 1.00 94.06 324 ALA A N 1
ATOM 2458 C CA . ALA A 1 324 ? 10.319 -5.888 -15.424 1.00 94.06 324 ALA A CA 1
ATOM 2459 C C . ALA A 1 324 ? 11.626 -5.682 -14.635 1.00 94.06 324 ALA A C 1
ATOM 2461 O O . ALA A 1 324 ? 11.629 -4.936 -13.660 1.00 94.06 324 ALA A O 1
ATOM 2462 N N . CYS A 1 325 ? 12.743 -6.252 -15.098 1.00 95.19 325 CYS A N 1
ATOM 2463 C CA . CYS A 1 325 ? 14.072 -6.012 -14.528 1.00 95.19 325 CYS A CA 1
ATOM 2464 C C . CYS A 1 325 ? 14.477 -4.537 -14.602 1.00 95.19 325 CYS A C 1
ATOM 2466 O O . CYS A 1 325 ? 14.902 -3.967 -13.603 1.00 95.19 325 CYS A O 1
ATOM 2468 N N . THR A 1 326 ? 14.265 -3.884 -15.746 1.00 92.88 326 THR A N 1
ATOM 2469 C CA . THR A 1 326 ? 14.518 -2.444 -15.901 1.00 92.88 326 THR A CA 1
ATOM 2470 C C . THR A 1 326 ? 13.678 -1.598 -14.948 1.00 92.88 326 THR A C 1
ATOM 2472 O O . THR A 1 326 ? 14.200 -0.643 -14.380 1.00 92.88 326 THR A O 1
ATOM 2475 N N . ARG A 1 327 ? 12.403 -1.953 -14.731 1.00 92.56 327 ARG A N 1
ATOM 2476 C CA . ARG A 1 327 ? 11.567 -1.290 -13.716 1.00 92.56 327 ARG A CA 1
ATOM 2477 C C . ARG A 1 327 ? 12.149 -1.460 -12.315 1.00 92.56 327 ARG A C 1
ATOM 2479 O O . ARG A 1 327 ? 12.241 -0.482 -11.593 1.00 92.56 327 ARG A O 1
ATOM 2486 N N . GLY A 1 328 ? 12.595 -2.664 -11.957 1.00 93.19 328 GLY A N 1
ATOM 2487 C CA . GLY A 1 328 ? 13.246 -2.907 -10.667 1.00 93.19 328 GLY A CA 1
ATOM 2488 C C . GLY A 1 328 ? 14.540 -2.113 -10.483 1.00 93.19 328 GLY A C 1
ATOM 2489 O O . GLY A 1 328 ? 14.821 -1.629 -9.394 1.00 93.19 328 GLY A O 1
ATOM 2490 N N . LEU A 1 329 ? 15.314 -1.924 -11.554 1.00 92.62 329 LEU A N 1
ATOM 2491 C CA . LEU A 1 329 ? 16.500 -1.073 -11.509 1.00 92.62 329 LEU A CA 1
ATOM 2492 C C . LEU A 1 329 ? 16.145 0.405 -11.285 1.00 92.62 329 LEU A C 1
ATOM 2494 O O . LEU A 1 329 ? 16.802 1.080 -10.498 1.00 92.62 329 LEU A O 1
ATOM 2498 N N . ALA A 1 330 ? 15.130 0.911 -11.988 1.00 91.00 330 ALA A N 1
ATOM 2499 C CA . ALA A 1 330 ? 14.654 2.275 -11.786 1.00 91.00 330 ALA A CA 1
ATOM 2500 C C . ALA A 1 330 ? 14.129 2.470 -10.350 1.00 91.00 330 ALA A C 1
ATOM 2502 O O . ALA A 1 330 ? 14.452 3.478 -9.738 1.00 91.00 330 ALA A O 1
ATOM 2503 N N . GLU A 1 331 ? 13.453 1.472 -9.774 1.00 90.19 331 GLU A N 1
ATOM 2504 C CA . GLU A 1 331 ? 12.971 1.501 -8.384 1.00 90.19 331 GLU A CA 1
ATOM 2505 C C . GLU A 1 331 ? 14.127 1.670 -7.393 1.00 90.19 331 GLU A C 1
ATOM 2507 O O . GLU A 1 331 ? 14.085 2.521 -6.510 1.00 90.19 331 GLU A O 1
ATOM 2512 N N . ALA A 1 332 ? 15.209 0.910 -7.575 1.00 88.44 332 ALA A N 1
ATOM 2513 C CA . ALA A 1 332 ? 16.391 1.037 -6.726 1.00 88.44 332 ALA A CA 1
ATOM 2514 C C . ALA A 1 332 ? 17.062 2.419 -6.838 1.00 88.44 332 ALA A C 1
ATOM 2516 O O . ALA A 1 332 ? 17.631 2.905 -5.864 1.00 88.44 332 ALA A O 1
ATOM 2517 N N . LEU A 1 333 ? 17.006 3.064 -8.008 1.00 87.31 333 LEU A N 1
ATOM 2518 C CA . LEU A 1 333 ? 17.537 4.418 -8.201 1.00 87.31 333 LEU A CA 1
ATOM 2519 C C . LEU A 1 333 ? 16.623 5.488 -7.592 1.00 87.31 333 LEU A C 1
ATOM 2521 O O . LEU A 1 333 ? 17.128 6.443 -6.998 1.00 87.31 333 LEU A O 1
ATOM 2525 N N . ASP A 1 334 ? 15.307 5.312 -7.692 1.00 85.44 334 ASP A N 1
ATOM 2526 C CA . ASP A 1 334 ? 14.305 6.204 -7.101 1.00 85.44 334 ASP A CA 1
ATOM 2527 C C . ASP A 1 334 ? 14.470 6.281 -5.579 1.00 85.44 334 ASP A C 1
ATOM 2529 O O . ASP A 1 334 ? 14.559 7.367 -5.010 1.00 85.44 334 ASP A O 1
ATOM 2533 N N . GLN A 1 335 ? 14.694 5.131 -4.934 1.00 81.62 335 GLN A N 1
ATOM 2534 C CA . GLN A 1 335 ? 14.977 5.031 -3.495 1.00 81.62 335 GLN A CA 1
ATOM 2535 C C . GLN A 1 335 ? 16.236 5.795 -3.054 1.00 81.62 335 GLN A C 1
ATOM 2537 O O . GLN A 1 335 ? 16.381 6.129 -1.880 1.00 81.62 335 GLN A O 1
ATOM 2542 N N . THR A 1 336 ? 17.154 6.090 -3.979 1.00 81.94 336 THR A N 1
ATOM 2543 C CA . THR A 1 336 ? 18.356 6.900 -3.708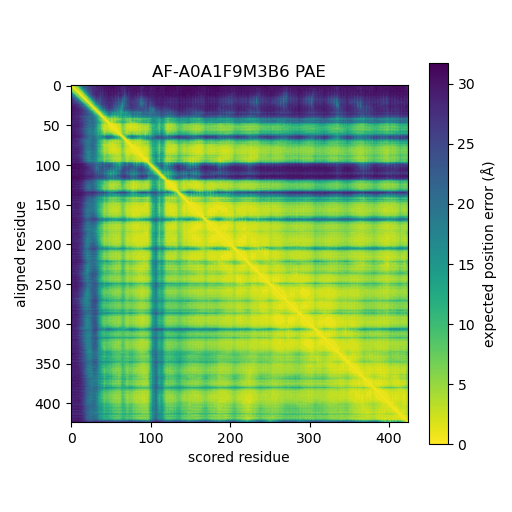 1.00 81.94 336 THR A CA 1
ATOM 2544 C C . THR A 1 336 ? 18.191 8.379 -4.066 1.00 81.94 336 THR A C 1
ATOM 2546 O O . THR A 1 336 ? 19.139 9.147 -3.906 1.00 81.94 336 THR A O 1
ATOM 2549 N N . GLY A 1 337 ? 17.017 8.787 -4.561 1.00 82.81 337 GLY A N 1
ATOM 2550 C CA . GLY A 1 337 ? 16.764 10.138 -5.065 1.00 82.81 337 GLY A CA 1
ATOM 2551 C C . GLY A 1 337 ? 17.510 10.453 -6.364 1.00 82.81 337 GLY A C 1
ATOM 2552 O O . GLY A 1 337 ? 17.778 11.615 -6.648 1.00 82.81 337 GLY A O 1
ATOM 2553 N N . ALA A 1 338 ? 17.904 9.428 -7.128 1.00 85.62 338 ALA A N 1
ATOM 2554 C CA . ALA A 1 338 ? 18.663 9.592 -8.369 1.00 85.62 338 ALA A CA 1
ATOM 2555 C C . ALA A 1 338 ? 17.770 9.777 -9.611 1.00 85.62 338 ALA A C 1
ATOM 2557 O O . ALA A 1 338 ? 18.283 10.061 -10.696 1.00 85.62 338 ALA A O 1
ATOM 2558 N N . LEU A 1 339 ? 16.457 9.563 -9.481 1.00 84.94 339 LEU A N 1
ATOM 2559 C CA . LEU A 1 339 ? 15.483 9.845 -10.533 1.00 84.94 339 LEU A CA 1
ATOM 2560 C C . LEU A 1 339 ? 14.940 11.279 -10.393 1.00 84.94 339 LEU A C 1
ATOM 2562 O O . LEU A 1 339 ? 14.775 11.747 -9.268 1.00 84.94 339 LEU A O 1
ATOM 2566 N N . PRO A 1 340 ? 14.617 11.954 -11.513 1.00 85.75 340 PRO A N 1
ATOM 2567 C CA . PRO A 1 340 ? 14.600 11.435 -12.884 1.00 85.75 340 PRO A CA 1
ATOM 2568 C C . PRO A 1 340 ? 15.946 11.522 -13.627 1.00 85.75 340 PRO A C 1
ATOM 2570 O O . PRO A 1 340 ? 16.058 10.989 -14.732 1.00 85.75 340 PRO A O 1
ATOM 2573 N N . GLU A 1 341 ? 16.978 12.166 -13.077 1.00 87.69 341 GLU A N 1
ATOM 2574 C CA . GLU A 1 341 ? 18.238 12.451 -13.780 1.00 87.69 341 GLU A CA 1
ATOM 2575 C C . GLU A 1 341 ? 18.916 11.187 -14.321 1.00 87.69 341 GLU A C 1
ATOM 2577 O O . GLU A 1 341 ? 19.334 11.158 -15.484 1.00 87.69 341 GLU A O 1
ATOM 2582 N N . ALA A 1 342 ? 18.964 10.120 -13.517 1.00 88.00 342 ALA A N 1
ATOM 2583 C CA . ALA A 1 342 ? 19.581 8.856 -13.904 1.00 88.00 342 ALA A CA 1
ATOM 2584 C C . ALA A 1 342 ? 18.835 8.134 -15.040 1.00 88.00 342 ALA A C 1
ATOM 2586 O O . ALA A 1 342 ? 19.409 7.241 -15.664 1.00 88.00 342 ALA A O 1
ATOM 2587 N N . CYS A 1 343 ? 17.600 8.531 -15.387 1.00 89.44 343 CYS A N 1
ATOM 2588 C CA . CYS A 1 343 ? 16.905 7.971 -16.548 1.00 89.44 343 CYS A CA 1
ATOM 2589 C C . CYS A 1 343 ? 17.633 8.266 -17.868 1.00 89.44 343 CYS A C 1
ATOM 2591 O O . CYS A 1 343 ? 17.465 7.514 -18.825 1.00 89.44 343 CYS A O 1
ATOM 2593 N N . ARG A 1 344 ? 18.476 9.307 -17.942 1.00 88.94 344 ARG A N 1
ATOM 2594 C CA . ARG A 1 344 ? 19.276 9.612 -19.146 1.00 88.94 344 ARG A CA 1
ATOM 2595 C C . ARG A 1 344 ? 20.329 8.546 -19.447 1.00 88.94 344 ARG A C 1
ATOM 2597 O O . ARG A 1 344 ? 20.677 8.355 -20.611 1.00 88.94 344 ARG A O 1
ATOM 2604 N N . ASP A 1 345 ? 20.773 7.827 -18.420 1.00 87.12 345 ASP A N 1
ATOM 2605 C CA . ASP A 1 345 ? 21.775 6.765 -18.536 1.00 87.12 345 ASP A CA 1
ATOM 2606 C C . ASP A 1 345 ? 21.161 5.426 -18.969 1.00 87.12 345 ASP A C 1
ATOM 2608 O O . ASP A 1 345 ? 21.881 4.467 -19.256 1.00 87.12 345 ASP A O 1
ATOM 2612 N N . PHE A 1 346 ? 19.828 5.337 -19.031 1.00 89.19 346 PHE A N 1
ATOM 2613 C CA . PHE A 1 346 ? 19.150 4.155 -19.547 1.00 89.19 346 PHE A CA 1
ATOM 2614 C C . PHE A 1 346 ? 19.286 4.114 -21.076 1.00 89.19 346 PHE A C 1
ATOM 2616 O O . PHE A 1 346 ? 19.227 5.159 -21.739 1.00 89.19 346 PHE A O 1
ATOM 2623 N N . PRO A 1 347 ? 19.396 2.913 -21.677 1.00 86.25 347 PRO A N 1
ATOM 2624 C CA . PRO A 1 347 ? 19.276 2.754 -23.122 1.00 86.25 347 PRO A CA 1
ATOM 2625 C C . PRO A 1 347 ? 18.014 3.449 -23.644 1.00 86.25 347 PRO A C 1
ATOM 2627 O O . PRO A 1 347 ? 16.969 3.353 -23.007 1.00 86.25 347 PRO A O 1
ATOM 2630 N N . ALA A 1 348 ? 18.073 4.094 -24.815 1.00 85.81 348 ALA A N 1
ATOM 2631 C CA . ALA A 1 348 ? 16.977 4.924 -25.343 1.00 85.81 348 ALA A CA 1
ATOM 2632 C C . ALA A 1 348 ? 15.593 4.241 -25.306 1.00 85.81 348 ALA A C 1
ATOM 2634 O O . ALA A 1 348 ? 14.592 4.857 -24.958 1.00 85.81 348 ALA A O 1
ATOM 2635 N N . TRP A 1 349 ? 15.539 2.939 -25.595 1.00 81.19 349 TRP A N 1
ATOM 2636 C CA . TRP A 1 349 ? 14.305 2.147 -25.581 1.00 81.19 349 TRP A CA 1
ATOM 2637 C C . TRP A 1 349 ? 13.762 1.827 -24.170 1.00 81.19 349 TRP A C 1
ATOM 2639 O O . TRP A 1 349 ? 12.633 1.363 -24.042 1.00 81.19 349 TRP A O 1
ATOM 2649 N N . GLN A 1 350 ? 14.547 2.067 -23.118 1.00 84.62 350 GLN A N 1
ATOM 2650 C CA . GLN A 1 350 ? 14.212 1.864 -21.703 1.00 84.62 350 GLN A CA 1
ATOM 2651 C C . GLN A 1 350 ? 14.016 3.171 -20.924 1.00 84.62 350 GLN A C 1
ATOM 2653 O O . GLN A 1 350 ? 13.476 3.125 -19.820 1.00 84.62 350 GLN A O 1
ATOM 2658 N N . GLN A 1 351 ? 14.409 4.324 -21.474 1.00 89.69 351 GLN A N 1
ATOM 2659 C CA . GLN A 1 351 ? 14.264 5.621 -20.796 1.00 89.69 351 GLN A CA 1
ATOM 2660 C C . GLN A 1 351 ? 12.807 5.906 -20.423 1.00 89.69 351 GLN A C 1
ATOM 2662 O O . GLN A 1 351 ? 12.529 6.320 -19.303 1.00 89.69 351 GLN A O 1
ATOM 2667 N N . VAL A 1 352 ? 11.869 5.582 -21.321 1.00 88.06 352 VAL A N 1
ATOM 2668 C CA . VAL A 1 352 ? 10.427 5.716 -21.060 1.00 88.06 352 VAL A CA 1
ATOM 2669 C C . VAL A 1 352 ? 10.004 4.889 -19.848 1.00 88.06 352 VAL A C 1
ATOM 2671 O O . VAL A 1 352 ? 9.259 5.384 -19.020 1.00 88.06 352 VAL A O 1
ATOM 2674 N N . VAL A 1 353 ? 10.523 3.669 -19.686 1.00 88.00 353 VAL A N 1
ATOM 2675 C CA . VAL A 1 353 ? 10.188 2.796 -18.546 1.00 88.00 353 VAL A CA 1
ATOM 2676 C C . VAL A 1 353 ? 10.691 3.379 -17.222 1.00 88.00 353 VAL A C 1
ATOM 2678 O O . VAL A 1 353 ? 10.019 3.249 -16.202 1.00 88.00 353 VAL A O 1
ATOM 2681 N N . CYS A 1 354 ? 11.858 4.025 -17.234 1.00 90.12 354 CYS A N 1
ATOM 2682 C CA . CYS A 1 354 ? 12.398 4.717 -16.065 1.00 90.12 354 CYS A CA 1
ATOM 2683 C C . CYS A 1 354 ? 11.543 5.936 -15.689 1.00 90.12 354 CYS A C 1
ATOM 2685 O O . CYS A 1 354 ? 11.151 6.081 -14.535 1.00 90.12 354 CYS A O 1
ATOM 2687 N N . VAL A 1 355 ? 11.189 6.764 -16.677 1.00 90.81 355 VAL A N 1
ATOM 2688 C CA . VAL A 1 355 ? 10.337 7.947 -16.474 1.00 90.81 355 VAL A CA 1
ATOM 2689 C C . VAL A 1 355 ? 8.923 7.551 -16.038 1.00 90.81 355 VAL A C 1
ATOM 2691 O O . VAL A 1 355 ? 8.368 8.186 -15.149 1.00 90.81 355 VAL A O 1
ATOM 2694 N N . GLU A 1 356 ? 8.352 6.491 -16.620 1.00 91.12 356 GLU A N 1
ATOM 2695 C CA . GLU A 1 356 ? 7.077 5.901 -16.188 1.00 91.12 356 GLU A CA 1
ATOM 2696 C C . GLU A 1 356 ? 7.098 5.590 -14.696 1.00 91.12 356 GLU A C 1
ATOM 2698 O O . GLU A 1 356 ? 6.186 5.998 -13.986 1.00 91.12 356 GLU A O 1
ATOM 2703 N N . LEU A 1 357 ? 8.138 4.890 -14.232 1.00 88.88 357 LEU A N 1
ATOM 2704 C CA . LEU A 1 357 ? 8.252 4.498 -12.833 1.00 88.88 357 LEU A CA 1
ATOM 2705 C C . LEU A 1 357 ? 8.397 5.714 -11.912 1.00 88.88 357 LEU A C 1
ATOM 2707 O O . LEU A 1 357 ? 7.677 5.805 -10.927 1.00 88.88 357 LEU A O 1
ATOM 2711 N N . PHE A 1 358 ? 9.281 6.654 -12.258 1.00 90.31 358 PHE A N 1
ATOM 2712 C CA . PHE A 1 358 ? 9.461 7.889 -11.494 1.00 90.31 358 PHE A CA 1
ATOM 2713 C C . PHE A 1 358 ? 8.128 8.623 -11.295 1.00 90.31 358 PHE A C 1
ATOM 2715 O O . PHE A 1 358 ? 7.771 8.975 -10.171 1.00 90.31 358 PHE A O 1
ATOM 2722 N N . LEU A 1 359 ? 7.375 8.814 -12.384 1.00 92.38 359 LEU A N 1
ATOM 2723 C CA . LEU A 1 359 ? 6.075 9.478 -12.338 1.00 92.38 359 LEU A CA 1
ATOM 2724 C C . LEU A 1 359 ? 5.053 8.665 -11.541 1.00 92.38 359 LEU A C 1
ATOM 2726 O O . LEU A 1 359 ? 4.329 9.251 -10.747 1.00 92.38 359 LEU A O 1
ATOM 2730 N N . ASP A 1 360 ? 4.990 7.345 -11.731 1.00 89.88 360 ASP A N 1
ATOM 2731 C CA . ASP A 1 360 ? 4.062 6.481 -10.994 1.00 89.88 360 ASP A CA 1
ATOM 2732 C C . ASP A 1 360 ? 4.298 6.567 -9.481 1.00 89.88 360 ASP A C 1
ATOM 2734 O O . ASP A 1 360 ? 3.354 6.848 -8.745 1.00 89.88 360 ASP A O 1
ATOM 2738 N N . ASN A 1 361 ? 5.551 6.423 -9.037 1.00 84.94 361 ASN A N 1
ATOM 2739 C CA . ASN A 1 361 ? 5.921 6.479 -7.622 1.00 84.94 361 ASN A CA 1
ATOM 2740 C C . ASN A 1 361 ? 5.623 7.861 -7.017 1.00 84.94 361 ASN A C 1
ATOM 2742 O O . ASN A 1 361 ? 5.036 7.963 -5.942 1.00 84.94 361 ASN A O 1
ATOM 2746 N N . HIS A 1 362 ? 5.970 8.946 -7.719 1.00 86.56 362 HIS A N 1
ATOM 2747 C CA . HIS A 1 362 ? 5.717 10.301 -7.221 1.00 86.56 362 HIS A CA 1
ATOM 2748 C C . HIS A 1 362 ? 4.222 10.622 -7.161 1.00 86.56 362 HIS A C 1
ATOM 2750 O O . HIS A 1 362 ? 3.739 11.182 -6.176 1.00 86.56 362 HIS A O 1
ATOM 2756 N N . LEU A 1 363 ? 3.469 10.271 -8.203 1.00 90.31 363 LEU A N 1
ATOM 2757 C CA . LEU A 1 363 ? 2.053 10.609 -8.294 1.00 90.31 363 LEU A CA 1
ATOM 2758 C C . LEU A 1 363 ? 1.201 9.771 -7.346 1.00 90.31 363 LEU A C 1
ATOM 2760 O O . LEU A 1 363 ? 0.235 10.310 -6.814 1.00 90.31 363 LEU A O 1
ATOM 2764 N N . GLU A 1 364 ? 1.562 8.510 -7.083 1.00 83.50 364 GLU A N 1
ATOM 2765 C CA . GLU A 1 364 ? 0.872 7.644 -6.117 1.00 83.50 364 GLU A CA 1
ATOM 2766 C C . GLU A 1 364 ? 0.758 8.291 -4.727 1.00 83.50 364 GLU A C 1
ATOM 2768 O O . GLU A 1 364 ? -0.271 8.158 -4.064 1.00 83.50 364 GLU A O 1
ATOM 2773 N N . HIS A 1 365 ? 1.763 9.061 -4.309 1.00 76.56 365 HIS A N 1
ATOM 2774 C CA . HIS A 1 365 ? 1.735 9.794 -3.042 1.00 76.56 365 HIS A CA 1
ATOM 2775 C C . HIS A 1 365 ? 0.920 11.093 -3.100 1.00 76.56 365 HIS A C 1
ATOM 2777 O O . HIS A 1 365 ? 0.378 11.530 -2.086 1.00 76.56 365 HIS A O 1
ATOM 2783 N N . LEU A 1 366 ? 0.795 11.699 -4.281 1.00 84.00 366 LEU A N 1
ATOM 2784 C CA . LEU A 1 366 ? 0.117 12.983 -4.470 1.00 84.00 366 LEU A CA 1
ATOM 2785 C C . LEU A 1 366 ? -1.374 12.839 -4.819 1.00 84.00 366 LEU A C 1
ATOM 2787 O O . LEU A 1 366 ? -2.103 13.827 -4.800 1.00 84.00 366 LEU A O 1
ATOM 2791 N N . VAL A 1 367 ? -1.876 11.629 -5.101 1.00 84.88 367 VAL A N 1
ATOM 2792 C CA . VAL A 1 367 ? -3.299 11.404 -5.452 1.00 84.88 367 VAL A CA 1
ATOM 2793 C C . VAL A 1 367 ? -4.288 11.816 -4.356 1.00 84.88 367 VAL A C 1
ATOM 2795 O O . VAL A 1 367 ? -5.463 12.051 -4.653 1.00 84.88 367 VAL A O 1
ATOM 2798 N N . ALA A 1 368 ? -3.834 11.901 -3.101 1.00 78.31 368 ALA A N 1
ATOM 2799 C CA . ALA A 1 368 ? -4.635 12.416 -1.993 1.00 78.31 368 ALA A CA 1
ATOM 2800 C C . ALA A 1 368 ? -4.940 13.915 -2.162 1.00 78.31 368 ALA A C 1
ATOM 2802 O O . ALA A 1 368 ? -6.053 14.342 -1.861 1.00 78.31 368 ALA A O 1
ATOM 2803 N N . GLU A 1 369 ? -4.001 14.669 -2.746 1.00 83.56 369 GLU A N 1
ATOM 2804 C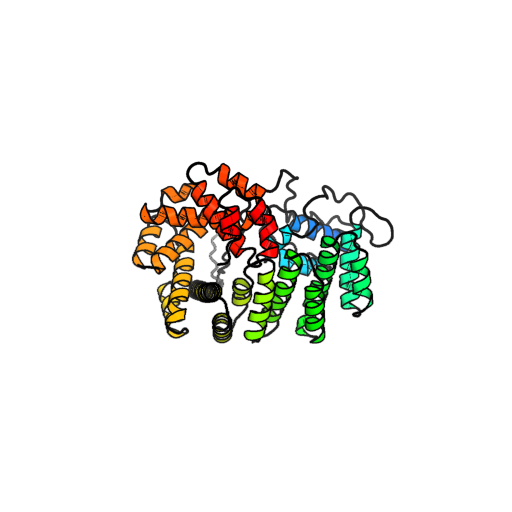 CA . GLU A 1 369 ? -4.088 16.105 -3.019 1.00 83.56 369 GLU A CA 1
ATOM 2805 C C . GLU A 1 369 ? -3.896 16.386 -4.524 1.00 83.56 369 GLU A C 1
ATOM 2807 O O . GLU A 1 369 ? -2.832 16.830 -4.961 1.00 83.56 369 GLU A O 1
ATOM 2812 N N . PRO A 1 370 ? -4.933 16.188 -5.367 1.00 82.50 370 PRO A N 1
ATOM 2813 C CA . PRO A 1 370 ? -4.806 16.307 -6.825 1.00 82.50 370 PRO A CA 1
ATOM 2814 C C . PRO A 1 370 ? -4.277 17.661 -7.320 1.00 82.50 370 PRO A C 1
ATOM 2816 O O . PRO A 1 370 ? -3.763 17.747 -8.432 1.00 82.50 370 PRO A O 1
ATOM 2819 N N . GLY A 1 371 ? -4.419 18.723 -6.518 1.00 86.56 371 GLY A N 1
ATOM 2820 C CA . GLY A 1 371 ? -3.853 20.037 -6.824 1.00 86.56 371 GLY A CA 1
ATOM 2821 C C . GLY A 1 371 ? -2.324 20.051 -6.767 1.00 86.56 371 GLY A C 1
ATOM 2822 O O . GLY A 1 371 ? -1.696 20.631 -7.649 1.00 86.56 371 GLY A O 1
ATOM 2823 N N . GLU A 1 372 ? -1.730 19.368 -5.786 1.00 89.06 372 GLU A N 1
ATOM 2824 C CA . GLU A 1 372 ? -0.276 19.208 -5.679 1.00 89.06 372 GLU A CA 1
ATOM 2825 C C . GLU A 1 372 ? 0.254 18.305 -6.795 1.00 89.06 372 GLU A C 1
ATOM 2827 O O . GLU A 1 372 ? 1.229 18.654 -7.458 1.00 89.06 372 GLU A O 1
ATOM 2832 N N . ALA A 1 373 ? -0.444 17.202 -7.088 1.00 89.81 373 ALA A N 1
ATOM 2833 C CA . ALA A 1 373 ? -0.106 16.329 -8.213 1.00 89.81 373 ALA A CA 1
ATOM 2834 C C . ALA A 1 373 ? -0.133 17.074 -9.561 1.00 89.81 373 ALA A C 1
ATOM 2836 O O . ALA A 1 373 ? 0.733 16.880 -10.416 1.00 89.81 373 ALA A O 1
ATOM 2837 N N . LEU A 1 374 ? -1.120 17.955 -9.750 1.00 91.25 374 LEU A N 1
ATOM 2838 C CA . LEU A 1 374 ? -1.228 18.779 -10.948 1.00 91.25 374 LEU A CA 1
ATOM 2839 C C . LEU A 1 374 ? -0.099 19.812 -11.031 1.00 91.25 374 LEU A C 1
ATOM 2841 O O . LEU A 1 374 ? 0.474 19.982 -12.106 1.00 91.25 374 LEU A O 1
ATOM 2845 N N . ALA A 1 375 ? 0.229 20.482 -9.923 1.00 91.88 375 ALA A N 1
ATOM 2846 C CA . ALA A 1 375 ? 1.347 21.422 -9.863 1.00 91.88 375 ALA A CA 1
ATOM 2847 C C . ALA A 1 375 ? 2.674 20.726 -10.204 1.00 91.88 375 ALA A C 1
ATOM 2849 O O . ALA A 1 375 ? 3.411 21.204 -11.064 1.00 91.88 375 ALA A O 1
ATOM 2850 N N . PHE A 1 376 ? 2.912 19.536 -9.644 1.00 92.50 376 PHE A N 1
ATOM 2851 C CA . PHE A 1 376 ? 4.056 18.700 -10.001 1.00 92.50 376 PHE A CA 1
ATOM 2852 C C . PHE A 1 376 ? 4.101 18.417 -11.509 1.00 92.50 376 PHE A C 1
ATOM 2854 O O . PHE A 1 376 ? 5.122 18.654 -12.151 1.00 92.50 376 PHE A O 1
ATOM 2861 N N . CYS A 1 377 ? 2.989 17.993 -12.121 1.00 93.00 377 CYS A N 1
ATOM 2862 C CA . CYS A 1 377 ? 2.956 17.756 -13.566 1.00 93.00 377 CYS A CA 1
ATOM 2863 C C . CYS A 1 377 ? 3.207 19.017 -14.411 1.00 93.00 377 CYS A C 1
ATOM 2865 O O . CYS A 1 377 ? 3.745 18.902 -15.513 1.00 93.00 377 CYS A O 1
ATOM 2867 N N . GLN A 1 378 ? 2.842 20.207 -13.927 1.00 92.31 378 GLN A N 1
ATOM 2868 C CA . GLN A 1 378 ? 3.122 21.475 -14.612 1.00 92.31 378 GLN A CA 1
ATOM 2869 C C . GLN A 1 378 ? 4.614 21.831 -14.586 1.00 92.31 378 GLN A C 1
ATOM 2871 O O . GLN A 1 378 ? 5.123 22.396 -15.556 1.00 92.31 378 GLN A O 1
ATOM 2876 N N . GLU A 1 379 ? 5.322 21.474 -13.513 1.00 91.31 379 GLU A N 1
ATOM 2877 C CA . GLU A 1 379 ? 6.776 21.643 -13.405 1.00 91.31 379 GLU A CA 1
ATOM 2878 C C . GLU A 1 379 ? 7.532 20.720 -14.377 1.00 91.31 379 GLU A C 1
ATOM 2880 O O . GLU A 1 379 ? 8.598 21.077 -14.882 1.00 91.31 379 GLU A O 1
ATOM 2885 N N . GLN A 1 380 ? 6.937 19.580 -14.742 1.00 88.19 380 GLN A N 1
ATOM 2886 C CA . GLN A 1 380 ? 7.470 18.642 -15.733 1.00 88.19 380 GLN A CA 1
ATOM 2887 C C . GLN A 1 380 ? 7.191 19.090 -17.180 1.00 88.19 380 GLN A C 1
ATOM 2889 O O . GLN A 1 380 ? 6.576 18.363 -17.957 1.00 88.19 380 GLN A O 1
ATOM 2894 N N . SER A 1 381 ? 7.633 20.290 -17.569 1.00 82.81 381 SER A N 1
ATOM 2895 C CA . SER A 1 381 ? 7.246 20.937 -18.841 1.00 82.81 381 SER A CA 1
ATOM 2896 C C . SER A 1 381 ? 7.383 20.063 -20.106 1.00 82.81 381 SER A C 1
ATOM 2898 O O . SER A 1 381 ? 6.478 20.058 -20.941 1.00 82.81 381 SER A O 1
ATOM 2900 N N . GLU A 1 382 ? 8.456 19.277 -20.235 1.00 86.25 382 GLU A N 1
ATOM 2901 C CA . GLU A 1 382 ? 8.687 18.377 -21.382 1.00 86.25 382 GLU A CA 1
ATOM 2902 C C . GLU A 1 382 ? 7.862 17.078 -21.325 1.00 86.25 382 GLU A C 1
ATOM 2904 O O . GLU A 1 382 ? 7.659 16.421 -22.346 1.00 86.25 382 GLU A O 1
ATOM 2909 N N . LEU A 1 383 ? 7.360 16.712 -20.144 1.00 88.31 383 LEU A N 1
ATOM 2910 C CA . LEU A 1 383 ? 6.618 15.476 -19.881 1.00 88.31 383 LEU A CA 1
ATOM 2911 C C . LEU A 1 383 ? 5.164 15.737 -19.475 1.00 88.31 383 LEU A C 1
ATOM 2913 O O . LEU A 1 383 ? 4.462 14.794 -19.132 1.00 88.31 383 LEU A O 1
ATOM 2917 N N . HIS A 1 384 ? 4.685 16.981 -19.519 1.00 91.31 384 HIS A N 1
ATOM 2918 C CA . HIS A 1 384 ? 3.425 17.381 -18.890 1.00 91.31 384 HIS A CA 1
ATOM 2919 C C . HIS A 1 384 ? 2.231 16.519 -19.328 1.00 91.31 384 HIS A C 1
ATOM 2921 O O . HIS A 1 384 ? 1.501 16.002 -18.486 1.00 91.31 384 HIS A O 1
ATOM 2927 N N . ALA A 1 385 ? 2.058 16.296 -20.635 1.00 90.56 385 ALA A N 1
ATOM 2928 C CA . ALA A 1 385 ? 0.973 15.457 -21.149 1.00 90.56 385 ALA A CA 1
ATOM 2929 C C . ALA A 1 385 ? 1.085 13.999 -20.671 1.00 90.56 385 ALA A C 1
ATOM 2931 O O . ALA A 1 385 ? 0.082 13.391 -20.304 1.00 90.56 385 ALA A O 1
ATOM 2932 N N . PHE A 1 386 ? 2.309 13.469 -20.629 1.00 92.62 386 PHE A N 1
ATOM 2933 C CA . PHE A 1 386 ? 2.579 12.126 -20.132 1.00 92.62 386 PHE A CA 1
ATOM 2934 C C . PHE A 1 386 ? 2.318 12.027 -18.625 1.00 92.62 386 PHE A C 1
ATOM 2936 O O . PHE A 1 386 ? 1.636 11.112 -18.180 1.00 92.62 386 PHE A O 1
ATOM 2943 N N . CYS A 1 387 ? 2.762 13.014 -17.844 1.00 94.44 387 CYS A N 1
ATOM 2944 C CA . CYS A 1 387 ? 2.496 13.116 -16.411 1.00 94.44 387 CYS A CA 1
ATOM 2945 C C . CYS A 1 387 ? 0.995 13.172 -16.108 1.00 94.44 387 CYS A C 1
ATOM 2947 O O . CYS A 1 387 ? 0.532 12.465 -15.220 1.00 94.44 387 CYS A O 1
ATOM 2949 N N . LEU A 1 388 ? 0.210 13.935 -16.879 1.00 94.12 388 LEU A N 1
ATOM 2950 C CA . LEU A 1 388 ? -1.248 13.970 -16.726 1.00 94.12 388 LEU A CA 1
ATOM 2951 C C . LEU A 1 388 ? -1.895 12.606 -16.991 1.00 94.12 388 LEU A C 1
ATOM 2953 O O . LEU A 1 388 ? -2.793 12.209 -16.251 1.00 94.12 388 LEU A O 1
ATOM 2957 N N . GLU A 1 389 ? -1.438 11.872 -18.007 1.00 93.81 389 GLU A N 1
ATOM 2958 C CA . GLU A 1 389 ? -1.895 10.501 -18.260 1.00 93.81 389 GLU A CA 1
ATOM 2959 C C . GLU A 1 389 ? -1.570 9.580 -17.073 1.00 93.81 389 GLU A C 1
ATOM 2961 O O . GLU A 1 389 ? -2.434 8.828 -16.611 1.00 93.81 389 GLU A O 1
ATOM 2966 N N . ARG A 1 390 ? -0.350 9.686 -16.524 1.00 94.50 390 ARG A N 1
ATOM 2967 C CA . ARG A 1 390 ? 0.059 8.930 -15.330 1.00 94.50 390 ARG A CA 1
ATOM 2968 C C . ARG A 1 390 ? -0.772 9.302 -14.103 1.00 94.50 390 ARG A C 1
ATOM 2970 O O . ARG A 1 390 ? -1.185 8.409 -13.374 1.00 94.50 390 ARG A O 1
ATOM 2977 N N . LEU A 1 391 ? -1.089 10.581 -13.905 1.00 94.38 391 LEU A N 1
ATOM 2978 C CA . LEU A 1 391 ? -1.905 11.058 -12.784 1.00 94.38 391 LEU A CA 1
ATOM 2979 C C . LEU A 1 391 ? -3.334 10.521 -12.867 1.00 94.38 391 LEU A C 1
ATOM 2981 O O . LEU A 1 391 ? -3.875 10.047 -11.871 1.00 94.38 391 LEU A O 1
ATOM 2985 N N . VAL A 1 392 ? -3.940 10.548 -14.055 1.00 93.94 392 VAL A N 1
ATOM 2986 C CA . VAL A 1 392 ? -5.261 9.944 -14.278 1.00 93.94 392 VAL A CA 1
ATOM 2987 C C . VAL A 1 392 ? -5.235 8.468 -13.893 1.00 93.94 392 VAL A C 1
ATOM 2989 O O . VAL A 1 392 ? -6.090 8.017 -13.131 1.00 93.94 392 VAL A O 1
ATOM 2992 N N . ARG A 1 393 ? -4.227 7.731 -14.365 1.00 92.50 393 ARG A N 1
ATOM 2993 C CA . ARG A 1 393 ? -4.050 6.318 -14.034 1.00 92.50 393 ARG A CA 1
ATOM 2994 C C . ARG A 1 393 ? -3.872 6.099 -12.525 1.00 92.50 393 ARG A C 1
ATOM 2996 O O . ARG A 1 393 ? -4.567 5.260 -11.958 1.00 92.50 393 ARG A O 1
ATOM 3003 N N . ALA A 1 394 ? -3.011 6.876 -11.870 1.00 91.56 394 ALA A N 1
ATOM 3004 C CA . ALA A 1 394 ? -2.786 6.799 -10.428 1.00 91.56 394 ALA A CA 1
ATOM 3005 C C . ALA A 1 394 ? -4.076 7.070 -9.634 1.00 91.56 394 ALA A C 1
ATOM 3007 O O . ALA A 1 394 ? -4.379 6.353 -8.686 1.00 91.56 394 ALA A O 1
ATOM 3008 N N . LEU A 1 395 ? -4.893 8.045 -10.050 1.00 91.19 395 LEU A N 1
ATOM 3009 C CA . LEU A 1 395 ? -6.184 8.341 -9.417 1.00 91.19 395 LEU A CA 1
ATOM 3010 C C . LEU A 1 395 ? -7.205 7.212 -9.589 1.00 91.19 395 LEU A C 1
ATOM 3012 O O . LEU A 1 395 ? -7.934 6.908 -8.646 1.00 91.19 395 LEU A O 1
ATOM 3016 N N . VAL A 1 396 ? -7.275 6.597 -10.773 1.00 90.94 396 VAL A N 1
ATOM 3017 C CA . VAL A 1 396 ? -8.147 5.436 -11.031 1.00 90.94 396 VAL A CA 1
ATOM 3018 C C . VAL A 1 396 ? -7.745 4.251 -10.157 1.00 90.94 396 VAL A C 1
ATOM 3020 O O . VAL A 1 396 ? -8.607 3.598 -9.570 1.00 90.94 396 VAL A O 1
ATOM 3023 N N . GLU A 1 397 ? -6.443 4.016 -10.022 1.00 88.19 397 GLU A N 1
ATOM 3024 C CA . GLU A 1 397 ? -5.896 2.926 -9.216 1.00 88.19 397 GLU A CA 1
ATOM 3025 C C . GLU A 1 397 ? -6.074 3.153 -7.716 1.00 88.19 397 GLU A C 1
ATOM 3027 O O . GLU A 1 397 ? -6.482 2.231 -7.009 1.00 88.19 397 GLU A O 1
ATOM 3032 N N . ALA A 1 398 ? -5.812 4.372 -7.240 1.00 87.25 398 ALA A N 1
ATOM 3033 C CA . ALA A 1 398 ? -5.938 4.745 -5.837 1.00 87.25 398 ALA A CA 1
ATOM 3034 C C . ALA A 1 398 ? -7.401 4.821 -5.382 1.00 87.25 398 ALA A C 1
ATOM 3036 O O . ALA A 1 398 ? -7.700 4.477 -4.238 1.00 87.25 398 ALA A O 1
ATOM 3037 N N . TYR A 1 399 ? -8.320 5.222 -6.268 1.00 87.88 399 TYR A N 1
ATOM 3038 C CA . TYR A 1 399 ? -9.747 5.369 -5.973 1.00 87.88 399 TYR A CA 1
ATOM 3039 C C . TYR A 1 399 ? -10.606 4.620 -7.007 1.00 87.88 399 TYR A C 1
ATOM 3041 O O . TYR A 1 399 ? -11.169 5.231 -7.923 1.00 87.88 399 TYR A O 1
ATOM 3049 N N . PRO A 1 400 ? -10.751 3.288 -6.880 1.00 85.44 400 PRO A N 1
ATOM 3050 C CA . PRO A 1 400 ? -11.504 2.491 -7.846 1.00 85.44 400 PRO A CA 1
ATOM 3051 C C . PRO A 1 400 ? -13.001 2.829 -7.884 1.00 85.44 400 PRO A C 1
ATOM 3053 O O . PRO A 1 400 ? -13.619 2.753 -8.947 1.00 85.44 400 PRO A O 1
ATOM 3056 N N . ASP A 1 401 ? -13.596 3.218 -6.750 1.00 86.00 401 ASP A N 1
ATOM 3057 C CA . ASP A 1 401 ? -14.986 3.675 -6.705 1.00 86.00 401 ASP A CA 1
ATOM 3058 C C . ASP A 1 401 ? -15.116 5.057 -7.356 1.00 86.00 401 ASP A C 1
ATOM 3060 O O . ASP A 1 401 ? -14.605 6.069 -6.869 1.00 86.00 401 ASP A O 1
ATOM 3064 N N . ARG A 1 402 ? -15.865 5.105 -8.460 1.00 88.06 402 ARG A N 1
ATOM 3065 C CA . ARG A 1 402 ? -16.101 6.323 -9.236 1.00 88.06 402 ARG A CA 1
ATOM 3066 C C . ARG A 1 402 ? -16.718 7.458 -8.417 1.00 88.06 402 ARG A C 1
ATOM 3068 O O . ARG A 1 402 ? -16.396 8.613 -8.681 1.00 88.06 402 ARG A O 1
ATOM 3075 N N . LYS A 1 403 ? -17.593 7.178 -7.445 1.00 86.62 403 LYS A N 1
ATOM 3076 C CA . LYS A 1 403 ? -18.187 8.218 -6.588 1.00 86.62 403 LYS A CA 1
ATOM 3077 C C . LYS A 1 403 ? -17.128 8.857 -5.699 1.00 86.62 403 LYS A C 1
ATOM 3079 O O . LYS A 1 403 ? -17.126 10.075 -5.564 1.00 86.62 403 LYS A O 1
ATOM 3084 N N . VAL A 1 404 ? -16.223 8.050 -5.144 1.00 82.38 404 VAL A N 1
ATOM 3085 C CA . VAL A 1 404 ? -15.108 8.532 -4.312 1.00 82.38 404 VAL A CA 1
ATOM 3086 C C . VAL A 1 404 ? -14.079 9.285 -5.162 1.00 82.38 404 VAL A C 1
ATOM 3088 O O . VAL A 1 404 ? -13.565 10.331 -4.761 1.00 82.38 404 VAL A O 1
ATOM 3091 N N . ARG A 1 405 ? -13.809 8.788 -6.373 1.00 90.56 405 ARG A N 1
ATOM 3092 C CA . ARG A 1 405 ? -12.851 9.387 -7.307 1.00 90.56 405 ARG A CA 1
ATOM 3093 C C . ARG A 1 405 ? -13.341 10.700 -7.922 1.00 90.56 405 ARG A C 1
ATOM 3095 O O . ARG A 1 405 ? -12.524 11.557 -8.253 1.00 90.56 405 ARG A O 1
ATOM 3102 N N . ALA A 1 406 ? -14.655 10.881 -8.071 1.00 89.75 406 ALA A N 1
ATOM 3103 C CA . ALA A 1 406 ? -15.220 11.992 -8.832 1.00 89.75 406 ALA A CA 1
ATOM 3104 C C . ALA A 1 406 ? -14.802 13.372 -8.322 1.00 89.75 406 ALA A C 1
ATOM 3106 O O . ALA A 1 406 ? -14.408 14.221 -9.121 1.00 89.75 406 ALA A O 1
ATOM 3107 N N . GLU A 1 407 ? -14.819 13.579 -7.006 1.00 86.38 407 GLU A N 1
ATOM 3108 C CA . GLU A 1 407 ? -14.394 14.844 -6.403 1.00 86.38 407 GLU A CA 1
ATOM 3109 C C . GLU A 1 407 ? -12.948 15.199 -6.785 1.00 86.38 407 GLU A C 1
ATOM 3111 O O . GLU A 1 407 ? -12.641 16.346 -7.108 1.00 86.38 407 GLU A O 1
ATOM 3116 N N . ARG A 1 408 ? -12.068 14.196 -6.844 1.00 88.56 408 ARG A N 1
ATOM 3117 C CA . ARG A 1 408 ? -10.652 14.363 -7.187 1.00 88.56 408 ARG A CA 1
ATOM 3118 C C . ARG A 1 408 ? -10.451 14.594 -8.682 1.00 88.56 408 ARG A C 1
ATOM 3120 O O . ARG A 1 408 ? -9.754 15.534 -9.057 1.00 88.56 408 ARG A O 1
ATOM 3127 N N . CYS A 1 409 ? -11.123 13.816 -9.536 1.00 91.12 409 CYS A N 1
ATOM 3128 C CA . CYS A 1 409 ? -11.043 13.982 -10.992 1.00 91.12 409 CYS A CA 1
ATOM 3129 C C . CYS A 1 409 ? -11.502 15.370 -11.457 1.00 91.12 409 CYS A C 1
ATOM 3131 O O . CYS A 1 409 ? -10.933 15.909 -12.399 1.00 91.12 409 CYS A O 1
ATOM 3133 N N . THR A 1 410 ? -12.515 15.967 -10.812 1.00 90.19 410 THR A N 1
ATOM 3134 C CA . THR A 1 410 ? -13.023 17.298 -11.211 1.00 90.19 410 THR A CA 1
ATOM 3135 C C . THR A 1 410 ? -12.024 18.438 -11.018 1.00 90.19 410 THR A C 1
ATOM 3137 O O . THR A 1 410 ? -12.237 19.525 -11.551 1.00 90.19 410 THR A O 1
ATOM 3140 N N . ARG A 1 411 ? -10.926 18.201 -10.289 1.00 88.94 411 ARG A N 1
ATOM 3141 C CA . ARG A 1 411 ? -9.826 19.161 -10.123 1.00 88.94 411 ARG A CA 1
ATOM 3142 C C . ARG A 1 411 ? -8.828 19.126 -11.289 1.00 88.94 411 ARG A C 1
ATOM 3144 O O . ARG A 1 411 ? -7.985 20.013 -11.384 1.00 88.94 411 ARG A O 1
ATOM 3151 N N . LEU A 1 412 ? -8.908 18.122 -12.167 1.00 90.06 412 LEU A N 1
ATOM 3152 C CA . LEU A 1 412 ? -8.023 17.981 -13.323 1.00 90.06 412 LEU A CA 1
ATOM 3153 C C . LEU A 1 412 ? -8.488 18.853 -14.504 1.00 90.06 412 LEU A C 1
ATOM 3155 O O . LEU A 1 412 ? -9.687 19.088 -14.672 1.00 90.06 412 LEU A O 1
ATOM 3159 N N . PRO A 1 413 ? -7.568 19.312 -15.373 1.00 90.56 413 PRO A N 1
ATOM 3160 C CA . PRO A 1 413 ? -7.940 19.995 -16.606 1.00 90.56 413 PRO A CA 1
ATOM 3161 C C . PRO A 1 413 ? -8.566 19.027 -17.620 1.00 90.56 413 PRO A C 1
ATOM 3163 O O . PRO A 1 413 ? -8.270 17.833 -17.641 1.00 90.56 413 PRO A O 1
ATOM 3166 N N . ARG A 1 414 ? -9.371 19.554 -18.547 1.00 89.12 414 ARG A N 1
ATOM 3167 C CA . ARG A 1 414 ? -9.843 18.775 -19.702 1.00 89.12 414 ARG A CA 1
ATOM 3168 C C . ARG A 1 414 ? -8.686 18.434 -20.649 1.00 89.12 414 ARG A C 1
ATOM 3170 O O . ARG A 1 414 ? -7.871 19.317 -20.913 1.00 89.12 414 ARG A O 1
ATOM 3177 N N . PRO A 1 415 ? -8.629 17.213 -21.220 1.00 89.56 415 PRO A N 1
ATOM 3178 C CA . PRO A 1 415 ? -9.612 16.121 -21.121 1.00 89.56 415 PRO A CA 1
ATOM 3179 C C . PRO A 1 415 ? -9.347 15.105 -19.985 1.00 89.56 415 PRO A C 1
ATOM 3181 O O . PRO A 1 415 ? -9.990 14.055 -19.951 1.00 89.56 415 PRO A O 1
ATOM 3184 N N . ALA A 1 416 ? -8.389 15.366 -19.090 1.00 88.00 416 ALA A N 1
ATOM 3185 C CA . ALA A 1 416 ? -7.965 14.422 -18.054 1.00 88.00 416 ALA A CA 1
ATOM 3186 C C . ALA A 1 416 ? -9.067 14.138 -17.015 1.00 88.00 416 ALA A C 1
ATOM 3188 O O . ALA A 1 416 ? -9.203 13.003 -16.565 1.00 88.00 416 ALA A O 1
ATOM 3189 N N . ASP A 1 417 ? -9.905 15.126 -16.695 1.00 89.00 417 ASP A N 1
ATOM 3190 C CA . ASP A 1 417 ? -11.112 14.963 -15.869 1.00 89.00 417 ASP A CA 1
ATOM 3191 C C . ASP A 1 417 ? -12.068 13.887 -16.422 1.00 89.00 417 ASP A C 1
ATOM 3193 O O . ASP A 1 417 ? -12.505 12.992 -15.696 1.00 89.00 417 ASP A O 1
ATOM 3197 N N . HIS A 1 418 ? -12.353 13.936 -17.725 1.00 89.12 418 HIS A N 1
ATOM 3198 C CA . HIS A 1 418 ? -13.214 12.991 -18.425 1.00 89.12 418 HIS A CA 1
ATOM 3199 C C . HIS A 1 418 ? -12.588 11.601 -18.496 1.00 89.12 418 HIS A C 1
ATOM 3201 O O . HIS A 1 418 ? -13.291 10.618 -18.274 1.00 89.12 418 HIS A O 1
ATOM 3207 N N . ALA A 1 419 ? -11.283 11.516 -18.767 1.00 89.88 419 ALA A N 1
ATOM 3208 C CA . ALA A 1 419 ? -10.561 10.247 -18.780 1.00 89.88 419 ALA A CA 1
ATOM 3209 C C . ALA A 1 419 ? -10.561 9.582 -17.391 1.00 89.88 419 ALA A C 1
ATOM 3211 O O . ALA A 1 419 ? -10.824 8.392 -17.274 1.00 89.88 419 ALA A O 1
ATOM 3212 N N . CYS A 1 420 ? -10.366 10.365 -16.329 1.00 89.31 420 CYS A N 1
ATOM 3213 C CA . CYS A 1 420 ? -10.399 9.906 -14.938 1.00 89.31 420 CYS A CA 1
ATOM 3214 C C . CYS A 1 420 ? -11.784 9.390 -14.508 1.00 89.31 420 CYS A C 1
ATOM 3216 O O . CYS A 1 420 ? -11.902 8.491 -13.673 1.00 89.31 420 CYS A O 1
ATOM 3218 N N . LEU A 1 421 ? -12.853 9.930 -15.093 1.00 89.62 421 LEU A N 1
ATOM 3219 C CA . LEU A 1 421 ? -14.238 9.546 -14.810 1.00 89.62 421 LEU A CA 1
ATOM 3220 C C . LEU A 1 421 ? -14.807 8.479 -15.749 1.00 89.62 421 LEU A C 1
ATOM 3222 O O . LEU A 1 421 ? -15.967 8.096 -15.567 1.00 89.62 421 LEU A O 1
ATOM 3226 N N . ALA A 1 422 ? -14.039 8.031 -16.742 1.00 85.62 422 ALA A N 1
ATOM 3227 C CA . ALA A 1 422 ? -14.457 6.953 -17.620 1.00 85.62 422 ALA A CA 1
ATOM 3228 C C . ALA A 1 422 ? -14.605 5.651 -16.814 1.00 85.62 422 ALA A C 1
ATOM 3230 O O . ALA A 1 422 ? -13.823 5.379 -15.898 1.00 85.62 422 ALA A O 1
ATOM 3231 N N . ASP A 1 423 ? -15.642 4.878 -17.130 1.00 66.75 423 ASP A N 1
ATOM 3232 C CA . ASP A 1 423 ? -15.765 3.508 -16.642 1.00 66.75 423 ASP A CA 1
ATOM 3233 C C . ASP A 1 423 ? -14.821 2.643 -17.510 1.00 66.75 423 ASP A C 1
ATOM 3235 O O . ASP A 1 423 ? -14.882 2.746 -18.739 1.00 66.75 423 ASP A O 1
ATOM 3239 N N . GLU A 1 424 ? -13.910 1.885 -16.881 1.00 56.88 424 GLU A N 1
ATOM 3240 C CA . GLU A 1 424 ? -12.961 0.979 -17.568 1.00 56.88 424 GLU A CA 1
ATOM 3241 C C . GLU A 1 424 ? -13.652 -0.206 -18.253 1.00 56.88 424 GLU A C 1
ATOM 3243 O O . GLU A 1 424 ? -14.580 -0.797 -17.644 1.00 56.88 424 GLU A O 1
#

Foldseek 3Di:
DDDDDDDDDDDDDDDDDPPDDPQDDDDDDPPDPALAQPDVPQLVPAPDLVSSLVSNLLSQLAHDRDDPDQCLVVRPLQLSSLVSVCCVVQVLLSVLQPSHDDDDDPPDRDDDDDDDDPCVLVSLLSVLLVVLLVDDDPSLVSLVPDDDLSSSLNSLLSVLSSLLVCVLPDPVSLVSLVVSLVVRDQLSSNLVSLLSSLQSQLQNDLQHQLLSSLVSNVRSPQRFNPLSLLNSLVSNPDPVSLQVNLVNNPDPVNSLVSLLSQLLVQCVVVVNDLVRSLVVLVVRDDPVSSVSSSLSSLLNNLLPDDDDCSLVVLVVVDDSSSLSSLLSVLVNCVSVVNPPVCLVVHDPVNSVSSVLSNLLVNLLSCLVPLVVLLVVLVVVVVCNVVSLVSNLVSLCSGHVHLVSSLVSLVVDDPPSSVSSNDDD

Sequence (424 aa):
MRRNRRFLAGAAVLGLGVVLGFILVRPGVPPEAEVPAGVPGLCDGEPDSLARDLCFFSSYANAAASSDVNPCPGIVDPYLGRLCDRLTWRPHMREFLTRRGKTREPSGSFSCPGRVPPDGLLCRYLEAAAASAAIHGEAADVCTAAPTEEQRDECRYYQVLAWSIRLKDEAMARAAIETLCEQMRTPEYRSECWYTLADELAQAEASPDPATLVELCARSTMARNYHCQDHVLYFLHSEEVARAFCSLTVRARDREGCFARMGQGFSVRAGGAFSAAKARCAQFLPRSAADACVEGAAFSFGMGLTGEERFARCAELGGRASRACTRGLAEALDQTGALPEACRDFPAWQQVVCVELFLDNHLEHLVAEPGEALAFCQEQSELHAFCLERLVRALVEAYPDRKVRAERCTRLPRPADHACLADE

Secondary structure (DSSP, 8-state):
------------------------------S-----TT-TTSSTT-SSHHHHHHHHHHHHHHS-S--SS--GGG--SHHHHHHHHHHHH-GGGGGT-GGGS------S----SS--STTHHHHHHHHHHHHHHH-TTHHHHHHHTSSSHHHHHHHHHHHHHHHHTTTTT-HHHHHHHHHHHHH--SHHHHHHHHHHHHHHHHHH-SS--HHHHHHHHHHHHHH----HHHHHHHH---HHHHHHHHHH--SHHHHHHHHHHHHHHHHHHTTT-HHHHHHHHHHHS-HHHHHHHHHHHHHHHHHT--STTHHHHHHTT-HHHHHHHHHHHHHHHHTTT-TTGGGGGS-HHHHHHHHHHHHHHHHHHHTTSHHHHHHHHHH-TTTHHHHHHHHHHHHHHH--SHHHHHHHHTTSPTTHHHHHTS--

Radius of gyration: 23.85 Å; Cα contacts (8 Å, |Δi|>4): 543; chains: 1; bounding box: 83×50×60 Å

Nearest PDB structures (foldseek):
  6j2q-assembly1_N  TM=3.708E-01  e=4.569E-01  Saccharomyces cerevisiae S288C
  6vfk-assembly1_B  TM=1.436E-01  e=2.244E-01  synthetic construct
  4ol0-assembly1_B  TM=2.136E-01  e=1.146E+00  Homo sapiens
  5k7v-assembly1_B  TM=1.669E-01  e=5.631E-01  synthetic construct
  6u1s-assembly1_A  TM=1.174E-01  e=1.250E-01  synthetic construct

Mean predicted aligned error: 10.79 Å

Solvent-accessible surface area (backbone atoms only — not comparable to full-atom values): 23644 Å² total; per-residue (Å²): 135,83,89,85,93,84,90,84,88,87,79,80,90,79,89,81,79,92,81,81,82,91,71,68,83,86,88,88,75,77,100,64,83,88,53,76,40,68,54,86,70,73,42,72,80,46,94,45,73,66,49,23,31,48,44,48,46,50,37,53,72,68,26,81,68,71,57,92,54,80,58,34,88,75,32,78,54,68,58,62,18,50,51,39,50,45,44,70,83,36,58,72,56,53,79,76,46,85,82,75,77,84,76,88,72,95,83,68,92,75,67,86,82,90,74,86,60,92,66,56,60,60,50,47,22,51,51,21,14,54,32,44,68,72,49,89,65,68,24,61,60,56,27,66,71,40,91,46,71,63,55,25,32,51,24,46,50,39,28,38,51,36,33,55,78,42,42,84,82,31,80,65,30,52,59,50,38,53,52,49,32,70,68,31,78,50,42,65,56,24,12,50,42,29,30,51,54,30,45,50,46,34,66,66,38,96,76,51,62,37,67,62,40,45,52,29,25,52,60,8,33,46,44,29,39,80,55,44,60,64,59,37,50,72,50,41,83,45,67,68,49,38,50,50,28,32,68,64,38,80,53,68,67,62,21,42,50,38,30,14,52,53,13,26,52,39,6,58,76,50,74,46,35,43,71,60,14,39,50,48,26,59,72,76,36,60,74,89,45,18,57,36,9,35,26,19,9,25,17,44,30,19,43,73,52,65,76,89,58,38,63,59,62,24,54,72,63,38,76,68,32,16,56,28,9,47,43,17,35,38,51,49,36,46,72,69,66,42,54,72,70,54,32,73,78,39,59,82,92,45,24,61,52,31,52,50,48,52,50,48,61,56,33,59,71,24,55,86,44,49,67,59,38,49,53,54,28,60,72,37,69,96,43,28,73,58,40,48,54,48,43,32,50,39,37,41,60,36,20,59,34,62,79,71,27,43,70,53,27,70,73,45,60,87,68,47,22,60,61,43,66,53,83,132

pLDDT: mean 77.48, std 20.21, range [22.55, 97.0]